Protein AF-Q2CBT7-F1 (afdb_monomer_lite)

InterPro domains:
  IPR008884 Macrocin-O-methyltransferase [PF05711] (448-641)
  IPR008884 Macrocin-O-methyltransferase [PTHR40036] (448-629)
  IPR029063 S-adenosyl-L-methionine-dependent methyltransferase superfamily [G3DSA:3.40.50.150] (246-415)
  IPR029063 S-adenosyl-L-methionine-dependent methyltransferase superfamily [G3DSA:3.40.50.150] (430-642)
  IPR029063 S-adenosyl-L-methionine-dependent methyltransferase superfamily [SSF53335] (35-166)
  IPR029063 S-adenosyl-L-methionine-dependent methyltransferase superfamily [SSF53335] (261-381)
  IPR029063 S-adenosyl-L-methionine-dependent methyltransferase superfamily [SSF53335] (470-623)

Sequence (642 aa):
MTDAPPLRGHTGGSWDRQAHETLYGHNLNTGLGDFIVEQVRPADFMEFGSGLCGLANYVAERLPLAPSYCIEPEIVSDVHPDLALLNVDVLAAPAPRVLDALFDMVLSIEVAEHVPRDRHEALFDFLVSRAGRLIVFSAARPGQGGHGHVSERPELEWRREFTDRGCRFDPALTMRARTMSNPRNINHRRNLQVFHAPERTPELLALERCARPYLQDLLTLVTRAGSGFTGNLFHVDLDGACGGRPDHSLHWKRENLRHLAARADHCLEIGFAAGHSALLCLLANPTLRMTIVDPLQFAHGRACFDYLAAMFPGRLDLVEGYSGDVLPTLPRGQYDLVHLDGGKDKTIESDLNMLRSLVREDHVLCIDDTQNPGLNAVVERWIAEGRLDTAGFEARIAASRQSRWTHCIARYGQAPEPQLDAILSRVGAQYREVDHPSIYTNDGGKPGRARAAYLVQAMHEVEARGLEGAFVEVGVAAGHSSVIAALAASRHFPRDFYLYDTFSGFAGDLPDEVDMHGVSIRDYDLAKYRQTPCTAAAVRARVEAAGQPSERLFLLEGPAEETIPRLVPPKIAVLRLDADLFDPTYAALRHMFDLVEPGGYVIVDDYGHWKGCAEAVDRFFAERGTVFPGEKIDYTCYGWRT

Radius of gyration: 31.34 Å; chains: 1; bounding box: 73×48×104 Å

Organism: Oceanicola granulosus (strain ATCC BAA-861 / DSM 15982 / KCTC 12143 / HTCC2516) (NCBI:txid314256)

Secondary structure (DSSP, 8-state):
---PPPPTTTTSS---HHHHHHHT-S---HHHHHHIIIII--SSEEEES-TTSHHHHHHHTTS-PSSEEEE-TT------TTEEEE---TTTSPPPGGGSS-EEEEEEES-GGGS-GGGHHHHHHHHHHHEEEEEEEE-PPTT---TT------HHHHHHHHHTTTPEE-HHHHHHHHHHS-TT-HHHHHH-EEEEPPP--HHHHHHHHHHHHHHHHHHHHHHHTT---B--SS-SBHHHHTT-SPPGGGHHHHHHHHHHHTT-SEEEEE--TTSHHHHHHHHH-TT-EEEEEE---STTHHHHHHHHHHHSTTSEEEEES-HHHHGGGSPTT-EEEEEE-SSGGGTHHHHHHHHTTTEEEEEEEEE--TTSHHHHHHHHHHHHTTSEE-TT-HHHHHHHTTSSS--EEEEE---HHHHHHHHHHHHHHHTTT-----TTTSTTT-TTHHHHHHHHHHHHHHHHTT---EEEEE--TT-HHHHHHHHH--TTS---EEEEE-SS-S-SS----BBTTS-BGGGS--GGGGSGGGSHHHHHHHHHHTT--GGGEEEEES-HHHHGGG---S-EEEEEE---SHHHHHHHHHHHGGGEEEEEEEEESSTTTBHHHHHHHHHHHHHTT----PEESSSS-EEEE-

Structure (mmCIF, N/CA/C/O backbone):
data_AF-Q2CBT7-F1
#
_entry.id   AF-Q2CBT7-F1
#
loop_
_atom_site.group_PDB
_atom_site.id
_atom_site.type_symbol
_atom_site.label_atom_id
_atom_site.label_alt_id
_atom_site.label_comp_id
_atom_site.label_asym_id
_atom_site.label_entity_id
_atom_site.label_seq_id
_atom_site.pdbx_PDB_ins_code
_atom_site.Cartn_x
_atom_site.Cartn_y
_atom_site.Cartn_z
_atom_site.occupancy
_atom_site.B_iso_or_equiv
_atom_site.auth_seq_id
_atom_site.auth_comp_id
_atom_site.auth_asym_id
_atom_site.auth_atom_id
_atom_site.pdbx_PDB_model_num
ATOM 1 N N . MET A 1 1 ? 41.362 -1.867 -54.581 1.00 41.47 1 MET A N 1
ATOM 2 C CA . MET A 1 1 ? 40.137 -1.549 -53.824 1.00 41.47 1 MET A CA 1
ATOM 3 C C . MET A 1 1 ? 39.294 -2.802 -53.869 1.00 41.47 1 MET A C 1
ATOM 5 O O . MET A 1 1 ? 38.886 -3.195 -54.950 1.00 41.47 1 MET A O 1
ATOM 9 N N . THR A 1 2 ? 39.222 -3.531 -52.763 1.00 45.19 2 THR A N 1
ATOM 10 C CA . THR A 1 2 ? 38.421 -4.753 -52.656 1.00 45.19 2 THR A CA 1
ATOM 11 C C . THR A 1 2 ? 37.000 -4.348 -52.284 1.00 45.19 2 THR A C 1
ATOM 13 O O . THR A 1 2 ? 36.788 -3.886 -51.165 1.00 45.19 2 THR A O 1
ATOM 16 N N . ASP A 1 3 ? 36.060 -4.510 -53.217 1.00 53.22 3 ASP A N 1
ATOM 17 C CA . ASP A 1 3 ? 34.611 -4.381 -53.004 1.00 53.22 3 ASP A CA 1
ATOM 18 C C . ASP A 1 3 ? 34.091 -5.568 -52.174 1.00 53.22 3 ASP A C 1
ATOM 20 O O . ASP A 1 3 ? 33.329 -6.410 -52.649 1.00 53.22 3 ASP A O 1
ATOM 24 N N . ALA A 1 4 ? 34.559 -5.690 -50.932 1.00 59.44 4 ALA A N 1
ATOM 25 C CA . ALA A 1 4 ? 33.905 -6.566 -49.972 1.00 59.44 4 ALA A CA 1
ATOM 26 C C . ALA A 1 4 ? 32.601 -5.881 -49.522 1.00 59.44 4 ALA A C 1
ATOM 28 O O . ALA A 1 4 ? 32.635 -4.683 -49.219 1.00 59.44 4 ALA A O 1
ATOM 29 N N . PRO A 1 5 ? 31.456 -6.589 -49.484 1.00 62.84 5 PRO A N 1
ATOM 30 C CA . PRO A 1 5 ? 30.226 -6.026 -48.939 1.00 62.84 5 PRO A CA 1
ATOM 31 C C . PRO A 1 5 ? 30.464 -5.544 -47.496 1.00 62.84 5 PRO A C 1
ATOM 33 O O . PRO A 1 5 ? 31.258 -6.162 -46.778 1.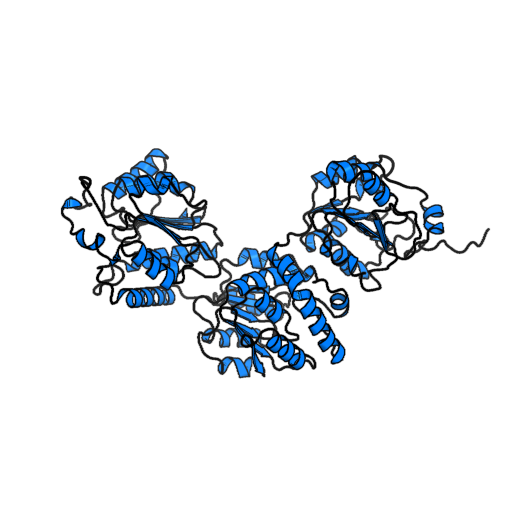00 62.84 5 PRO A O 1
ATOM 36 N N . PRO A 1 6 ? 29.821 -4.443 -47.062 1.00 67.06 6 PRO A N 1
ATOM 37 C CA . PRO A 1 6 ? 29.976 -3.949 -45.700 1.00 67.06 6 PRO A CA 1
ATOM 38 C C . PRO A 1 6 ? 29.593 -5.047 -44.707 1.00 67.06 6 PRO A C 1
ATOM 40 O O . PRO A 1 6 ? 28.587 -5.735 -44.891 1.00 67.06 6 PRO A O 1
ATOM 43 N N . LEU A 1 7 ? 30.415 -5.213 -43.666 1.00 74.62 7 LEU A N 1
ATOM 44 C CA . LEU A 1 7 ? 30.143 -6.171 -42.598 1.00 74.62 7 LEU A CA 1
ATOM 45 C C . LEU A 1 7 ? 28.773 -5.881 -41.986 1.00 74.62 7 LEU A C 1
ATOM 47 O O . LEU A 1 7 ? 28.379 -4.723 -41.804 1.00 74.62 7 LEU A O 1
ATOM 51 N N . ARG A 1 8 ? 28.043 -6.947 -41.669 1.00 74.94 8 ARG A N 1
ATOM 52 C CA . ARG A 1 8 ? 26.722 -6.843 -41.066 1.00 74.94 8 ARG A CA 1
ATOM 53 C C . ARG A 1 8 ? 26.798 -6.064 -39.748 1.00 74.94 8 ARG A C 1
ATOM 55 O O . ARG A 1 8 ? 27.740 -6.240 -38.984 1.00 74.94 8 ARG A O 1
ATOM 62 N N . GLY A 1 9 ? 25.838 -5.168 -39.513 1.00 69.44 9 GLY A N 1
ATOM 63 C CA . GLY A 1 9 ? 25.812 -4.327 -38.313 1.00 69.44 9 GLY A CA 1
ATOM 64 C C . GLY A 1 9 ? 26.663 -3.054 -38.377 1.00 69.44 9 GLY A C 1
ATOM 65 O O . GLY A 1 9 ? 26.542 -2.200 -37.500 1.00 69.44 9 GLY A O 1
ATOM 66 N N . HIS A 1 10 ? 27.459 -2.850 -39.437 1.00 69.31 10 HIS A N 1
ATOM 67 C CA . HIS A 1 10 ? 28.314 -1.662 -39.595 1.00 69.31 10 HIS A CA 1
ATOM 68 C C . HIS A 1 10 ? 27.534 -0.329 -39.571 1.00 69.31 10 HIS A C 1
ATOM 70 O O . HIS A 1 10 ? 28.073 0.703 -39.171 1.00 69.31 10 HIS A O 1
ATOM 76 N N . THR A 1 11 ? 26.260 -0.336 -39.974 1.00 68.00 11 THR A N 1
ATOM 77 C CA . THR A 1 11 ? 25.351 0.827 -39.945 1.00 68.00 11 THR A CA 1
ATOM 78 C C . THR A 1 11 ? 24.260 0.720 -38.869 1.00 68.00 11 THR A C 1
ATOM 80 O O . THR A 1 11 ? 23.286 1.464 -38.929 1.00 68.00 11 THR A O 1
ATOM 83 N N . GLY A 1 12 ? 24.402 -0.205 -37.914 1.00 67.50 12 GLY A N 1
ATOM 84 C CA . GLY A 1 12 ? 23.391 -0.553 -36.906 1.00 67.50 12 GLY A CA 1
ATOM 85 C C . GLY A 1 12 ? 22.651 -1.860 -37.233 1.00 67.50 12 GLY A C 1
ATOM 86 O O . GLY A 1 12 ? 22.712 -2.343 -38.366 1.00 67.50 12 GLY A O 1
ATOM 87 N N . GLY A 1 13 ? 21.966 -2.443 -36.242 1.00 67.31 13 GLY A N 1
ATOM 88 C CA . GLY A 1 13 ? 21.250 -3.729 -36.356 1.00 67.31 13 GLY A CA 1
ATOM 89 C C . GLY A 1 13 ? 22.026 -4.944 -35.819 1.00 67.31 13 GLY A C 1
ATOM 90 O O . GLY A 1 13 ? 23.023 -4.772 -35.125 1.00 67.31 13 GLY A O 1
ATOM 91 N N . SER A 1 14 ? 21.561 -6.166 -36.128 1.00 70.12 14 SER A N 1
ATOM 92 C CA . SER A 1 14 ? 22.137 -7.436 -35.640 1.00 70.12 14 SER A CA 1
ATOM 93 C C . SER A 1 14 ? 23.472 -7.785 -36.295 1.00 70.12 14 SER A C 1
ATOM 95 O O . SER A 1 14 ? 23.719 -7.443 -37.457 1.00 70.12 14 SER A O 1
ATOM 97 N N . TRP A 1 15 ? 24.354 -8.446 -35.543 1.00 75.75 15 TRP A N 1
ATOM 98 C CA . TRP A 1 15 ? 25.696 -8.817 -35.995 1.00 75.75 15 TRP A CA 1
ATOM 99 C C . TRP A 1 15 ? 25.805 -10.334 -36.107 1.00 75.75 15 TRP A C 1
ATOM 101 O O . TRP A 1 15 ? 25.202 -11.066 -35.327 1.00 75.75 15 TRP A O 1
ATOM 111 N N . ASP A 1 16 ? 26.592 -10.804 -37.070 1.00 79.62 16 ASP A N 1
ATOM 112 C CA . ASP A 1 16 ? 26.984 -12.209 -37.147 1.00 79.62 16 ASP A CA 1
ATOM 113 C C . ASP A 1 16 ? 28.389 -12.420 -36.554 1.00 79.62 16 ASP A C 1
ATOM 115 O O . ASP A 1 16 ? 29.119 -11.472 -36.237 1.00 79.62 16 ASP A O 1
ATOM 119 N N . ARG A 1 17 ? 28.786 -13.689 -36.399 1.00 81.50 17 ARG A N 1
ATOM 120 C CA . ARG A 1 17 ? 30.095 -14.056 -35.837 1.00 81.50 17 ARG A CA 1
ATOM 121 C C . ARG A 1 17 ? 31.262 -13.449 -36.621 1.00 81.50 17 ARG A C 1
ATOM 123 O O . ARG A 1 17 ? 32.215 -12.976 -36.008 1.00 81.50 17 ARG A O 1
ATOM 130 N N . GLN A 1 18 ? 31.185 -13.433 -37.953 1.00 82.44 18 GLN A N 1
ATOM 131 C CA . GLN A 1 18 ? 32.253 -12.905 -38.803 1.00 82.44 18 GLN A CA 1
ATOM 132 C C . GLN A 1 18 ? 32.437 -11.401 -38.579 1.00 82.44 18 GLN A C 1
ATOM 134 O O . GLN A 1 18 ? 33.569 -10.934 -38.427 1.00 82.44 18 GLN A O 1
ATOM 139 N N . ALA A 1 19 ? 31.340 -10.644 -38.536 1.00 80.06 19 ALA A N 1
ATOM 140 C CA . ALA A 1 19 ? 31.353 -9.216 -38.259 1.00 80.06 19 ALA A CA 1
ATOM 141 C C . ALA A 1 19 ? 31.918 -8.927 -36.863 1.00 80.06 19 ALA A C 1
ATOM 143 O O . ALA A 1 19 ? 32.807 -8.084 -36.734 1.00 80.06 19 ALA A O 1
ATOM 144 N N . HIS A 1 20 ? 31.483 -9.671 -35.840 1.00 80.44 20 HIS A N 1
ATOM 145 C CA . HIS A 1 20 ? 31.982 -9.508 -34.475 1.00 80.44 20 HIS A CA 1
ATOM 146 C C . HIS A 1 20 ? 33.490 -9.796 -34.373 1.00 80.44 20 HIS A C 1
ATOM 148 O O . HIS A 1 20 ? 34.246 -8.981 -33.843 1.00 80.44 20 HIS A O 1
ATOM 154 N N . GLU A 1 21 ? 33.962 -10.930 -34.898 1.00 82.81 21 GLU A N 1
ATOM 155 C CA . GLU A 1 21 ? 35.387 -11.293 -34.872 1.00 82.81 21 GLU A CA 1
ATOM 156 C C . GLU A 1 21 ? 36.249 -10.287 -35.649 1.00 82.81 21 GLU A C 1
ATOM 158 O O . GLU A 1 21 ? 37.342 -9.942 -35.202 1.00 82.81 21 GLU A O 1
ATOM 163 N N . THR A 1 22 ? 35.746 -9.765 -36.772 1.00 82.25 22 THR A N 1
ATOM 164 C CA . THR A 1 22 ? 36.492 -8.822 -37.619 1.00 82.25 22 THR A CA 1
ATOM 165 C C . THR A 1 22 ? 36.561 -7.417 -37.020 1.00 82.25 22 THR A C 1
ATOM 167 O O . THR A 1 22 ? 37.608 -6.776 -37.085 1.00 82.25 22 THR A O 1
ATOM 170 N N . LEU A 1 23 ? 35.458 -6.917 -36.455 1.00 76.94 23 LEU A N 1
ATOM 171 C CA . LEU A 1 23 ? 35.371 -5.543 -35.951 1.00 76.94 23 LEU A CA 1
ATOM 172 C C . LEU A 1 23 ? 35.837 -5.410 -34.493 1.00 76.94 23 LEU A C 1
ATOM 174 O O . LEU A 1 23 ? 36.383 -4.370 -34.126 1.00 76.94 23 LEU A O 1
ATOM 178 N N . TYR A 1 24 ? 35.634 -6.444 -33.671 1.00 73.62 24 TYR A N 1
ATOM 179 C CA . TYR A 1 24 ? 35.843 -6.386 -32.218 1.00 73.62 24 TYR A CA 1
ATOM 180 C C . TYR A 1 24 ? 36.797 -7.462 -31.689 1.00 73.62 24 TYR A C 1
ATOM 182 O O . TYR A 1 24 ? 37.432 -7.251 -30.655 1.00 73.62 24 TYR A O 1
ATOM 190 N N . GLY A 1 25 ? 36.946 -8.592 -32.387 1.00 72.56 25 GLY A N 1
ATOM 191 C CA . GLY A 1 25 ? 37.788 -9.708 -31.949 1.00 72.56 25 GLY A CA 1
ATOM 192 C C . GLY A 1 25 ? 37.363 -10.296 -30.594 1.00 72.56 25 GLY A C 1
ATOM 193 O O . GLY A 1 25 ? 36.215 -10.169 -30.165 1.00 72.56 25 GLY A O 1
ATOM 194 N N . HIS A 1 26 ? 38.300 -10.941 -29.891 1.00 69.25 26 HIS A N 1
ATOM 195 C CA . HIS A 1 26 ? 38.094 -11.429 -28.521 1.00 69.25 26 HIS A CA 1
ATOM 196 C C . HIS A 1 26 ? 38.354 -10.310 -27.498 1.00 69.25 26 HIS A C 1
ATOM 198 O O . HIS A 1 26 ? 39.426 -10.238 -26.896 1.00 69.25 26 HIS A O 1
ATOM 204 N N . ASN A 1 27 ? 37.381 -9.416 -27.310 1.00 71.88 27 ASN A N 1
ATOM 205 C CA . ASN A 1 27 ? 37.511 -8.247 -26.432 1.00 71.88 27 ASN A CA 1
ATOM 206 C C . ASN A 1 27 ? 36.831 -8.435 -25.060 1.00 71.88 27 ASN A C 1
ATOM 208 O O . ASN A 1 27 ? 35.896 -7.720 -24.704 1.00 71.88 27 ASN A O 1
ATOM 212 N N . LEU A 1 28 ? 37.297 -9.412 -24.273 1.00 86.50 28 LEU A N 1
ATOM 213 C CA . LEU A 1 28 ? 36.769 -9.657 -22.928 1.00 86.50 28 LEU A CA 1
ATOM 214 C C . LEU A 1 28 ? 37.307 -8.636 -21.910 1.00 86.50 28 LEU A C 1
ATOM 216 O O . LEU A 1 28 ? 38.515 -8.521 -21.682 1.00 86.50 28 LEU A O 1
ATOM 220 N N . ASN A 1 29 ? 36.402 -7.946 -21.215 1.00 89.94 29 ASN A N 1
ATOM 221 C CA . ASN A 1 29 ? 36.745 -7.152 -20.037 1.00 89.94 29 ASN A CA 1
ATOM 222 C C . ASN A 1 29 ? 36.745 -8.033 -18.777 1.00 89.94 29 ASN A C 1
ATOM 224 O O . ASN A 1 29 ? 35.759 -8.082 -18.044 1.00 89.94 29 ASN A O 1
ATOM 228 N N . THR A 1 30 ? 37.868 -8.704 -18.518 1.00 94.88 30 THR A N 1
ATOM 229 C CA . THR A 1 30 ? 38.053 -9.569 -17.339 1.00 94.88 30 THR A CA 1
ATOM 230 C C . THR A 1 30 ? 37.777 -8.843 -16.026 1.00 94.88 30 THR A C 1
ATOM 232 O O . THR A 1 30 ? 37.100 -9.397 -15.177 1.00 94.88 30 THR A O 1
ATOM 235 N N . GLY A 1 31 ? 38.180 -7.577 -15.888 1.00 97.31 31 GLY A N 1
ATOM 236 C CA . GLY A 1 31 ? 37.908 -6.795 -14.682 1.00 97.31 31 GLY A CA 1
ATOM 237 C C . GLY A 1 31 ? 36.422 -6.489 -14.436 1.00 97.31 31 GLY A C 1
ATOM 238 O O . GLY A 1 31 ? 36.000 -6.366 -13.288 1.00 97.31 31 GLY A O 1
ATOM 239 N N . LEU A 1 32 ? 35.600 -6.398 -15.492 1.00 97.44 32 LEU A N 1
ATOM 240 C CA . LEU A 1 32 ? 34.137 -6.370 -15.341 1.00 97.44 32 LEU A CA 1
ATOM 241 C C . LEU A 1 32 ? 33.605 -7.746 -14.914 1.00 97.44 32 LEU A C 1
ATOM 243 O O . LEU A 1 32 ? 32.734 -7.817 -14.050 1.00 97.44 32 LEU A O 1
ATOM 247 N N . GLY A 1 33 ? 34.159 -8.826 -15.469 1.00 97.75 33 GLY A N 1
ATOM 248 C CA . GLY A 1 33 ? 33.883 -10.191 -15.019 1.00 97.75 33 GLY A CA 1
ATOM 249 C C . GLY A 1 33 ? 34.199 -10.390 -13.534 1.00 97.75 33 GLY A C 1
ATOM 250 O O . GLY A 1 33 ? 33.348 -10.873 -12.795 1.00 97.75 33 GLY A O 1
ATOM 251 N N . ASP A 1 34 ? 35.365 -9.936 -13.072 1.00 98.31 34 ASP A N 1
ATOM 252 C CA . ASP A 1 34 ? 35.782 -10.005 -11.666 1.00 98.31 34 ASP A CA 1
ATOM 253 C C . ASP A 1 34 ? 34.864 -9.175 -10.768 1.00 98.31 34 ASP A C 1
ATOM 255 O O . ASP A 1 34 ? 34.469 -9.629 -9.700 1.00 98.31 34 ASP A O 1
ATOM 259 N N . PHE A 1 35 ? 34.433 -7.989 -11.211 1.00 98.44 35 PHE A N 1
ATOM 260 C CA . PHE A 1 35 ? 33.413 -7.227 -10.488 1.00 98.44 35 PHE A CA 1
ATOM 261 C C . PHE A 1 35 ? 32.122 -8.038 -10.310 1.00 98.44 35 PHE A C 1
ATOM 263 O O . PHE A 1 35 ? 31.581 -8.095 -9.204 1.00 98.44 35 PHE A O 1
ATOM 270 N N . ILE A 1 36 ? 31.636 -8.690 -11.369 1.00 98.38 36 ILE A N 1
ATOM 271 C CA . ILE A 1 36 ? 30.423 -9.510 -11.292 1.00 98.38 36 ILE A CA 1
ATOM 272 C C . ILE A 1 36 ? 30.644 -10.698 -10.346 1.00 98.38 36 ILE A C 1
ATOM 274 O O . ILE A 1 36 ? 29.838 -10.915 -9.443 1.00 98.38 36 ILE A O 1
ATOM 278 N N . VAL A 1 37 ? 31.749 -11.427 -10.491 1.00 98.12 37 VAL A N 1
ATOM 279 C CA . VAL A 1 37 ? 32.059 -12.620 -9.688 1.00 98.12 37 VAL A CA 1
ATOM 280 C C . VAL A 1 37 ? 32.306 -12.280 -8.218 1.00 98.12 37 VAL A C 1
ATOM 282 O O . VAL A 1 37 ? 31.858 -12.996 -7.329 1.00 98.12 37 VAL A O 1
ATOM 285 N N . GLU A 1 38 ? 32.999 -11.185 -7.924 1.00 97.94 38 GLU A N 1
ATOM 286 C CA . GLU A 1 38 ? 33.438 -10.878 -6.565 1.00 97.94 38 GLU A CA 1
ATOM 287 C C . GLU A 1 38 ? 32.451 -10.002 -5.799 1.00 97.94 38 GLU A C 1
ATOM 289 O O . GLU A 1 38 ? 32.295 -10.204 -4.593 1.00 97.94 38 GLU A O 1
ATOM 294 N N . GLN A 1 39 ? 31.804 -9.048 -6.479 1.00 97.44 39 GLN A N 1
ATOM 295 C CA . GLN A 1 39 ? 30.965 -8.016 -5.858 1.00 97.44 39 GLN A CA 1
ATOM 296 C C . GLN A 1 39 ? 29.470 -8.254 -6.080 1.00 97.44 39 GLN A C 1
ATOM 298 O O . GLN A 1 39 ? 28.681 -7.970 -5.180 1.00 97.44 39 GLN A O 1
ATOM 303 N N . VAL A 1 40 ? 29.069 -8.743 -7.261 1.00 97.44 40 VAL A N 1
ATOM 304 C CA . VAL A 1 40 ? 27.647 -8.962 -7.579 1.00 97.44 40 VAL A CA 1
ATOM 305 C C . VAL A 1 40 ? 27.178 -10.341 -7.132 1.00 97.44 40 VAL A C 1
ATOM 307 O O . VAL A 1 40 ? 26.142 -10.415 -6.471 1.00 97.44 40 VAL A O 1
ATOM 310 N N . ARG A 1 41 ? 27.932 -11.398 -7.465 1.00 97.75 41 ARG A N 1
ATOM 311 C CA . ARG A 1 41 ? 27.648 -12.814 -7.162 1.00 97.75 41 ARG A CA 1
ATOM 312 C C . ARG A 1 41 ? 26.208 -13.214 -7.504 1.00 97.75 41 ARG A C 1
ATOM 314 O O . ARG A 1 41 ? 25.447 -13.526 -6.589 1.00 97.75 41 ARG A O 1
ATOM 321 N N . PRO A 1 42 ? 25.802 -13.125 -8.782 1.00 97.88 42 PRO A N 1
ATOM 322 C CA . PRO A 1 42 ? 24.438 -13.450 -9.163 1.00 97.88 42 PRO A CA 1
ATOM 323 C C . PRO A 1 42 ? 24.118 -14.934 -8.945 1.00 97.88 42 PRO A C 1
ATOM 325 O O . PRO A 1 42 ? 24.971 -15.782 -9.203 1.00 97.88 42 PRO A O 1
ATOM 328 N N . ALA A 1 43 ? 22.898 -15.240 -8.497 1.00 97.62 43 ALA A N 1
ATOM 329 C CA . ALA A 1 43 ? 22.391 -16.618 -8.456 1.00 97.62 43 ALA A CA 1
ATOM 330 C C . ALA A 1 43 ? 22.044 -17.143 -9.863 1.00 97.62 43 ALA A C 1
ATOM 332 O O . ALA A 1 43 ? 22.321 -18.294 -10.188 1.00 97.62 43 ALA A O 1
ATOM 333 N N . ASP A 1 44 ? 21.471 -16.282 -10.700 1.00 98.06 44 ASP A N 1
ATOM 334 C CA . ASP A 1 44 ? 21.260 -16.446 -12.137 1.00 98.06 44 ASP A CA 1
ATOM 335 C C . ASP A 1 44 ? 21.338 -15.076 -12.824 1.00 98.06 44 ASP A C 1
ATOM 337 O O . ASP A 1 44 ? 21.333 -14.019 -12.176 1.00 98.06 44 ASP A O 1
ATOM 341 N N . PHE A 1 45 ? 21.451 -15.070 -14.151 1.00 98.25 45 PHE A N 1
ATOM 342 C CA . PHE A 1 45 ? 21.406 -13.825 -14.900 1.00 98.25 45 PHE A CA 1
ATOM 343 C C . PHE A 1 45 ? 20.799 -13.952 -16.295 1.00 98.25 45 PHE A C 1
ATOM 345 O O . PHE A 1 45 ? 20.764 -15.020 -16.910 1.00 98.25 45 PHE A O 1
ATOM 352 N N . MET A 1 46 ? 20.372 -12.801 -16.809 1.00 97.62 46 MET A N 1
ATOM 353 C CA . MET A 1 46 ? 20.058 -12.595 -18.217 1.00 97.62 46 MET A CA 1
ATOM 354 C C . MET A 1 46 ? 21.006 -11.544 -18.800 1.00 97.62 46 MET A C 1
ATOM 356 O O . MET A 1 46 ? 21.027 -10.410 -18.323 1.00 97.62 46 MET A O 1
ATOM 360 N N . GLU A 1 47 ? 21.763 -11.901 -19.838 1.00 97.75 47 GLU A N 1
ATOM 361 C CA . GLU A 1 47 ? 22.584 -10.966 -20.615 1.00 97.75 47 GLU A CA 1
ATOM 362 C C . GLU A 1 47 ? 21.889 -10.637 -21.941 1.00 97.75 47 GLU A C 1
ATOM 364 O O . GLU A 1 47 ? 21.682 -11.508 -22.784 1.00 97.75 47 GLU A O 1
ATOM 369 N N . PHE A 1 48 ? 21.506 -9.373 -22.112 1.00 96.38 48 PHE A N 1
ATOM 370 C CA . PHE A 1 48 ? 20.919 -8.838 -23.334 1.00 96.38 48 PHE A CA 1
ATOM 371 C C . PHE A 1 48 ? 22.016 -8.259 -24.230 1.00 96.38 48 PHE A C 1
ATOM 373 O O . PHE A 1 48 ? 22.754 -7.383 -23.783 1.00 96.38 48 PHE A O 1
ATOM 380 N N . GLY A 1 49 ? 22.101 -8.732 -25.477 1.00 92.94 49 GLY A N 1
ATOM 381 C CA . GLY A 1 49 ? 23.173 -8.380 -26.411 1.00 92.94 49 GLY A CA 1
ATOM 382 C C . GLY A 1 49 ? 24.508 -8.983 -25.981 1.00 92.94 49 GLY A C 1
ATOM 383 O O . GLY A 1 49 ? 25.483 -8.271 -25.760 1.00 92.94 49 GLY A O 1
ATOM 384 N N . SER A 1 50 ? 24.540 -10.305 -25.798 1.00 92.00 50 SER A N 1
ATOM 385 C CA . SER A 1 50 ? 25.709 -11.010 -25.254 1.00 92.00 50 SER A CA 1
ATOM 386 C C . SER A 1 50 ? 26.897 -11.092 -26.216 1.00 92.00 50 SER A C 1
ATOM 388 O O . SER A 1 50 ? 27.975 -11.552 -25.823 1.00 92.00 50 SER A O 1
ATOM 390 N N . GLY A 1 51 ? 26.712 -10.741 -27.494 1.00 89.50 51 GLY A N 1
ATOM 391 C CA . GLY A 1 51 ? 27.725 -10.972 -28.516 1.00 89.50 51 GLY A CA 1
ATOM 392 C C . GLY A 1 51 ? 28.117 -12.455 -28.558 1.00 89.50 51 GLY A C 1
ATOM 393 O O . GLY A 1 51 ? 27.265 -13.342 -28.498 1.00 89.50 51 GLY A O 1
ATOM 394 N N . LEU A 1 52 ? 29.422 -12.741 -28.570 1.00 89.56 52 LEU A N 1
ATOM 395 C CA . LEU A 1 52 ? 29.963 -14.110 -28.503 1.00 89.56 52 LEU A CA 1
ATOM 396 C C . LEU A 1 52 ? 29.904 -14.755 -27.097 1.00 89.56 52 LEU A C 1
ATOM 398 O O . LEU A 1 52 ? 30.592 -15.747 -26.862 1.00 89.56 52 LEU A O 1
ATOM 402 N N . CYS A 1 53 ? 29.128 -14.211 -26.154 1.00 91.81 53 CYS A N 1
ATOM 403 C CA . CYS A 1 53 ? 28.945 -14.734 -24.789 1.00 91.81 53 CYS A CA 1
ATOM 404 C C . CYS A 1 53 ? 30.228 -14.770 -23.936 1.00 91.81 53 CYS A C 1
ATOM 406 O O . CYS A 1 53 ? 30.316 -15.511 -22.959 1.00 91.81 53 CYS A O 1
ATOM 408 N N . GLY A 1 54 ? 31.245 -13.972 -24.281 1.00 92.69 54 GLY A N 1
ATOM 409 C CA . GLY A 1 54 ? 32.540 -14.004 -23.595 1.00 92.69 54 GLY A CA 1
ATOM 410 C C . GLY A 1 54 ? 32.452 -13.644 -22.108 1.00 92.69 54 GLY A C 1
ATOM 411 O O . GLY A 1 54 ? 33.098 -14.286 -21.280 1.00 92.69 54 GLY A O 1
ATOM 412 N N . LEU A 1 55 ? 31.647 -12.634 -21.761 1.00 94.56 55 LEU A N 1
ATOM 413 C CA . LEU A 1 55 ? 31.442 -12.223 -20.371 1.00 94.56 55 LEU A CA 1
ATOM 414 C C . LEU A 1 55 ? 30.585 -13.242 -19.609 1.00 94.56 55 LEU A C 1
ATOM 416 O O . LEU A 1 55 ? 30.973 -13.643 -18.513 1.00 94.56 55 LEU A O 1
ATOM 420 N N . ALA A 1 56 ? 29.491 -13.721 -20.208 1.00 95.75 56 ALA A N 1
ATOM 421 C CA . ALA A 1 56 ? 28.669 -14.784 -19.636 1.00 95.75 56 ALA A CA 1
ATOM 422 C C . ALA A 1 56 ? 29.474 -16.050 -19.307 1.00 95.75 56 ALA A C 1
ATOM 424 O O . ALA A 1 56 ? 29.411 -16.539 -18.179 1.00 95.75 56 ALA A O 1
ATOM 425 N N . ASN A 1 57 ? 30.278 -16.543 -20.256 1.00 96.31 57 ASN A N 1
ATOM 426 C CA . ASN A 1 57 ? 31.129 -17.717 -20.059 1.00 96.31 57 ASN A CA 1
ATOM 427 C C . ASN A 1 57 ? 32.127 -17.496 -18.911 1.00 96.31 57 ASN A C 1
ATOM 429 O O . ASN A 1 57 ? 32.267 -18.359 -18.047 1.00 96.31 57 ASN A O 1
ATOM 433 N N . TYR A 1 58 ? 32.759 -16.317 -18.841 1.00 96.75 58 TYR A N 1
ATOM 434 C CA . TYR A 1 58 ? 33.692 -15.983 -17.759 1.00 96.75 58 TYR A CA 1
ATOM 435 C C . TYR A 1 58 ? 33.048 -16.090 -16.369 1.00 96.75 58 TYR A C 1
ATOM 437 O O . TYR A 1 58 ? 33.679 -16.586 -15.430 1.00 96.75 58 TYR A O 1
ATOM 445 N N . VAL A 1 59 ? 31.804 -15.619 -16.240 1.00 97.12 59 VAL A N 1
ATOM 446 C CA . VAL A 1 59 ? 31.031 -15.669 -14.992 1.00 97.12 59 VAL A CA 1
ATOM 447 C C . VAL A 1 59 ? 30.614 -17.107 -14.670 1.00 97.12 59 VAL A C 1
ATOM 449 O O . VAL A 1 59 ? 30.820 -17.550 -13.540 1.00 97.12 59 VAL A O 1
ATOM 452 N N . ALA A 1 60 ? 30.090 -17.848 -15.651 1.00 96.69 60 ALA A N 1
ATOM 453 C CA . ALA A 1 60 ? 29.613 -19.222 -15.474 1.00 96.69 60 ALA A CA 1
ATOM 454 C C . ALA A 1 60 ? 30.726 -20.213 -15.094 1.00 96.69 60 ALA A C 1
ATOM 456 O O . ALA A 1 60 ? 30.501 -21.114 -14.297 1.00 96.69 60 ALA A O 1
ATOM 457 N N . GLU A 1 61 ? 31.956 -19.999 -15.566 1.00 96.94 61 GLU A N 1
ATOM 458 C CA . GLU A 1 61 ? 33.124 -20.794 -15.157 1.00 96.94 61 GLU A CA 1
ATOM 459 C C . GLU A 1 61 ? 33.495 -20.636 -13.668 1.00 96.94 61 GLU A C 1
ATOM 461 O O . GLU A 1 61 ? 34.262 -21.438 -13.130 1.00 96.94 61 GLU A O 1
ATOM 466 N N . ARG A 1 62 ? 33.033 -19.565 -13.007 1.00 97.81 62 ARG A N 1
ATOM 467 C CA . ARG A 1 62 ? 33.504 -19.147 -11.672 1.00 97.81 62 ARG A CA 1
ATOM 468 C C . ARG A 1 62 ? 32.420 -19.145 -10.607 1.00 97.81 62 ARG A C 1
ATOM 470 O O . ARG A 1 62 ? 32.752 -19.073 -9.424 1.00 97.81 62 ARG A O 1
ATOM 477 N N . LEU A 1 63 ? 31.152 -19.209 -10.998 1.00 96.56 63 LEU A N 1
ATOM 478 C CA . LEU A 1 63 ? 30.021 -19.201 -10.081 1.00 96.56 63 LEU A CA 1
ATOM 479 C C . LEU A 1 63 ? 29.101 -20.397 -10.336 1.00 96.56 63 LEU A C 1
ATOM 481 O O . LEU A 1 63 ? 28.856 -20.739 -11.488 1.00 96.56 63 LEU A O 1
ATOM 485 N N . PRO A 1 64 ? 28.538 -21.002 -9.277 1.00 94.69 64 PRO A N 1
ATOM 486 C CA . PRO A 1 64 ? 27.447 -21.951 -9.429 1.00 94.69 64 PRO A CA 1
ATOM 487 C C . PRO A 1 64 ? 26.169 -21.182 -9.782 1.00 94.69 64 PRO A C 1
ATOM 489 O O . PRO A 1 64 ? 25.594 -20.513 -8.923 1.00 94.69 64 PRO A O 1
ATOM 492 N N . LEU A 1 65 ? 25.744 -21.261 -11.041 1.00 95.50 65 LEU A N 1
ATOM 493 C CA . LEU A 1 65 ? 24.573 -20.541 -11.537 1.00 95.50 65 LEU A CA 1
ATOM 494 C C . LEU A 1 65 ? 23.353 -21.457 -11.652 1.00 95.50 65 LEU A C 1
ATOM 496 O O . LEU A 1 65 ? 23.453 -22.616 -12.053 1.00 95.50 65 LEU A O 1
ATOM 500 N N . ALA A 1 66 ? 22.182 -20.909 -11.342 1.00 95.00 66 ALA A N 1
ATOM 501 C CA . ALA A 1 66 ? 20.911 -21.431 -11.829 1.00 95.00 66 ALA A CA 1
ATOM 502 C C . ALA A 1 66 ? 20.734 -21.077 -13.330 1.00 95.00 66 ALA A C 1
ATOM 504 O O . ALA A 1 66 ? 21.530 -20.295 -13.868 1.00 95.00 66 ALA A O 1
ATOM 505 N N . PRO A 1 67 ? 19.735 -21.651 -14.040 1.00 94.12 67 PRO A N 1
ATOM 506 C CA . PRO A 1 67 ? 19.578 -21.461 -15.483 1.00 94.12 67 PRO A CA 1
ATOM 507 C C . PRO A 1 67 ? 19.637 -19.989 -15.903 1.00 94.12 67 PRO A C 1
ATOM 509 O O . PRO A 1 67 ? 18.781 -19.191 -15.523 1.00 94.12 67 PRO A O 1
ATOM 512 N N . SER A 1 68 ? 20.655 -19.651 -16.693 1.00 97.25 68 SER A N 1
ATOM 513 C CA . SER A 1 68 ? 20.970 -18.282 -17.105 1.00 97.25 68 SER A CA 1
ATOM 514 C C . SER A 1 68 ? 20.984 -18.170 -18.626 1.00 97.25 68 SER A C 1
ATOM 516 O O . SER A 1 68 ? 21.294 -19.131 -19.337 1.00 97.25 68 SER A O 1
ATOM 518 N N . TYR A 1 69 ? 20.619 -16.997 -19.140 1.00 97.12 69 TYR A N 1
ATOM 519 C CA . TYR A 1 69 ? 20.283 -16.836 -20.554 1.00 97.12 69 TYR A CA 1
ATOM 520 C C . TYR A 1 69 ? 21.046 -15.680 -21.186 1.00 97.12 69 TYR A C 1
ATOM 522 O O . TYR A 1 69 ? 21.105 -14.576 -20.649 1.00 97.12 69 TYR A O 1
ATOM 530 N N . CYS A 1 70 ? 21.595 -15.940 -22.363 1.00 96.81 70 CYS A N 1
ATOM 531 C CA . CYS A 1 70 ? 22.225 -14.956 -23.231 1.00 96.81 70 CYS A CA 1
ATOM 532 C C . CYS A 1 70 ? 21.288 -14.689 -24.409 1.00 96.81 70 CYS A C 1
ATOM 534 O O . CYS A 1 70 ? 20.773 -15.637 -25.001 1.00 96.81 70 CYS A O 1
ATOM 536 N N . ILE A 1 71 ? 21.041 -13.428 -24.747 1.00 94.69 71 ILE A N 1
ATOM 537 C CA . ILE A 1 71 ? 20.133 -13.041 -25.831 1.00 94.69 71 ILE A CA 1
ATOM 538 C C . ILE A 1 71 ? 20.939 -12.339 -26.909 1.00 94.69 71 ILE A C 1
ATOM 540 O O . ILE A 1 71 ? 21.567 -11.313 -26.645 1.00 94.69 71 ILE A O 1
ATOM 544 N N . GLU A 1 72 ? 20.874 -12.875 -28.122 1.00 91.25 72 GLU A N 1
ATOM 545 C CA . GLU A 1 72 ? 21.501 -12.275 -29.293 1.00 91.25 72 GLU A CA 1
ATOM 546 C C . GLU A 1 72 ? 20.831 -12.791 -30.573 1.00 91.25 72 GLU A C 1
ATOM 548 O O . GLU A 1 72 ? 20.872 -13.998 -30.812 1.00 91.25 72 GLU A O 1
ATOM 553 N N . PRO A 1 73 ? 20.238 -11.938 -31.426 1.00 85.62 73 PRO A N 1
ATOM 554 C CA . PRO A 1 73 ? 19.419 -12.366 -32.558 1.00 85.62 73 PRO A CA 1
ATOM 555 C C . PRO A 1 73 ? 20.069 -13.387 -33.499 1.00 85.62 73 PRO A C 1
ATOM 557 O O . PRO A 1 73 ? 19.408 -14.353 -33.870 1.00 85.62 73 PRO A O 1
ATOM 560 N N . GLU A 1 74 ? 21.333 -13.205 -33.901 1.00 78.56 74 GLU A N 1
ATOM 561 C CA . GLU A 1 74 ? 21.905 -13.949 -35.041 1.00 78.56 74 GLU A CA 1
ATOM 562 C C . GLU A 1 74 ? 23.374 -14.380 -34.851 1.00 78.56 74 GLU A C 1
ATOM 564 O O . GLU A 1 74 ? 24.158 -14.420 -35.802 1.00 78.56 74 GLU A O 1
ATOM 569 N N . ILE A 1 75 ? 23.753 -14.753 -33.623 1.00 80.25 75 ILE A N 1
ATOM 570 C CA . ILE A 1 75 ? 25.096 -15.268 -33.304 1.00 80.25 75 ILE A CA 1
ATOM 571 C C . ILE A 1 75 ? 25.102 -16.773 -33.041 1.00 80.25 75 ILE A C 1
ATOM 573 O O . ILE A 1 75 ? 24.249 -17.311 -32.346 1.00 80.25 75 ILE A O 1
ATOM 577 N N . VAL A 1 76 ? 26.150 -17.443 -33.522 1.00 78.19 76 VAL A N 1
ATOM 578 C CA . VAL A 1 76 ? 26.520 -18.796 -33.092 1.00 78.19 76 VAL A CA 1
ATOM 579 C C . VAL A 1 76 ? 27.815 -18.704 -32.293 1.00 78.19 76 VAL A C 1
ATOM 581 O O . VAL A 1 76 ? 28.845 -18.300 -32.838 1.00 78.19 76 VAL A O 1
ATOM 584 N N . SER A 1 77 ? 27.774 -19.083 -31.017 1.00 83.44 77 SER A N 1
ATOM 585 C CA . SER A 1 77 ? 28.939 -19.080 -30.128 1.00 83.44 77 SER A CA 1
ATOM 586 C C . SER A 1 77 ? 29.009 -20.353 -29.289 1.00 83.44 77 SER A C 1
ATOM 588 O O . SER A 1 77 ? 27.988 -20.993 -29.034 1.00 83.44 77 SER A O 1
ATOM 590 N N . ASP A 1 78 ? 30.217 -20.693 -28.846 1.00 86.00 78 ASP A N 1
ATOM 591 C CA . ASP A 1 78 ? 30.426 -21.728 -27.842 1.00 86.00 78 ASP A CA 1
ATOM 592 C C . ASP A 1 78 ? 30.020 -21.161 -26.476 1.00 86.00 78 ASP A C 1
ATOM 594 O O . ASP A 1 78 ? 30.592 -20.176 -25.997 1.00 86.00 78 ASP A O 1
ATOM 598 N N . VAL A 1 79 ? 29.011 -21.768 -25.855 1.00 91.00 79 VAL A N 1
ATOM 599 C CA . VAL A 1 79 ? 28.479 -21.343 -24.556 1.00 91.00 79 VAL A CA 1
ATOM 600 C C . VAL A 1 79 ? 28.727 -22.395 -23.490 1.00 91.00 79 VAL A C 1
ATOM 602 O O . VAL A 1 79 ? 28.707 -23.597 -23.758 1.00 91.00 79 VAL A O 1
ATOM 605 N N . HIS A 1 80 ? 28.980 -21.927 -22.271 1.00 93.69 80 HIS A N 1
ATOM 606 C CA . HIS A 1 80 ? 29.110 -22.786 -21.104 1.00 93.69 80 HIS A CA 1
ATOM 607 C C . HIS A 1 80 ? 27.852 -23.672 -20.943 1.00 93.69 80 HIS A C 1
ATOM 609 O O . HIS A 1 80 ? 26.751 -23.173 -21.173 1.00 93.69 80 HIS A O 1
ATOM 615 N N . PRO A 1 81 ? 27.967 -24.950 -20.523 1.00 90.88 81 PRO A N 1
ATOM 616 C CA . PRO A 1 81 ? 26.825 -25.874 -20.442 1.00 90.88 81 PRO A CA 1
ATOM 617 C C . PRO A 1 81 ? 25.650 -25.409 -19.569 1.00 90.88 81 PRO A C 1
ATOM 619 O O . PRO A 1 81 ? 24.514 -25.805 -19.815 1.00 90.88 81 PRO A O 1
ATOM 622 N N . ASP A 1 82 ? 25.924 -24.570 -18.569 1.00 90.19 82 ASP A N 1
ATOM 623 C CA . ASP A 1 82 ? 24.909 -24.009 -17.662 1.00 90.19 82 ASP A CA 1
ATOM 624 C C . ASP A 1 82 ? 24.216 -22.749 -18.220 1.00 90.19 82 ASP A C 1
ATOM 626 O O . ASP A 1 82 ? 23.352 -22.161 -17.564 1.00 90.19 82 ASP A O 1
ATOM 630 N N . LEU A 1 83 ? 24.592 -22.316 -19.427 1.00 95.19 83 LEU A N 1
ATOM 631 C CA . LEU A 1 83 ? 24.024 -21.165 -20.121 1.00 95.19 83 LEU A CA 1
ATOM 632 C C . LEU A 1 83 ? 23.219 -21.602 -21.345 1.00 95.19 83 LEU A C 1
ATOM 634 O O . LEU A 1 83 ? 23.572 -22.549 -22.047 1.00 95.19 83 LEU A O 1
ATOM 638 N N . ALA A 1 84 ? 22.173 -20.842 -21.659 1.00 95.62 84 ALA A N 1
ATOM 639 C CA . ALA A 1 84 ? 21.437 -20.973 -22.911 1.00 95.62 84 ALA A CA 1
ATOM 640 C C . ALA A 1 84 ? 21.565 -19.698 -23.754 1.00 95.62 84 ALA A C 1
ATOM 642 O O . ALA A 1 84 ? 21.194 -18.611 -23.308 1.00 95.62 84 ALA A O 1
ATOM 643 N N . LEU A 1 85 ? 22.051 -19.836 -24.991 1.00 95.00 85 LEU A N 1
ATOM 644 C CA . LEU A 1 85 ? 22.015 -18.774 -25.997 1.00 95.00 85 LEU A CA 1
ATOM 645 C C . LEU A 1 85 ? 20.674 -18.803 -26.732 1.00 95.00 85 LEU A C 1
ATOM 647 O O . LEU A 1 85 ? 20.302 -19.811 -27.332 1.00 95.00 85 LEU A O 1
ATOM 651 N N . LEU A 1 86 ? 19.948 -17.691 -26.680 1.00 93.88 86 LEU A N 1
ATOM 652 C CA . LEU A 1 86 ? 18.657 -17.506 -27.324 1.00 93.88 86 LEU A CA 1
ATOM 653 C C . LEU A 1 86 ? 18.818 -16.591 -28.537 1.00 93.88 86 LEU A C 1
ATOM 655 O O . LEU A 1 86 ? 19.006 -15.380 -28.402 1.00 93.88 86 LEU A O 1
ATOM 659 N N . ASN A 1 87 ? 18.696 -17.183 -29.725 1.00 91.75 87 ASN A N 1
ATOM 660 C CA . ASN A 1 87 ? 18.750 -16.463 -30.992 1.00 91.75 87 ASN A CA 1
ATOM 661 C C . ASN A 1 87 ? 17.421 -15.799 -31.336 1.00 91.75 87 ASN A C 1
ATOM 663 O O . ASN A 1 87 ? 16.620 -16.328 -32.107 1.00 91.75 87 ASN A O 1
ATOM 667 N N . VAL A 1 88 ? 17.160 -14.660 -30.695 1.00 89.44 88 VAL A N 1
ATOM 668 C CA . VAL A 1 88 ? 15.902 -13.927 -30.829 1.00 89.44 88 VAL A CA 1
ATOM 669 C C . VAL A 1 88 ? 16.123 -12.418 -30.764 1.00 89.44 88 VAL A C 1
ATOM 671 O O . VAL A 1 88 ? 16.876 -11.921 -29.929 1.00 89.44 88 VAL A O 1
ATOM 674 N N . ASP A 1 89 ? 15.418 -11.688 -31.626 1.00 89.19 89 ASP A N 1
ATOM 675 C CA . ASP A 1 89 ? 15.211 -10.250 -31.480 1.00 89.19 89 ASP A CA 1
ATOM 676 C C . ASP A 1 89 ? 13.917 -10.012 -30.689 1.00 89.19 89 ASP A C 1
ATOM 678 O O . ASP A 1 89 ? 12.815 -10.009 -31.241 1.00 89.19 89 ASP A O 1
ATOM 682 N N . VAL A 1 90 ? 14.047 -9.835 -29.373 1.00 86.31 90 VAL A N 1
ATOM 683 C CA . VAL A 1 90 ? 12.899 -9.604 -28.474 1.00 86.31 90 VAL A CA 1
ATOM 684 C C . VAL A 1 90 ? 12.253 -8.223 -28.644 1.00 86.31 90 VAL A C 1
ATOM 686 O O . VAL A 1 90 ? 11.236 -7.953 -28.011 1.00 86.31 90 VAL A O 1
ATOM 689 N N . LEU A 1 91 ? 12.826 -7.335 -29.468 1.00 86.62 91 LEU A N 1
ATOM 690 C CA . LEU A 1 91 ? 12.216 -6.050 -29.829 1.00 86.62 91 LEU A CA 1
ATOM 691 C C . LEU A 1 91 ? 11.397 -6.142 -31.126 1.00 86.62 91 LEU A C 1
ATOM 693 O O . LEU A 1 91 ? 10.617 -5.232 -31.424 1.00 86.62 91 LEU A O 1
ATOM 697 N N . ALA A 1 92 ? 11.565 -7.227 -31.889 1.00 84.31 92 ALA A N 1
ATOM 698 C CA . ALA A 1 92 ? 10.833 -7.509 -33.121 1.00 84.31 92 ALA A CA 1
ATOM 699 C C . ALA A 1 92 ? 9.852 -8.689 -32.997 1.00 84.31 92 ALA A C 1
ATOM 701 O O . ALA A 1 92 ? 8.935 -8.803 -33.810 1.00 84.31 92 ALA A O 1
ATOM 702 N N . ALA A 1 93 ? 10.026 -9.558 -32.001 1.00 79.50 93 ALA A N 1
ATOM 703 C CA . ALA A 1 93 ? 9.178 -10.719 -31.758 1.00 79.50 93 ALA A CA 1
ATOM 704 C C . ALA A 1 93 ? 8.934 -10.936 -30.253 1.00 79.50 93 ALA A C 1
ATOM 706 O O . ALA A 1 93 ? 9.746 -10.508 -29.431 1.00 79.50 93 ALA A O 1
ATOM 707 N N . PRO A 1 94 ? 7.849 -11.639 -29.868 1.00 76.81 94 PRO A N 1
ATOM 708 C CA . PRO A 1 94 ? 7.611 -11.999 -28.476 1.00 76.81 94 PRO A CA 1
ATOM 709 C C . PRO A 1 94 ? 8.794 -12.755 -27.867 1.00 76.81 94 PRO A C 1
ATOM 711 O O . PRO A 1 94 ? 9.372 -13.655 -28.483 1.00 76.81 94 PRO A O 1
ATOM 714 N N . ALA A 1 95 ? 9.129 -12.410 -26.626 1.00 82.31 95 ALA A N 1
ATOM 715 C CA . ALA A 1 95 ? 10.205 -13.064 -25.900 1.00 82.31 95 ALA A CA 1
ATOM 716 C C . ALA A 1 95 ? 9.893 -14.556 -25.652 1.00 82.31 95 ALA A C 1
ATOM 718 O O . ALA A 1 95 ? 8.751 -14.904 -25.336 1.00 82.31 95 ALA A O 1
ATOM 719 N N . PRO A 1 96 ? 10.891 -15.457 -25.736 1.00 86.69 96 PRO A N 1
ATOM 720 C CA . PRO A 1 96 ? 10.725 -16.843 -25.316 1.00 86.69 96 PRO A CA 1
ATOM 721 C C . PRO A 1 96 ? 10.262 -16.941 -23.857 1.00 86.69 96 PRO A C 1
ATOM 723 O O . PRO A 1 96 ? 10.812 -16.265 -22.992 1.00 86.69 96 PRO A O 1
ATOM 726 N N . ARG A 1 97 ? 9.325 -17.854 -23.563 1.00 83.06 97 ARG A N 1
ATOM 727 C CA . ARG A 1 97 ? 8.729 -18.028 -22.217 1.00 83.06 97 ARG A CA 1
ATOM 728 C C . ARG A 1 97 ? 9.741 -18.263 -21.093 1.00 83.06 97 ARG A C 1
ATOM 730 O O . ARG A 1 97 ? 9.467 -17.948 -19.940 1.00 83.06 97 ARG A O 1
ATOM 737 N N . VAL A 1 98 ? 10.912 -18.815 -21.413 1.00 87.75 98 VAL A N 1
ATOM 738 C CA . VAL A 1 98 ? 12.012 -18.990 -20.448 1.00 87.75 98 VAL A CA 1
ATOM 739 C C . VAL A 1 98 ? 12.505 -17.657 -19.866 1.00 87.75 98 VAL A C 1
ATOM 741 O O . VAL A 1 98 ? 13.046 -17.633 -18.768 1.00 87.75 98 VAL A O 1
ATOM 744 N N . LEU A 1 99 ? 12.252 -16.541 -20.558 1.00 89.38 99 LEU A N 1
ATOM 745 C CA . LEU A 1 99 ? 12.571 -15.182 -20.121 1.00 89.38 99 LEU A CA 1
ATOM 746 C C . LEU A 1 99 ? 11.442 -14.518 -19.315 1.00 89.38 99 LEU A C 1
ATOM 748 O O . LEU A 1 99 ? 11.558 -13.346 -18.953 1.00 89.38 99 LEU A O 1
ATOM 752 N N . ASP A 1 100 ? 10.359 -15.231 -18.999 1.00 82.25 100 ASP A N 1
ATOM 753 C CA . ASP A 1 100 ? 9.257 -14.703 -18.180 1.00 82.25 100 ASP A CA 1
ATOM 754 C C . ASP A 1 100 ? 9.524 -14.809 -16.667 1.00 82.25 100 ASP A C 1
ATOM 756 O O . ASP A 1 100 ? 8.606 -14.636 -15.858 1.00 82.25 100 ASP A O 1
ATOM 760 N N . ALA A 1 101 ? 10.773 -15.086 -16.285 1.00 85.38 101 ALA A N 1
ATOM 761 C CA . ALA A 1 101 ? 11.263 -15.148 -14.913 1.00 85.38 101 ALA A CA 1
ATOM 762 C C . ALA A 1 101 ? 11.939 -13.833 -14.484 1.00 85.38 101 ALA A C 1
ATOM 764 O O . ALA A 1 101 ? 12.309 -12.999 -15.312 1.00 85.38 101 ALA A O 1
ATOM 765 N N . LEU A 1 102 ? 12.050 -13.602 -13.176 1.00 91.12 102 LEU A N 1
ATOM 766 C CA . LEU A 1 102 ? 12.994 -12.612 -12.655 1.00 91.12 102 LEU A CA 1
ATOM 767 C C . LEU A 1 102 ? 14.373 -13.264 -12.584 1.00 91.12 102 LEU A C 1
ATOM 769 O O . LEU A 1 102 ? 14.468 -14.404 -12.145 1.00 91.12 102 LEU A O 1
ATOM 773 N N . PHE A 1 103 ? 15.396 -12.516 -12.974 1.00 95.69 103 PHE A N 1
ATOM 774 C CA . PHE A 1 103 ? 16.796 -12.900 -12.854 1.00 95.69 103 PHE A CA 1
ATOM 775 C C . PHE A 1 103 ? 17.448 -12.055 -11.773 1.00 95.69 103 PHE A C 1
ATOM 777 O O . PHE A 1 103 ? 17.227 -10.842 -11.713 1.00 95.69 103 PHE A O 1
ATOM 784 N N . ASP A 1 104 ? 18.266 -12.667 -10.932 1.00 97.81 104 ASP A N 1
ATOM 785 C CA . ASP A 1 104 ? 18.995 -11.988 -9.872 1.00 97.81 104 ASP A CA 1
ATOM 786 C C . ASP A 1 104 ? 19.819 -10.820 -10.442 1.00 97.81 104 ASP A C 1
ATOM 788 O O . ASP A 1 104 ? 19.779 -9.704 -9.917 1.00 97.81 104 ASP A O 1
ATOM 792 N N . MET A 1 105 ? 20.453 -11.014 -11.602 1.00 98.44 105 MET A N 1
ATOM 793 C CA . MET A 1 105 ? 21.085 -9.934 -12.362 1.00 98.44 105 MET A CA 1
ATOM 794 C C . MET A 1 105 ? 20.587 -9.852 -13.810 1.00 98.44 105 MET A C 1
ATOM 796 O O . MET A 1 105 ? 20.522 -10.847 -14.525 1.00 98.44 105 MET A O 1
ATOM 800 N N . VAL A 1 106 ? 20.323 -8.632 -14.281 1.00 98.56 106 VAL A N 1
ATOM 801 C CA . VAL A 1 106 ? 20.178 -8.323 -15.713 1.00 98.56 106 VAL A CA 1
ATOM 802 C C . VAL A 1 106 ? 21.390 -7.524 -16.185 1.00 98.56 106 VAL A C 1
ATOM 804 O O . VAL A 1 106 ? 21.799 -6.556 -15.543 1.00 98.56 106 VAL A O 1
ATOM 807 N N . LEU A 1 107 ? 21.970 -7.931 -17.309 1.00 98.25 107 LEU A N 1
ATOM 808 C CA . LEU A 1 107 ? 23.191 -7.372 -17.880 1.00 98.25 107 LEU A CA 1
ATOM 809 C C . LEU A 1 107 ? 22.924 -6.879 -19.309 1.00 98.25 107 LEU A C 1
ATOM 811 O O . LEU A 1 107 ? 22.287 -7.578 -20.089 1.00 98.25 107 LEU A O 1
ATOM 815 N N . SER A 1 108 ? 23.392 -5.676 -19.648 1.00 97.81 108 SER A N 1
ATOM 816 C CA . SER A 1 108 ? 23.330 -5.119 -21.011 1.00 97.81 108 SER A CA 1
ATOM 817 C C . SER A 1 108 ? 24.475 -4.125 -21.206 1.00 97.81 108 SER A C 1
ATOM 819 O O . SER A 1 108 ? 24.429 -3.019 -20.662 1.00 97.81 108 SER A O 1
ATOM 821 N N . ILE A 1 109 ? 25.511 -4.509 -21.952 1.00 96.38 109 ILE A N 1
ATOM 822 C CA . ILE A 1 109 ? 26.785 -3.777 -22.033 1.00 96.38 109 ILE A CA 1
ATOM 823 C C . ILE A 1 109 ? 27.057 -3.326 -23.469 1.00 96.38 109 ILE A C 1
ATOM 825 O O . ILE A 1 109 ? 27.293 -4.164 -24.327 1.00 96.38 109 ILE A O 1
ATOM 829 N N . GLU A 1 110 ? 27.069 -2.009 -23.704 1.00 93.06 110 GLU A N 1
ATOM 830 C CA . GLU A 1 110 ? 27.307 -1.384 -25.021 1.00 93.06 110 GLU A CA 1
ATOM 831 C C . GLU A 1 110 ? 26.338 -1.914 -26.101 1.00 93.06 110 GLU A C 1
ATOM 833 O O . GLU A 1 110 ? 26.743 -2.316 -27.187 1.00 93.06 110 GLU A O 1
ATOM 838 N N . VAL A 1 111 ? 25.040 -1.962 -25.771 1.00 93.12 111 VAL A N 1
ATOM 839 C CA . VAL A 1 111 ? 23.984 -2.472 -26.670 1.00 93.12 111 VAL A CA 1
ATOM 840 C C . VAL A 1 111 ? 23.002 -1.381 -27.090 1.00 93.12 111 VAL A C 1
ATOM 842 O O . VAL A 1 111 ? 22.623 -1.294 -28.257 1.00 93.12 111 VAL A O 1
ATOM 845 N N . ALA A 1 112 ? 22.555 -0.546 -26.149 1.00 95.12 112 ALA A N 1
ATOM 846 C CA . ALA A 1 112 ? 21.434 0.368 -26.377 1.00 95.12 112 ALA A CA 1
ATOM 847 C C . ALA A 1 112 ? 21.729 1.432 -27.450 1.00 95.12 112 ALA A C 1
ATOM 849 O O . ALA A 1 112 ? 20.817 1.875 -28.135 1.00 95.12 112 ALA A O 1
ATOM 850 N N . GLU A 1 113 ? 22.993 1.804 -27.648 1.00 94.44 113 GLU A N 1
ATOM 851 C CA . GLU A 1 113 ? 23.457 2.707 -28.708 1.00 94.44 113 GLU A CA 1
ATOM 852 C C . GLU A 1 113 ? 23.280 2.159 -30.133 1.00 94.44 113 GLU A C 1
ATOM 854 O O . GLU A 1 113 ? 23.368 2.925 -31.098 1.00 94.44 113 GLU A O 1
ATOM 859 N N . HIS A 1 114 ? 23.040 0.853 -30.271 1.00 91.75 114 HIS A N 1
ATOM 860 C CA . HIS A 1 114 ? 22.764 0.174 -31.537 1.00 91.75 114 HIS A CA 1
ATOM 861 C C . HIS A 1 114 ? 21.262 0.002 -31.799 1.00 91.75 114 HIS A C 1
ATOM 863 O O . HIS A 1 114 ? 20.866 -0.385 -32.901 1.00 91.75 114 HIS A O 1
ATOM 869 N N . VAL A 1 115 ? 20.420 0.291 -30.804 1.00 91.31 115 VAL A N 1
ATOM 870 C CA . VAL A 1 115 ? 18.965 0.151 -30.884 1.00 91.31 115 VAL A CA 1
ATOM 871 C C . VAL A 1 115 ? 18.355 1.490 -31.307 1.00 91.31 115 VAL A C 1
ATOM 873 O O . VAL A 1 115 ? 18.655 2.511 -30.694 1.00 91.31 115 VAL A O 1
ATOM 876 N N . PRO A 1 116 ? 17.491 1.549 -32.334 1.00 91.50 116 PRO A N 1
ATOM 877 C CA . PRO A 1 116 ? 16.814 2.787 -32.715 1.00 91.50 116 PRO A CA 1
ATOM 878 C C . PRO A 1 116 ? 16.083 3.455 -31.538 1.00 91.50 116 PRO A C 1
ATOM 880 O O . PRO A 1 116 ? 15.486 2.788 -30.693 1.00 91.50 116 PRO A O 1
ATOM 883 N N . ARG A 1 117 ? 16.121 4.794 -31.474 1.00 91.38 117 ARG A N 1
ATOM 884 C CA . ARG A 1 117 ? 15.618 5.559 -30.316 1.00 91.38 117 ARG A CA 1
ATOM 885 C C . ARG A 1 117 ? 14.132 5.317 -30.025 1.00 91.38 117 ARG A C 1
ATOM 887 O O . ARG A 1 117 ? 13.733 5.350 -28.866 1.00 91.38 117 ARG A O 1
ATOM 894 N N . ASP A 1 118 ? 13.333 5.068 -31.053 1.00 90.44 118 ASP A N 1
ATOM 895 C CA . ASP A 1 118 ? 11.908 4.727 -30.969 1.00 90.44 118 ASP A CA 1
ATOM 896 C C . ASP A 1 118 ? 11.643 3.352 -30.329 1.00 90.44 118 ASP A C 1
ATOM 898 O O . ASP A 1 118 ? 10.529 3.088 -29.889 1.00 90.44 118 ASP A O 1
ATOM 902 N N . ARG A 1 119 ? 12.662 2.491 -30.213 1.00 90.12 119 ARG A N 1
ATOM 903 C CA . ARG A 1 119 ? 12.585 1.173 -29.558 1.00 90.12 119 ARG A CA 1
ATOM 904 C C . ARG A 1 119 ? 13.114 1.163 -28.123 1.00 90.12 119 ARG A C 1
ATOM 906 O O . ARG A 1 119 ? 13.005 0.144 -27.444 1.00 90.12 119 ARG A O 1
ATOM 913 N N . HIS A 1 120 ? 13.673 2.273 -27.639 1.00 92.50 120 HIS A N 1
ATOM 914 C CA . HIS A 1 120 ? 14.253 2.328 -26.295 1.00 92.50 120 HIS A CA 1
ATOM 915 C C . HIS A 1 120 ? 13.220 2.070 -25.196 1.00 92.50 120 HIS A C 1
ATOM 917 O O . HIS A 1 120 ? 13.548 1.381 -24.238 1.00 92.50 120 HIS A O 1
ATOM 923 N N . GLU A 1 121 ? 11.988 2.576 -25.326 1.00 87.44 121 GLU A N 1
ATOM 924 C CA . GLU A 1 121 ? 10.944 2.356 -24.312 1.00 87.44 121 GLU A CA 1
ATOM 925 C C . GLU A 1 121 ? 10.739 0.851 -24.070 1.00 87.44 121 GLU A C 1
ATOM 927 O O . GLU A 1 121 ? 10.960 0.375 -22.956 1.00 87.44 121 GLU A O 1
ATOM 932 N N . ALA A 1 122 ? 10.504 0.092 -25.147 1.00 85.69 122 ALA A N 1
ATOM 933 C CA . ALA A 1 122 ? 10.370 -1.362 -25.108 1.00 85.69 122 ALA A CA 1
ATOM 934 C C . ALA A 1 122 ? 11.626 -2.070 -24.567 1.00 85.69 122 ALA A C 1
ATOM 936 O O . ALA A 1 122 ? 11.510 -3.018 -23.791 1.00 85.69 122 ALA A O 1
ATOM 937 N N . LEU A 1 123 ? 12.829 -1.606 -24.929 1.00 92.12 123 LEU A N 1
ATOM 938 C CA . LEU A 1 123 ? 14.085 -2.160 -24.415 1.00 92.12 123 LEU A CA 1
ATOM 939 C C . LEU A 1 123 ? 14.196 -2.014 -22.893 1.00 92.12 123 LEU A C 1
ATOM 941 O O . LEU A 1 123 ? 14.457 -2.992 -22.193 1.00 92.12 123 LEU A O 1
ATOM 945 N N . PHE A 1 124 ? 14.014 -0.807 -22.360 1.00 93.50 124 PHE A N 1
ATOM 946 C CA . PHE A 1 124 ? 14.175 -0.582 -20.924 1.00 93.50 124 PHE A CA 1
ATOM 947 C C . PHE A 1 124 ? 13.047 -1.239 -20.122 1.00 93.50 124 PHE A C 1
ATOM 949 O O . PHE A 1 124 ? 13.320 -1.794 -19.057 1.00 93.50 124 PHE A O 1
ATOM 956 N N . ASP A 1 125 ? 11.821 -1.294 -20.651 1.00 87.62 125 ASP A N 1
ATOM 957 C CA . ASP A 1 125 ? 10.740 -2.090 -20.058 1.00 87.62 125 ASP A CA 1
ATOM 958 C C . ASP A 1 125 ? 11.083 -3.586 -20.032 1.00 87.62 125 ASP A C 1
ATOM 960 O O . ASP A 1 125 ? 10.894 -4.263 -19.012 1.00 87.62 125 ASP A O 1
ATOM 964 N N . PHE A 1 126 ? 11.670 -4.107 -21.113 1.00 89.50 126 PHE A N 1
ATOM 965 C CA . PHE A 1 126 ? 12.114 -5.495 -21.198 1.00 89.50 126 PHE A CA 1
ATOM 966 C C . PHE A 1 126 ? 13.183 -5.830 -20.147 1.00 89.50 126 PHE A C 1
ATOM 968 O O . PHE A 1 126 ? 13.059 -6.850 -19.460 1.00 89.50 126 PHE A O 1
ATOM 975 N N . LEU A 1 127 ? 14.197 -4.972 -19.987 1.00 94.62 127 LEU A N 1
ATOM 976 C CA . LEU A 1 127 ? 15.282 -5.165 -19.019 1.00 94.62 127 LEU A CA 1
ATOM 977 C C . LEU A 1 127 ? 14.777 -5.054 -17.573 1.00 94.62 127 LEU A C 1
ATOM 979 O O . LEU A 1 127 ? 15.021 -5.942 -16.755 1.00 94.62 127 LEU A O 1
ATOM 983 N N . VAL A 1 128 ? 14.043 -3.983 -17.253 1.00 93.00 128 VAL A N 1
ATOM 984 C CA . VAL A 1 128 ? 13.592 -3.701 -15.881 1.00 93.00 128 VAL A CA 1
ATOM 985 C C . VAL A 1 128 ? 12.566 -4.721 -15.402 1.00 93.00 128 VAL A C 1
ATOM 987 O O . VAL A 1 128 ? 12.622 -5.153 -14.246 1.00 93.00 128 VAL A O 1
ATOM 990 N N . SER A 1 129 ? 11.652 -5.157 -16.274 1.00 88.12 129 SER A N 1
ATOM 991 C CA . SER A 1 129 ? 10.645 -6.161 -15.913 1.00 88.12 129 SER A CA 1
ATOM 992 C C . SER A 1 129 ? 11.269 -7.492 -15.494 1.00 88.12 129 SER A C 1
ATOM 994 O O . SER A 1 129 ? 10.660 -8.194 -14.692 1.00 88.12 129 SER A O 1
ATOM 996 N N . ARG A 1 130 ? 12.481 -7.816 -15.965 1.00 92.31 130 ARG A N 1
ATOM 997 C CA . ARG A 1 130 ? 13.206 -9.073 -15.707 1.00 92.31 130 ARG A CA 1
ATOM 998 C C . ARG A 1 130 ? 14.246 -8.986 -14.594 1.00 92.31 130 ARG A C 1
ATOM 1000 O O . ARG A 1 130 ? 14.730 -10.021 -14.153 1.00 92.31 130 ARG A O 1
ATOM 1007 N N . ALA A 1 131 ? 14.550 -7.791 -14.102 1.00 94.56 131 ALA A N 1
ATOM 1008 C CA . ALA A 1 131 ? 15.514 -7.599 -13.027 1.00 94.56 131 ALA A CA 1
ATOM 1009 C C . ALA A 1 131 ? 14.905 -7.914 -11.654 1.00 94.56 131 ALA A C 1
ATOM 1011 O O . ALA A 1 131 ? 13.926 -7.284 -11.247 1.00 94.56 131 ALA A O 1
ATOM 1012 N N . GLY A 1 132 ? 15.499 -8.878 -10.951 1.00 93.50 132 GLY A N 1
ATOM 1013 C CA . GLY A 1 132 ? 15.136 -9.317 -9.605 1.00 93.50 132 GLY A CA 1
ATOM 1014 C C . GLY A 1 132 ? 15.925 -8.616 -8.499 1.00 93.50 132 GLY A C 1
ATOM 1015 O O . GLY A 1 132 ? 15.324 -8.230 -7.500 1.00 93.50 132 GLY A O 1
ATOM 1016 N N . ARG A 1 133 ? 17.238 -8.395 -8.678 1.00 96.44 133 ARG A N 1
ATOM 1017 C CA . ARG A 1 133 ? 18.077 -7.704 -7.679 1.00 96.44 133 ARG A CA 1
ATOM 1018 C C . ARG A 1 133 ? 18.905 -6.567 -8.265 1.00 96.44 133 ARG A C 1
ATOM 1020 O O . ARG A 1 133 ? 18.815 -5.448 -7.762 1.00 96.44 133 ARG A O 1
ATOM 1027 N N . LEU A 1 134 ? 19.693 -6.809 -9.312 1.00 98.12 134 LEU A N 1
ATOM 1028 C CA . LEU A 1 134 ? 20.567 -5.787 -9.904 1.00 98.12 134 LEU A CA 1
ATOM 1029 C C . LEU A 1 134 ? 20.440 -5.696 -11.425 1.00 98.12 134 LEU A C 1
ATOM 1031 O O . LEU A 1 134 ? 20.181 -6.681 -12.112 1.00 98.12 134 LEU A O 1
ATOM 1035 N N . ILE A 1 135 ? 20.703 -4.498 -11.944 1.00 98.75 135 ILE A N 1
ATOM 1036 C CA . ILE A 1 135 ? 20.942 -4.243 -13.364 1.00 98.75 135 ILE A CA 1
ATOM 1037 C C . ILE A 1 135 ? 22.350 -3.674 -13.515 1.00 98.75 135 ILE A C 1
ATOM 1039 O O . ILE A 1 135 ? 22.690 -2.676 -12.873 1.00 98.75 135 ILE A O 1
ATOM 1043 N N . VAL A 1 136 ? 23.161 -4.290 -14.372 1.00 98.62 136 VAL A N 1
ATOM 1044 C CA . VAL A 1 136 ? 24.481 -3.788 -14.768 1.00 98.62 136 VAL A CA 1
ATOM 1045 C C . VAL A 1 136 ? 24.397 -3.352 -16.226 1.00 98.62 136 VAL A C 1
ATOM 1047 O O . VAL A 1 136 ? 24.145 -4.162 -17.116 1.00 98.62 136 VAL A O 1
ATOM 1050 N N . PHE A 1 137 ? 24.579 -2.057 -16.466 1.00 98.62 137 PHE A N 1
ATOM 1051 C CA . PHE A 1 137 ? 24.296 -1.441 -17.757 1.00 98.62 137 PHE A CA 1
ATOM 1052 C C . PHE A 1 137 ? 25.454 -0.569 -18.244 1.00 98.62 137 PHE A C 1
ATOM 1054 O O . PHE A 1 137 ? 26.048 0.177 -17.461 1.00 98.62 137 PHE A O 1
ATOM 1061 N N . SER A 1 138 ? 25.728 -0.581 -19.546 1.00 97.56 138 SER A N 1
ATOM 1062 C CA . SER A 1 138 ? 26.470 0.488 -20.219 1.00 97.56 138 SER A CA 1
ATOM 1063 C C . SER A 1 138 ? 25.910 0.758 -21.610 1.00 97.56 138 SER A C 1
ATOM 1065 O O . SER A 1 138 ? 25.369 -0.135 -22.256 1.00 97.56 138 SER A O 1
ATOM 1067 N N . ALA A 1 139 ? 26.071 1.999 -22.062 1.00 96.94 139 ALA A N 1
ATOM 1068 C CA . ALA A 1 139 ? 25.811 2.408 -23.433 1.00 96.94 139 ALA A CA 1
ATOM 1069 C C . ALA A 1 139 ? 26.641 3.645 -23.786 1.00 96.94 139 ALA A C 1
ATOM 1071 O O . ALA A 1 139 ? 27.001 4.439 -22.902 1.00 96.94 139 ALA A O 1
ATOM 1072 N N . ALA A 1 140 ? 26.920 3.818 -25.074 1.00 96.44 140 ALA A N 1
ATOM 1073 C CA . ALA A 1 140 ? 27.734 4.903 -25.591 1.00 96.44 140 ALA A CA 1
ATOM 1074 C C . ALA A 1 140 ? 27.180 6.304 -25.272 1.00 96.44 140 ALA A C 1
ATOM 1076 O O . ALA A 1 140 ? 25.975 6.587 -25.315 1.00 96.44 140 ALA A O 1
ATOM 1077 N N . ARG A 1 141 ? 28.117 7.215 -24.984 1.00 95.44 141 ARG A N 1
ATOM 1078 C CA . ARG A 1 141 ? 27.872 8.661 -24.859 1.00 95.44 141 ARG A CA 1
ATOM 1079 C C . ARG A 1 141 ? 28.007 9.364 -26.213 1.00 95.44 141 ARG A C 1
ATOM 1081 O O . ARG A 1 141 ? 28.743 8.859 -27.056 1.00 95.44 141 ARG A O 1
ATOM 1088 N N . PRO A 1 142 ? 27.441 10.576 -26.378 1.00 95.25 142 PRO A N 1
ATOM 1089 C CA . PRO A 1 142 ? 27.595 11.344 -27.603 1.00 95.25 142 PRO A CA 1
ATOM 1090 C C . PRO A 1 142 ? 29.073 11.609 -27.903 1.00 95.25 142 PRO A C 1
ATOM 1092 O O . PRO A 1 142 ? 29.814 12.084 -27.034 1.00 95.25 142 PRO A O 1
ATOM 1095 N N . GLY A 1 143 ? 29.491 11.299 -29.127 1.00 90.12 143 GLY A N 1
ATOM 1096 C CA . GLY A 1 143 ? 30.862 11.464 -29.599 1.00 90.12 143 GLY A CA 1
ATOM 1097 C C . GLY A 1 143 ? 31.831 10.378 -29.128 1.00 90.12 143 GLY A C 1
ATOM 1098 O O . GLY A 1 143 ? 33.039 10.563 -29.270 1.00 90.12 143 GLY A O 1
ATOM 1099 N N . GLN A 1 144 ? 31.343 9.266 -28.561 1.00 91.31 144 GLN A N 1
ATOM 1100 C CA . GLN A 1 144 ? 32.188 8.113 -28.230 1.00 91.31 144 GLN A CA 1
ATOM 1101 C C . GLN A 1 144 ? 32.778 7.475 -29.494 1.00 91.31 144 GLN A C 1
ATOM 1103 O O . GLN A 1 144 ? 33.940 7.064 -29.473 1.00 91.31 144 GLN A O 1
ATOM 1108 N N . GLY A 1 145 ? 31.997 7.432 -30.581 1.00 82.12 145 GLY A N 1
ATOM 1109 C CA . GLY A 1 145 ? 32.359 6.715 -31.801 1.00 82.12 145 GLY A CA 1
ATOM 1110 C C . GLY A 1 145 ? 32.319 5.195 -31.610 1.00 82.12 145 GLY A C 1
ATOM 1111 O O . GLY A 1 145 ? 32.235 4.697 -30.491 1.00 82.12 145 GLY A O 1
ATOM 1112 N N . GLY A 1 146 ? 32.378 4.449 -32.709 1.00 83.25 146 GLY A N 1
ATOM 1113 C CA . GLY A 1 146 ? 32.193 2.994 -32.729 1.00 83.25 146 GLY A CA 1
ATOM 1114 C C . GLY A 1 146 ? 31.435 2.566 -33.984 1.00 83.25 146 GLY A C 1
ATOM 1115 O O . GLY A 1 146 ? 30.939 3.417 -34.726 1.00 83.25 146 GLY A O 1
ATOM 1116 N N . HIS A 1 147 ? 31.375 1.265 -34.266 1.00 84.12 147 HIS A N 1
ATOM 1117 C CA . HIS A 1 147 ? 30.639 0.761 -35.429 1.00 84.12 147 HIS A CA 1
ATOM 1118 C C . HIS A 1 147 ? 29.158 0.610 -35.086 1.00 84.12 147 HIS A C 1
ATOM 1120 O O . HIS A 1 147 ? 28.821 0.138 -34.008 1.00 84.12 147 HIS A O 1
ATOM 1126 N N . GLY A 1 148 ? 28.268 1.011 -35.993 1.00 83.44 148 GLY A N 1
ATOM 1127 C CA . GLY A 1 148 ? 26.829 0.795 -35.836 1.00 83.44 148 GLY A CA 1
ATOM 1128 C C . GLY A 1 148 ? 26.141 1.578 -34.712 1.00 83.44 148 GLY A C 1
ATOM 1129 O O . GLY A 1 148 ? 25.052 1.183 -34.303 1.00 83.44 148 GLY A O 1
ATOM 1130 N N . HIS A 1 149 ? 26.740 2.654 -34.194 1.00 90.88 149 HIS A N 1
ATOM 1131 C CA . HIS A 1 149 ? 26.067 3.549 -33.246 1.00 90.88 149 HIS A CA 1
ATOM 1132 C C . HIS A 1 149 ? 25.002 4.371 -33.981 1.00 90.88 149 HIS A C 1
ATOM 1134 O O . HIS A 1 149 ? 25.318 5.102 -34.920 1.00 90.88 149 HIS A O 1
ATOM 1140 N N . VAL A 1 150 ? 23.751 4.279 -33.539 1.00 91.12 150 VAL A N 1
ATOM 1141 C CA . VAL A 1 150 ? 22.608 4.994 -34.133 1.00 91.12 150 VAL A CA 1
ATOM 1142 C C . VAL A 1 150 ? 21.891 5.901 -33.130 1.00 91.12 150 VAL A C 1
ATOM 1144 O O . VAL A 1 150 ? 21.091 6.748 -33.528 1.00 91.12 150 VAL A O 1
ATOM 1147 N N . SER A 1 151 ? 22.177 5.753 -31.835 1.00 92.25 151 SER A N 1
ATOM 1148 C CA . SER A 1 151 ? 21.369 6.349 -30.762 1.00 92.25 151 SER A CA 1
ATOM 1149 C C . SER A 1 151 ? 22.173 6.653 -29.487 1.00 92.25 151 SER A C 1
ATOM 1151 O O . SER A 1 151 ? 21.688 6.466 -28.371 1.00 92.25 151 SER A O 1
ATOM 1153 N N . GLU A 1 152 ? 23.397 7.175 -29.632 1.00 95.75 152 GLU A N 1
ATOM 1154 C CA . GLU A 1 152 ? 24.208 7.660 -28.500 1.00 95.75 152 GLU A CA 1
ATOM 1155 C C . GLU A 1 152 ? 23.448 8.709 -27.657 1.00 95.75 152 GLU A C 1
ATOM 1157 O O . GLU A 1 152 ? 22.827 9.628 -28.201 1.00 95.75 152 GLU A O 1
ATOM 1162 N N . ARG A 1 153 ? 23.521 8.622 -26.318 1.00 95.62 153 ARG A N 1
ATOM 1163 C CA . ARG A 1 153 ? 22.861 9.583 -25.407 1.00 95.62 153 ARG A CA 1
ATOM 1164 C C . ARG A 1 153 ? 23.717 9.941 -24.199 1.00 95.62 153 ARG A C 1
ATOM 1166 O O . ARG A 1 153 ? 24.580 9.163 -23.792 1.00 95.62 153 ARG A O 1
ATOM 1173 N N . PRO A 1 154 ? 23.488 11.114 -23.580 1.00 96.38 154 PRO A N 1
ATOM 1174 C CA . PRO A 1 154 ? 24.129 11.472 -22.321 1.00 96.38 154 PRO A CA 1
ATOM 1175 C C . PRO A 1 154 ? 23.904 10.420 -21.223 1.00 96.38 154 PRO A C 1
ATOM 1177 O O . PRO A 1 154 ? 22.819 9.861 -21.094 1.00 96.38 154 PRO A O 1
ATOM 1180 N N . GLU A 1 155 ? 24.901 10.223 -20.355 1.00 94.88 155 GLU A N 1
ATOM 1181 C CA . GLU A 1 155 ? 24.846 9.251 -19.245 1.00 94.88 155 GLU A CA 1
ATOM 1182 C C . GLU A 1 155 ? 23.599 9.413 -18.360 1.00 94.88 155 GLU A C 1
ATOM 1184 O O . GLU A 1 155 ? 22.986 8.428 -17.951 1.00 94.88 155 GLU A O 1
ATOM 1189 N N . LEU A 1 156 ? 23.212 10.661 -18.077 1.00 95.44 156 LEU A N 1
ATOM 1190 C CA . LEU A 1 156 ? 22.042 10.965 -17.253 1.00 95.44 156 LEU A CA 1
ATOM 1191 C C . LEU A 1 156 ? 20.723 10.600 -17.936 1.00 95.44 156 LEU A C 1
ATOM 1193 O O . LEU A 1 156 ? 19.767 10.279 -17.240 1.00 95.44 156 LEU A O 1
ATOM 1197 N N . GLU A 1 157 ? 20.658 10.626 -19.267 1.00 96.25 157 GLU A N 1
ATOM 1198 C CA . GLU A 1 157 ? 19.474 10.144 -19.977 1.00 96.25 157 GLU A CA 1
ATOM 1199 C C . GLU A 1 157 ? 19.348 8.629 -19.865 1.00 96.25 157 GLU A C 1
ATOM 1201 O O . GLU A 1 157 ? 18.262 8.144 -19.572 1.00 96.25 157 GLU A O 1
ATOM 1206 N N . TRP A 1 158 ? 20.450 7.889 -20.018 1.00 96.81 158 TRP A N 1
ATOM 1207 C CA . TRP A 1 158 ? 20.446 6.447 -19.768 1.00 96.81 158 TRP A CA 1
ATOM 1208 C C . TRP A 1 158 ? 20.044 6.115 -18.335 1.00 96.81 158 TRP A C 1
ATOM 1210 O O . TRP A 1 158 ? 19.281 5.185 -18.102 1.00 96.81 158 TRP A O 1
ATOM 1220 N N . ARG A 1 159 ? 20.521 6.906 -17.368 1.00 96.81 159 ARG A N 1
ATOM 1221 C CA . ARG A 1 159 ? 20.143 6.746 -15.963 1.00 96.81 159 ARG A CA 1
ATOM 1222 C C . ARG A 1 159 ? 18.644 6.931 -15.747 1.00 96.81 159 ARG A C 1
ATOM 1224 O O . ARG A 1 159 ? 18.053 6.152 -15.005 1.00 96.81 159 ARG A O 1
ATOM 1231 N N . ARG A 1 160 ? 18.055 7.942 -16.395 1.00 94.31 160 ARG A N 1
ATOM 1232 C CA . ARG A 1 160 ? 16.624 8.251 -16.289 1.00 94.31 160 ARG A CA 1
ATOM 1233 C C . ARG A 1 160 ? 15.744 7.100 -16.750 1.00 94.31 160 ARG A C 1
ATOM 1235 O O . ARG A 1 160 ? 14.786 6.790 -16.064 1.00 94.31 160 ARG A O 1
ATOM 1242 N N . GLU A 1 161 ? 16.128 6.386 -17.807 1.00 94.38 161 GLU A N 1
ATOM 1243 C CA . GLU A 1 161 ? 15.356 5.227 -18.282 1.00 94.38 161 GLU A CA 1
ATOM 1244 C C . GLU A 1 161 ? 15.123 4.167 -17.198 1.00 94.38 161 GLU A C 1
ATOM 1246 O O . GLU A 1 161 ? 14.060 3.552 -17.155 1.00 94.38 161 GLU A O 1
ATOM 1251 N N . PHE A 1 162 ? 16.094 3.973 -16.303 1.00 95.06 162 PHE A N 1
ATOM 1252 C CA . PHE A 1 162 ? 15.965 3.057 -15.173 1.00 95.06 162 PHE A CA 1
ATOM 1253 C C . PHE A 1 162 ? 15.251 3.705 -13.983 1.00 95.06 162 PHE A C 1
ATOM 1255 O O . PHE A 1 162 ? 14.369 3.086 -13.388 1.00 95.06 162 PHE A O 1
ATOM 1262 N N . THR A 1 163 ? 15.604 4.942 -13.616 1.00 92.19 163 THR A N 1
ATOM 1263 C CA . THR A 1 163 ? 15.005 5.596 -12.438 1.00 92.19 163 THR A CA 1
ATOM 1264 C C . THR A 1 163 ? 13.527 5.910 -12.626 1.00 92.19 163 THR A C 1
ATOM 1266 O O . THR A 1 163 ? 12.758 5.750 -11.684 1.00 92.19 163 THR A O 1
ATOM 1269 N N . ASP A 1 164 ? 13.112 6.258 -13.844 1.00 86.81 164 ASP A N 1
ATOM 1270 C CA . ASP A 1 164 ? 11.708 6.505 -14.202 1.00 86.81 164 ASP A CA 1
ATOM 1271 C C . ASP A 1 164 ? 10.884 5.201 -14.213 1.00 86.81 164 ASP A C 1
ATOM 1273 O O . ASP A 1 164 ? 9.663 5.224 -14.305 1.00 86.81 164 ASP A O 1
ATOM 1277 N N . ARG A 1 165 ? 11.550 4.043 -14.095 1.00 87.94 165 ARG A N 1
ATOM 1278 C CA . ARG A 1 165 ? 10.939 2.716 -13.928 1.00 87.94 165 ARG A CA 1
ATOM 1279 C C . ARG A 1 165 ? 11.111 2.173 -12.505 1.00 87.94 165 ARG A C 1
ATOM 1281 O O . ARG A 1 165 ? 10.907 0.985 -12.263 1.00 87.94 165 ARG A O 1
ATOM 1288 N N . GLY A 1 166 ? 11.489 3.025 -11.553 1.00 87.25 166 GLY A N 1
ATOM 1289 C CA . GLY A 1 166 ? 11.622 2.670 -10.138 1.00 87.25 166 GLY A CA 1
ATOM 1290 C C . GLY A 1 166 ? 12.928 1.963 -9.766 1.00 87.25 166 GLY A C 1
ATOM 1291 O O . GLY A 1 166 ? 13.070 1.512 -8.632 1.00 87.25 166 GLY A O 1
ATOM 1292 N N . CYS A 1 167 ? 13.902 1.851 -10.674 1.00 93.06 167 CYS A N 1
ATOM 1293 C CA . CYS A 1 167 ? 15.227 1.356 -10.304 1.00 93.06 167 CYS A CA 1
ATOM 1294 C C . CYS A 1 167 ? 15.993 2.404 -9.489 1.00 93.06 167 CYS A C 1
ATOM 1296 O O . CYS A 1 167 ? 15.975 3.598 -9.796 1.00 93.06 167 CYS A O 1
ATOM 1298 N N . ARG A 1 168 ? 16.778 1.959 -8.505 1.00 95.31 168 ARG A N 1
ATOM 1299 C CA . ARG A 1 168 ? 17.618 2.853 -7.696 1.00 95.31 168 ARG A CA 1
ATOM 1300 C C . ARG A 1 168 ? 19.070 2.793 -8.155 1.00 95.31 168 ARG A C 1
ATOM 1302 O O . ARG A 1 168 ? 19.722 1.761 -8.031 1.00 95.31 168 ARG A O 1
ATOM 1309 N N . PHE A 1 169 ? 19.600 3.910 -8.649 1.00 98.12 169 PHE A N 1
ATOM 1310 C CA . PHE A 1 169 ? 21.013 4.024 -9.024 1.00 98.12 169 PHE A CA 1
ATOM 1311 C C . PHE A 1 169 ? 21.937 3.816 -7.811 1.00 98.12 169 PHE A C 1
ATOM 1313 O O . PHE A 1 169 ? 21.733 4.428 -6.761 1.00 98.12 169 PHE A O 1
ATOM 1320 N N . ASP A 1 170 ? 22.969 2.981 -7.962 1.00 98.38 170 ASP A N 1
ATOM 1321 C CA . ASP A 1 170 ? 23.975 2.728 -6.929 1.00 98.38 170 ASP A CA 1
ATOM 1322 C C . ASP A 1 170 ? 25.320 3.374 -7.307 1.00 98.38 170 ASP A C 1
ATOM 1324 O O . ASP A 1 170 ? 26.085 2.809 -8.102 1.00 98.38 170 ASP A O 1
ATOM 1328 N N . PRO A 1 171 ? 25.659 4.550 -6.745 1.00 97.94 171 PRO A N 1
ATOM 1329 C CA . PRO A 1 171 ? 26.909 5.228 -7.073 1.00 97.94 171 PRO A CA 1
ATOM 1330 C C . PRO A 1 171 ? 28.148 4.451 -6.605 1.00 97.94 171 PRO A C 1
ATOM 1332 O O . PRO A 1 171 ? 29.192 4.519 -7.257 1.00 97.94 171 PRO A O 1
ATOM 1335 N N . ALA A 1 172 ? 28.053 3.695 -5.508 1.00 98.19 172 ALA A N 1
ATOM 1336 C CA . ALA A 1 172 ? 29.187 2.980 -4.934 1.00 98.19 172 ALA A CA 1
ATOM 1337 C C . ALA A 1 172 ? 29.520 1.718 -5.743 1.00 98.19 172 ALA A C 1
ATOM 1339 O O . ALA A 1 172 ? 30.682 1.509 -6.100 1.00 98.19 172 ALA A O 1
ATOM 1340 N N . LEU A 1 173 ? 28.515 0.904 -6.088 1.00 98.06 173 LEU A N 1
ATOM 1341 C CA . LEU A 1 173 ? 28.693 -0.239 -6.988 1.00 98.06 173 LEU A CA 1
ATOM 1342 C C . LEU A 1 173 ? 29.092 0.214 -8.392 1.00 98.06 173 LEU A C 1
ATOM 1344 O O . LEU A 1 173 ? 29.978 -0.394 -8.984 1.00 98.06 173 LEU A O 1
ATOM 1348 N N . THR A 1 174 ? 28.524 1.316 -8.889 1.00 98.62 174 THR A N 1
ATOM 1349 C CA . THR A 1 174 ? 28.930 1.906 -10.173 1.00 98.62 174 THR A CA 1
ATOM 1350 C C . THR A 1 174 ? 30.412 2.279 -10.174 1.00 98.62 174 THR A C 1
ATOM 1352 O O . THR A 1 174 ? 31.145 1.918 -11.096 1.00 98.62 174 THR A O 1
ATOM 1355 N N . MET A 1 175 ? 30.888 2.962 -9.127 1.00 98.19 175 MET A N 1
ATOM 1356 C CA . MET A 1 175 ? 32.303 3.320 -9.004 1.00 98.19 175 MET A CA 1
ATOM 1357 C C . MET A 1 175 ? 33.200 2.079 -8.937 1.00 98.19 175 MET A C 1
ATOM 1359 O O . MET A 1 175 ? 34.255 2.053 -9.574 1.00 98.19 175 MET A O 1
ATOM 1363 N N . ARG A 1 176 ? 32.777 1.031 -8.216 1.00 98.25 176 ARG A N 1
ATOM 1364 C CA . ARG A 1 176 ? 33.498 -0.249 -8.164 1.00 98.25 176 ARG A CA 1
ATOM 1365 C C . ARG A 1 176 ? 33.577 -0.914 -9.539 1.00 98.25 176 ARG A C 1
ATOM 1367 O O . ARG A 1 176 ? 34.684 -1.206 -9.981 1.00 98.25 176 ARG A O 1
ATOM 1374 N N . ALA A 1 177 ? 32.460 -1.049 -10.255 1.00 98.00 177 ALA A N 1
ATOM 1375 C CA . ALA A 1 177 ? 32.420 -1.639 -11.598 1.00 98.00 177 ALA A CA 1
ATOM 1376 C C . ALA A 1 177 ? 33.335 -0.896 -12.588 1.00 98.00 177 ALA A C 1
ATOM 1378 O O . ALA A 1 177 ? 34.104 -1.504 -13.340 1.00 98.00 177 ALA A O 1
ATOM 1379 N N . ARG A 1 178 ? 33.311 0.443 -12.539 1.00 98.06 178 ARG A N 1
ATOM 1380 C CA . ARG A 1 178 ? 34.191 1.306 -13.339 1.00 98.06 178 ARG A CA 1
ATOM 1381 C C . ARG A 1 178 ? 35.660 1.159 -12.954 1.00 98.06 178 ARG A C 1
ATOM 1383 O O . ARG A 1 178 ? 36.522 1.173 -13.823 1.00 98.06 178 ARG A O 1
ATOM 1390 N N . THR A 1 179 ? 35.965 1.032 -11.667 1.00 97.69 179 THR A N 1
ATOM 1391 C CA . THR A 1 179 ? 37.352 0.955 -11.187 1.00 97.69 179 THR A CA 1
ATOM 1392 C C . THR A 1 179 ? 37.982 -0.402 -11.478 1.00 97.69 179 THR A C 1
ATOM 1394 O O . THR A 1 179 ? 39.146 -0.434 -11.879 1.00 97.69 179 THR A O 1
ATOM 1397 N N . MET A 1 180 ? 37.219 -1.487 -11.325 1.00 97.81 180 MET A N 1
ATOM 1398 C CA . MET A 1 180 ? 37.671 -2.857 -11.583 1.00 97.81 180 MET A CA 1
ATOM 1399 C C . MET A 1 180 ? 37.781 -3.168 -13.077 1.00 97.81 180 MET A C 1
ATOM 1401 O O . MET A 1 180 ? 38.657 -3.929 -13.466 1.00 97.81 180 MET A O 1
ATOM 1405 N N . SER A 1 181 ? 36.967 -2.532 -13.929 1.00 97.12 181 SER A N 1
ATOM 1406 C CA . SER A 1 181 ? 37.081 -2.659 -15.388 1.00 97.12 181 SER A CA 1
ATOM 1407 C C . SER A 1 181 ? 38.507 -2.412 -15.888 1.00 97.12 181 SER A C 1
ATOM 1409 O O . SER A 1 181 ? 39.158 -1.441 -15.478 1.00 97.12 181 SER A O 1
ATOM 1411 N N . ASN A 1 182 ? 38.957 -3.246 -16.833 1.00 95.12 182 ASN A N 1
ATOM 1412 C CA . ASN A 1 182 ? 40.320 -3.217 -17.367 1.00 95.12 182 ASN A CA 1
ATOM 1413 C C . ASN A 1 182 ? 40.751 -1.781 -17.738 1.00 95.12 182 ASN A C 1
ATOM 1415 O O . ASN A 1 182 ? 39.997 -1.086 -18.424 1.00 95.12 182 ASN A O 1
ATOM 1419 N N . PRO A 1 183 ? 41.964 -1.321 -17.365 1.00 91.94 183 PRO A N 1
ATOM 1420 C CA . PRO A 1 183 ? 42.400 0.063 -17.594 1.00 91.94 183 PRO A CA 1
ATOM 1421 C C . PRO A 1 183 ? 42.311 0.533 -19.052 1.00 91.94 183 PRO A C 1
ATOM 1423 O O . PRO A 1 183 ? 42.063 1.708 -19.307 1.00 91.94 183 PRO A O 1
ATOM 1426 N N . ARG A 1 184 ? 42.485 -0.390 -20.008 1.00 89.69 184 ARG A N 1
ATOM 1427 C CA . ARG A 1 184 ? 42.393 -0.114 -21.450 1.00 89.69 184 ARG A CA 1
ATOM 1428 C C . ARG A 1 184 ? 40.950 0.060 -21.947 1.00 89.69 184 ARG A C 1
ATOM 1430 O O . ARG A 1 184 ? 40.750 0.696 -22.975 1.00 89.69 184 ARG A O 1
ATOM 1437 N N . ASN A 1 185 ? 39.950 -0.428 -21.209 1.00 89.81 185 ASN A N 1
ATOM 1438 C CA . ASN A 1 185 ? 38.529 -0.300 -21.546 1.00 89.81 185 ASN A CA 1
ATOM 1439 C C . ASN A 1 185 ? 37.950 1.021 -21.021 1.00 89.81 185 ASN A C 1
ATOM 1441 O O . ASN A 1 185 ? 37.105 1.046 -20.125 1.00 89.81 185 ASN A O 1
ATOM 1445 N N . ILE A 1 186 ? 38.410 2.139 -21.593 1.00 91.44 186 ILE A N 1
ATOM 1446 C CA . ILE A 1 186 ? 38.020 3.503 -21.188 1.00 91.44 186 ILE A CA 1
ATOM 1447 C C . ILE A 1 186 ? 36.496 3.685 -21.214 1.00 91.44 186 ILE A C 1
ATOM 1449 O O . ILE A 1 186 ? 35.945 4.329 -20.321 1.00 91.44 186 ILE A O 1
ATOM 1453 N N . ASN A 1 187 ? 35.811 3.089 -22.194 1.00 93.12 187 ASN A N 1
ATOM 1454 C CA . ASN A 1 187 ? 34.358 3.191 -22.320 1.00 93.12 187 ASN A CA 1
ATOM 1455 C C . ASN A 1 187 ? 33.651 2.549 -21.128 1.00 93.12 187 ASN A C 1
ATOM 1457 O O . ASN A 1 187 ? 32.898 3.243 -20.457 1.00 93.12 187 ASN A O 1
ATOM 1461 N N . HIS A 1 188 ? 33.994 1.318 -20.736 1.00 94.44 188 HIS A N 1
ATOM 1462 C CA . HIS A 1 188 ? 33.385 0.669 -19.566 1.00 94.44 188 HIS A CA 1
ATOM 1463 C C . HIS A 1 188 ? 33.671 1.458 -18.278 1.00 94.44 188 HIS A C 1
ATOM 1465 O O . HIS A 1 188 ? 32.765 1.710 -17.484 1.00 94.44 188 HIS A O 1
ATOM 1471 N N . ARG A 1 189 ? 34.905 1.962 -18.108 1.00 95.38 189 ARG A N 1
ATOM 1472 C CA . ARG A 1 189 ? 35.298 2.791 -16.951 1.00 95.38 189 ARG A CA 1
ATOM 1473 C C . ARG A 1 189 ? 34.527 4.109 -16.839 1.00 95.38 189 ARG A C 1
ATOM 1475 O O . ARG A 1 189 ? 34.555 4.735 -15.782 1.00 95.38 189 ARG A O 1
ATOM 1482 N N . ARG A 1 190 ? 33.863 4.555 -17.906 1.00 94.44 190 ARG A N 1
ATOM 1483 C CA . ARG A 1 190 ? 33.086 5.798 -17.911 1.00 94.44 190 ARG A CA 1
ATOM 1484 C C . ARG A 1 190 ? 31.578 5.577 -18.109 1.00 94.44 190 ARG A C 1
ATOM 1486 O O . ARG A 1 190 ? 30.812 6.392 -17.617 1.00 94.44 190 ARG A O 1
ATOM 1493 N N . ASN A 1 191 ? 31.151 4.540 -18.835 1.00 96.75 191 ASN A N 1
ATOM 1494 C CA . ASN A 1 191 ? 29.753 4.277 -19.214 1.00 96.75 191 ASN A CA 1
ATOM 1495 C C . ASN A 1 191 ? 29.004 3.421 -18.197 1.00 96.75 191 ASN A C 1
ATOM 1497 O O . ASN A 1 191 ? 27.796 3.594 -18.066 1.00 96.75 191 ASN A O 1
ATOM 1501 N N . LEU A 1 192 ? 29.690 2.502 -17.501 1.00 98.19 192 LEU A N 1
ATOM 1502 C CA . LEU A 1 192 ? 29.024 1.535 -16.626 1.00 98.19 192 LEU A CA 1
ATOM 1503 C C . LEU A 1 192 ? 28.177 2.235 -15.567 1.00 98.19 192 LEU A C 1
ATOM 1505 O O . LEU A 1 192 ? 28.615 3.217 -14.965 1.00 98.19 192 LEU A O 1
ATOM 1509 N N . GLN A 1 193 ? 26.986 1.711 -15.330 1.00 98.62 193 GLN A N 1
ATOM 1510 C CA . GLN A 1 193 ? 26.058 2.119 -14.289 1.00 98.62 193 GLN A CA 1
ATOM 1511 C C . GLN A 1 193 ? 25.445 0.859 -13.676 1.00 98.62 193 GLN A C 1
ATOM 1513 O O . GLN A 1 193 ? 25.135 -0.099 -14.384 1.00 98.62 193 GLN A O 1
ATOM 1518 N N . VAL A 1 194 ? 25.301 0.854 -12.354 1.00 98.75 194 VAL A N 1
ATOM 1519 C CA . VAL A 1 194 ? 24.694 -0.245 -11.599 1.00 98.75 194 VAL A CA 1
ATOM 1520 C C . VAL A 1 194 ? 23.449 0.275 -10.898 1.00 98.75 194 VAL A C 1
ATOM 1522 O O . VAL A 1 194 ? 23.479 1.338 -10.271 1.00 98.75 194 VAL A O 1
ATOM 1525 N N . PHE A 1 195 ? 22.363 -0.481 -10.999 1.00 98.62 195 PHE A N 1
ATOM 1526 C CA . PHE A 1 195 ? 21.073 -0.152 -10.408 1.00 98.62 195 PHE A CA 1
ATOM 1527 C C . PHE A 1 195 ? 20.560 -1.319 -9.575 1.00 98.62 195 PHE A C 1
ATOM 1529 O O . PHE A 1 195 ? 20.736 -2.476 -9.950 1.00 98.62 195 PHE A O 1
ATOM 1536 N N . HIS A 1 196 ? 19.879 -1.010 -8.477 1.00 97.88 196 HIS A N 1
ATOM 1537 C CA . HIS A 1 196 ? 18.987 -1.956 -7.816 1.00 97.88 196 HIS A CA 1
ATOM 1538 C C . HIS A 1 196 ? 17.689 -2.038 -8.610 1.00 97.88 196 HIS A C 1
ATOM 1540 O O . HIS A 1 196 ? 17.157 -1.008 -9.041 1.00 97.88 196 HIS A O 1
ATOM 1546 N N . ALA A 1 197 ? 17.215 -3.264 -8.817 1.00 94.06 197 ALA A N 1
ATOM 1547 C CA . ALA A 1 197 ? 15.920 -3.539 -9.418 1.00 94.06 197 ALA A CA 1
ATOM 1548 C C . ALA A 1 197 ? 14.797 -2.826 -8.635 1.00 94.06 197 ALA A C 1
ATOM 1550 O O . ALA A 1 197 ? 14.968 -2.546 -7.445 1.00 94.06 197 ALA A O 1
ATOM 1551 N N . PRO A 1 198 ? 13.665 -2.506 -9.283 1.00 89.25 198 PRO A N 1
ATOM 1552 C CA . PRO A 1 198 ? 12.537 -1.902 -8.587 1.00 89.25 198 PRO A CA 1
ATOM 1553 C C . PRO A 1 198 ? 11.980 -2.878 -7.547 1.00 89.25 198 PRO A C 1
ATOM 1555 O O . PRO A 1 198 ? 11.944 -4.093 -7.773 1.00 89.25 198 PRO A O 1
ATOM 1558 N N . GLU A 1 199 ? 11.537 -2.336 -6.415 1.00 84.88 199 GLU A N 1
ATOM 1559 C CA . GLU A 1 199 ? 10.924 -3.126 -5.351 1.00 84.88 199 GLU A CA 1
ATOM 1560 C C . GLU A 1 199 ? 9.623 -3.766 -5.843 1.00 84.88 199 GLU A C 1
ATOM 1562 O O . GLU A 1 199 ? 8.829 -3.141 -6.543 1.00 84.88 199 GLU A O 1
ATOM 1567 N N . ARG A 1 200 ? 9.417 -5.041 -5.502 1.00 85.81 200 ARG A N 1
ATOM 1568 C CA . ARG A 1 200 ? 8.183 -5.780 -5.788 1.00 85.81 200 ARG A CA 1
ATOM 1569 C C . ARG A 1 200 ? 7.833 -6.614 -4.571 1.00 85.81 200 ARG A C 1
ATOM 1571 O O . ARG A 1 200 ? 8.677 -7.365 -4.082 1.00 85.81 200 ARG A O 1
ATOM 1578 N N . THR A 1 201 ? 6.601 -6.492 -4.090 1.00 88.69 201 THR A N 1
ATOM 1579 C CA . THR A 1 201 ? 6.166 -7.257 -2.921 1.00 88.69 201 THR A CA 1
ATOM 1580 C C . THR A 1 201 ? 6.056 -8.748 -3.275 1.00 88.69 201 THR A C 1
ATOM 1582 O O . THR A 1 201 ? 5.602 -9.091 -4.377 1.00 88.69 201 THR A O 1
ATOM 1585 N N . PRO A 1 202 ? 6.464 -9.670 -2.382 1.00 90.50 202 PRO A N 1
ATOM 1586 C CA . PRO A 1 202 ? 6.261 -11.104 -2.586 1.00 90.50 202 PRO A CA 1
ATOM 1587 C C . PRO A 1 202 ? 4.797 -11.458 -2.879 1.00 90.50 202 PRO A C 1
ATOM 1589 O O . PRO A 1 202 ? 4.526 -12.352 -3.685 1.00 90.50 202 PRO A O 1
ATOM 1592 N N . GLU A 1 203 ? 3.862 -10.726 -2.271 1.00 91.25 203 GLU A N 1
ATOM 1593 C CA . GLU A 1 203 ? 2.421 -10.882 -2.445 1.00 91.25 203 GLU A CA 1
ATOM 1594 C C . GLU A 1 203 ? 1.986 -10.548 -3.873 1.00 91.25 203 GLU A C 1
ATOM 1596 O O . GLU A 1 203 ? 1.252 -11.331 -4.480 1.00 91.25 203 GLU A O 1
ATOM 1601 N N . LEU A 1 204 ? 2.449 -9.427 -4.442 1.00 91.56 204 LEU A N 1
ATOM 1602 C CA . LEU A 1 204 ? 2.130 -9.090 -5.828 1.00 91.56 204 LEU A CA 1
ATOM 1603 C C . LEU A 1 204 ? 2.752 -10.092 -6.799 1.00 91.56 204 LEU A C 1
ATOM 1605 O O . LEU A 1 204 ? 2.067 -10.546 -7.710 1.00 91.56 204 LEU A O 1
ATOM 1609 N N . LEU A 1 205 ? 4.006 -10.501 -6.587 1.00 89.50 205 LEU A N 1
ATOM 1610 C CA . LEU A 1 205 ? 4.649 -11.505 -7.441 1.00 89.50 205 LEU A CA 1
ATOM 1611 C C . LEU A 1 205 ? 3.905 -12.848 -7.406 1.00 89.50 205 LEU A C 1
ATOM 1613 O O . LEU A 1 205 ? 3.779 -13.519 -8.432 1.00 89.50 205 LEU A O 1
ATOM 1617 N N . ALA A 1 206 ? 3.420 -13.264 -6.234 1.00 91.75 206 ALA A N 1
ATOM 1618 C CA . ALA A 1 206 ? 2.599 -14.463 -6.098 1.00 91.75 206 ALA A CA 1
ATOM 1619 C C . ALA A 1 206 ? 1.259 -14.323 -6.825 1.00 91.75 206 ALA A C 1
ATOM 1621 O O . ALA A 1 206 ? 0.847 -15.248 -7.530 1.00 91.75 206 ALA A O 1
ATOM 1622 N N . LEU A 1 207 ? 0.619 -13.159 -6.711 1.00 93.88 207 LEU A N 1
ATOM 1623 C CA . LEU A 1 207 ? -0.626 -12.873 -7.405 1.00 93.88 207 LEU A CA 1
ATOM 1624 C C . LEU A 1 207 ? -0.428 -12.871 -8.924 1.00 93.88 207 LEU A C 1
ATOM 1626 O O . LEU A 1 207 ? -1.153 -13.575 -9.617 1.00 93.88 207 LEU A O 1
ATOM 1630 N N . GLU A 1 208 ? 0.570 -12.162 -9.455 1.00 91.06 208 GLU A N 1
ATOM 1631 C CA . GLU A 1 208 ? 0.860 -12.111 -10.896 1.00 91.06 208 GLU A CA 1
ATOM 1632 C C . GLU A 1 208 ? 1.111 -13.513 -11.480 1.00 91.06 208 GLU A C 1
ATOM 1634 O O . GLU A 1 208 ? 0.644 -13.828 -12.578 1.00 91.06 208 GLU A O 1
ATOM 1639 N N . ARG A 1 209 ? 1.777 -14.402 -10.726 1.00 88.88 209 ARG A N 1
ATOM 1640 C CA . ARG A 1 209 ? 1.905 -15.819 -11.107 1.00 88.88 209 ARG A CA 1
ATOM 1641 C C . ARG A 1 209 ? 0.556 -16.536 -11.151 1.00 88.88 209 ARG A C 1
ATOM 1643 O O . ARG A 1 209 ? 0.310 -17.282 -12.095 1.00 88.88 209 ARG A O 1
ATOM 1650 N N . CYS A 1 210 ? -0.303 -16.313 -10.159 1.00 93.00 210 CYS A N 1
ATOM 1651 C CA . CYS A 1 210 ? -1.646 -16.894 -10.098 1.00 93.00 210 CYS A CA 1
ATOM 1652 C C . CYS A 1 210 ? -2.561 -16.370 -11.220 1.00 93.00 210 CYS A C 1
ATOM 1654 O O . CYS A 1 210 ? -3.348 -17.129 -11.778 1.00 93.00 210 CYS A O 1
ATOM 1656 N N . ALA A 1 211 ? -2.423 -15.096 -11.595 1.00 93.25 211 ALA A N 1
ATOM 1657 C CA . ALA A 1 211 ? -3.224 -14.446 -12.629 1.00 93.25 211 ALA A CA 1
ATOM 1658 C C . ALA A 1 211 ? -2.902 -14.943 -14.046 1.00 93.25 211 ALA A C 1
ATOM 1660 O O . ALA A 1 211 ? -3.781 -14.953 -14.903 1.00 93.25 211 ALA A O 1
ATOM 1661 N N . ARG A 1 212 ? -1.664 -15.384 -14.301 1.00 88.75 212 ARG A N 1
ATOM 1662 C CA . ARG A 1 212 ? -1.170 -15.756 -15.637 1.00 88.75 212 ARG A CA 1
ATOM 1663 C C . ARG A 1 212 ? -2.098 -16.677 -16.457 1.00 88.75 212 ARG A C 1
ATOM 1665 O O . ARG A 1 212 ? -2.365 -16.322 -17.604 1.00 88.75 212 ARG A O 1
ATOM 1672 N N . PRO A 1 213 ? -2.592 -17.828 -15.952 1.00 90.94 213 PRO A N 1
ATOM 1673 C CA . PRO A 1 213 ? -3.514 -18.667 -16.724 1.00 90.94 213 PRO A CA 1
ATOM 1674 C C . PRO A 1 213 ? -4.810 -17.933 -17.103 1.00 90.94 213 PRO A C 1
ATOM 1676 O O . PRO A 1 213 ? -5.237 -18.019 -18.249 1.00 90.94 213 PRO A O 1
ATOM 1679 N N . TYR A 1 214 ? -5.378 -17.140 -16.191 1.00 94.25 214 TYR A N 1
ATOM 1680 C CA . TYR A 1 214 ? -6.585 -16.354 -16.463 1.00 94.25 214 TYR A CA 1
ATOM 1681 C C . TYR A 1 214 ? -6.340 -15.277 -17.521 1.00 94.25 214 TYR A C 1
ATOM 1683 O O . TYR A 1 214 ? -7.149 -15.102 -18.426 1.00 94.25 214 TYR A O 1
ATOM 1691 N N . LEU A 1 215 ? -5.203 -14.580 -17.445 1.00 91.12 215 LEU A N 1
ATOM 1692 C CA . LEU A 1 215 ? -4.814 -13.576 -18.437 1.00 91.12 215 LEU A CA 1
ATOM 1693 C C . LEU A 1 215 ? -4.674 -14.191 -19.835 1.00 91.12 215 LEU A C 1
ATOM 1695 O O . LEU A 1 215 ? -5.085 -13.581 -20.817 1.00 91.12 215 LEU A O 1
ATOM 1699 N N . GLN A 1 216 ? -4.157 -15.418 -19.934 1.00 88.31 216 GLN A N 1
ATOM 1700 C CA . GLN A 1 216 ? -4.042 -16.134 -21.206 1.00 88.31 216 GLN A CA 1
ATOM 1701 C C . GLN A 1 216 ? -5.411 -16.497 -21.808 1.00 88.31 216 GLN A C 1
ATOM 1703 O O . GLN A 1 216 ? -5.592 -16.414 -23.030 1.00 88.31 216 GLN A O 1
ATOM 1708 N N . ASP A 1 217 ? -6.370 -16.885 -20.969 1.00 92.62 217 ASP A N 1
ATOM 1709 C CA . ASP A 1 217 ? -7.741 -17.169 -21.396 1.00 92.62 217 ASP A CA 1
ATOM 1710 C C . ASP A 1 217 ? -8.456 -15.884 -21.833 1.00 92.62 217 ASP A C 1
ATOM 1712 O O . ASP A 1 217 ? -9.033 -15.840 -22.923 1.00 92.62 217 ASP A O 1
ATOM 1716 N N . LEU A 1 218 ? -8.342 -14.809 -21.044 1.00 91.62 218 LEU A N 1
ATOM 1717 C CA . LEU A 1 218 ? -8.875 -13.487 -21.388 1.00 91.62 218 LEU A CA 1
ATOM 1718 C C . LEU A 1 218 ? -8.292 -12.979 -22.710 1.00 91.62 218 LEU A C 1
ATOM 1720 O O . LEU A 1 218 ? -9.043 -12.553 -23.586 1.00 91.62 218 LEU A O 1
ATOM 1724 N N . LEU A 1 219 ? -6.975 -13.094 -22.901 1.00 88.56 219 LEU A N 1
ATOM 1725 C CA . LEU A 1 219 ? -6.310 -12.751 -24.157 1.00 88.56 219 LEU A CA 1
ATOM 1726 C C . LEU A 1 219 ? -6.906 -13.536 -25.332 1.00 88.56 219 LEU A C 1
ATOM 1728 O O . LEU A 1 219 ? -7.233 -12.957 -26.364 1.00 88.56 219 LEU A O 1
ATOM 1732 N N . THR A 1 220 ? -7.130 -14.841 -25.161 1.00 89.94 220 THR A N 1
ATOM 1733 C CA . THR A 1 220 ? -7.738 -15.689 -26.198 1.00 89.94 220 THR A CA 1
ATOM 1734 C C . THR A 1 220 ? -9.146 -15.215 -26.572 1.00 89.94 220 THR A C 1
ATOM 1736 O O . THR A 1 220 ? -9.492 -15.186 -27.756 1.00 89.94 220 THR A O 1
ATOM 1739 N N . LEU A 1 221 ? -9.965 -14.837 -25.586 1.00 92.44 221 LEU A N 1
ATOM 1740 C CA . LEU A 1 221 ? -11.317 -14.313 -25.812 1.00 92.44 221 LEU A CA 1
ATOM 1741 C C . LEU A 1 221 ? -11.284 -12.979 -26.563 1.00 92.44 221 LEU A C 1
ATOM 1743 O O . LEU A 1 221 ? -12.007 -12.804 -27.546 1.00 92.44 221 LEU A O 1
ATOM 1747 N N . VAL A 1 222 ? -10.398 -12.077 -26.147 1.00 90.19 222 VAL A N 1
ATOM 1748 C CA . VAL A 1 222 ? -10.197 -10.770 -26.776 1.00 90.19 222 VAL A CA 1
ATOM 1749 C C . VAL A 1 222 ? -9.751 -10.917 -28.233 1.00 90.19 222 VAL A C 1
ATOM 1751 O O . VAL A 1 222 ? -10.361 -10.320 -29.121 1.00 90.19 222 VAL A O 1
ATOM 1754 N N . THR A 1 223 ? -8.739 -11.748 -28.511 1.00 88.56 223 THR A N 1
ATOM 1755 C CA . THR A 1 223 ? -8.239 -11.979 -29.876 1.00 88.56 223 THR A CA 1
ATOM 1756 C C . THR A 1 223 ? -9.318 -12.582 -30.778 1.00 88.56 223 THR A C 1
ATOM 1758 O O . THR A 1 223 ? -9.463 -12.168 -31.928 1.00 88.56 223 THR A O 1
ATOM 1761 N N . ARG A 1 224 ? -10.121 -13.528 -30.269 1.00 90.12 224 ARG A N 1
ATOM 1762 C CA . ARG A 1 224 ? -11.224 -14.144 -31.032 1.00 90.12 224 ARG A CA 1
ATOM 1763 C C . ARG A 1 224 ? -12.323 -13.156 -31.406 1.00 90.12 224 ARG A C 1
ATOM 1765 O O . ARG A 1 224 ? -12.934 -13.320 -32.457 1.00 90.12 224 ARG A O 1
ATOM 1772 N N . ALA A 1 225 ? -12.572 -12.148 -30.574 1.00 89.38 225 ALA A N 1
ATOM 1773 C CA . ALA A 1 225 ? -13.571 -11.122 -30.850 1.00 89.38 225 ALA A CA 1
ATOM 1774 C C . ALA A 1 225 ? -13.144 -10.145 -31.964 1.00 89.38 225 ALA A C 1
ATOM 1776 O O . ALA A 1 225 ? -13.958 -9.333 -32.399 1.00 89.38 225 ALA A O 1
ATOM 1777 N N . GLY A 1 226 ? -11.883 -10.192 -32.422 1.00 80.81 226 GLY A N 1
ATOM 1778 C CA . GLY A 1 226 ? -11.363 -9.305 -33.470 1.00 80.81 226 GLY A CA 1
ATOM 1779 C C . GLY A 1 226 ? -11.319 -7.826 -33.069 1.00 80.81 226 GLY A C 1
ATOM 1780 O O . GLY A 1 226 ? -11.129 -6.957 -33.917 1.00 80.81 226 GLY A O 1
ATOM 1781 N N . SER A 1 227 ? -11.517 -7.524 -31.785 1.00 68.56 227 SER A N 1
ATOM 1782 C CA . SER A 1 227 ? -11.423 -6.177 -31.236 1.00 68.56 227 SER A CA 1
ATOM 1783 C C . SER A 1 227 ? -9.967 -5.820 -30.961 1.00 68.56 227 SER A C 1
ATOM 1785 O O . SER A 1 227 ? -9.234 -6.636 -30.403 1.00 68.56 227 SER A O 1
ATOM 1787 N N . GLY A 1 228 ? -9.573 -4.583 -31.265 1.00 65.00 228 GLY A N 1
ATOM 1788 C CA . GLY A 1 228 ? -8.353 -4.025 -30.691 1.00 65.00 228 GLY A CA 1
ATOM 1789 C C . GLY A 1 228 ? -8.457 -4.035 -29.167 1.00 65.00 228 GLY A C 1
ATOM 1790 O O . GLY A 1 228 ? -9.503 -3.692 -28.614 1.00 65.00 228 GLY A O 1
ATOM 1791 N N . PHE A 1 229 ? -7.390 -4.452 -28.498 1.00 68.06 229 PHE A N 1
ATOM 1792 C CA . PHE A 1 229 ? -7.280 -4.364 -27.051 1.00 68.06 229 PHE A CA 1
ATOM 1793 C C . PHE A 1 229 ? -6.114 -3.457 -26.721 1.00 68.06 229 PHE A C 1
ATOM 1795 O O . PHE A 1 229 ? -4.956 -3.709 -27.047 1.00 68.06 229 PHE A O 1
ATOM 1802 N N . THR A 1 230 ? -6.490 -2.329 -26.145 1.00 63.50 230 THR A N 1
ATOM 1803 C CA . THR A 1 230 ? -5.580 -1.387 -25.530 1.00 63.50 230 THR A CA 1
ATOM 1804 C C . THR A 1 230 ? -5.578 -1.675 -24.051 1.00 63.50 230 THR A C 1
ATOM 1806 O O . THR A 1 230 ? -6.616 -1.971 -23.459 1.00 63.50 230 THR A O 1
ATOM 1809 N N . GLY A 1 231 ? -4.389 -1.599 -23.501 1.00 63.12 231 GLY A N 1
ATOM 1810 C CA . GLY A 1 231 ? -4.031 -2.105 -22.211 1.00 63.12 231 GLY A CA 1
ATOM 1811 C C . GLY A 1 231 ? -4.898 -1.695 -21.047 1.00 63.12 231 GLY A C 1
ATOM 1812 O O . GLY A 1 231 ? -5.459 -0.605 -20.991 1.00 63.12 231 GLY A O 1
ATOM 1813 N N . ASN A 1 232 ? -4.941 -2.613 -20.101 1.00 76.62 232 ASN A N 1
ATOM 1814 C CA . ASN A 1 232 ? -5.598 -2.507 -18.817 1.00 76.62 232 ASN A CA 1
ATOM 1815 C C . ASN A 1 232 ? -4.533 -2.648 -17.722 1.00 76.62 232 ASN A C 1
ATOM 1817 O O . ASN A 1 232 ? -3.352 -2.419 -17.943 1.00 76.62 232 ASN A O 1
ATOM 1821 N N . LEU A 1 233 ? -4.931 -3.067 -16.531 1.00 90.06 233 LEU A N 1
ATOM 1822 C CA . LEU A 1 233 ? -4.065 -3.168 -15.368 1.00 90.06 233 LEU A CA 1
ATOM 1823 C C . LEU A 1 233 ? -2.824 -4.094 -15.495 1.00 90.06 233 LEU A C 1
ATOM 1825 O O . LEU A 1 233 ? -1.859 -3.920 -14.742 1.00 90.06 233 LEU A O 1
ATOM 1829 N N . PHE A 1 234 ? -2.794 -5.064 -16.420 1.00 89.44 234 PHE A N 1
ATOM 1830 C CA . PHE A 1 234 ? -1.635 -5.965 -16.591 1.00 89.44 234 PHE A CA 1
ATOM 1831 C C . PHE A 1 234 ? -0.773 -5.668 -17.813 1.00 89.44 234 PHE A C 1
ATOM 1833 O O . PHE A 1 234 ? 0.443 -5.812 -17.716 1.00 89.44 234 PHE A O 1
ATOM 1840 N N . HIS A 1 235 ? -1.373 -5.257 -18.925 1.00 86.12 235 HIS A N 1
ATOM 1841 C CA . HIS A 1 235 ? -0.682 -5.053 -20.200 1.00 86.12 235 HIS A CA 1
ATOM 1842 C C . HIS A 1 235 ? -1.079 -3.708 -20.790 1.00 86.12 235 HIS A C 1
ATOM 1844 O O . HIS A 1 235 ? -2.213 -3.312 -20.569 1.00 86.12 235 HIS A O 1
ATOM 1850 N N . VAL A 1 236 ? -0.200 -3.032 -21.535 1.00 79.62 236 VAL A N 1
ATOM 1851 C CA . VAL A 1 236 ? -0.456 -1.743 -22.214 1.00 79.62 236 VAL A CA 1
ATOM 1852 C C . VAL A 1 236 ? -1.091 -1.927 -23.600 1.00 79.62 236 VAL A C 1
ATOM 1854 O O . VAL A 1 236 ? -1.813 -1.049 -24.076 1.00 79.62 236 VAL A O 1
ATOM 1857 N N . ASP A 1 237 ? -0.895 -3.079 -24.228 1.00 75.44 237 ASP A N 1
ATOM 1858 C CA . ASP A 1 237 ? -1.520 -3.475 -25.490 1.00 75.44 237 ASP A CA 1
ATOM 1859 C C . ASP A 1 237 ? -1.528 -5.009 -25.641 1.00 75.44 237 ASP A C 1
ATOM 1861 O O . ASP A 1 237 ? -1.097 -5.754 -24.753 1.00 75.44 237 ASP A O 1
ATOM 1865 N N . LEU A 1 238 ? -2.083 -5.492 -26.756 1.00 70.75 238 LEU A N 1
ATOM 1866 C CA . LEU A 1 238 ? -2.135 -6.921 -27.078 1.00 70.75 238 LEU A CA 1
ATOM 1867 C C . LEU A 1 238 ? -0.770 -7.544 -27.371 1.00 70.75 238 LEU A C 1
ATOM 1869 O O . LEU A 1 238 ? -0.587 -8.734 -27.101 1.00 70.75 238 LEU A O 1
ATOM 1873 N N . ASP A 1 239 ? 0.163 -6.779 -27.931 1.00 66.69 239 ASP A N 1
ATOM 1874 C CA . ASP A 1 239 ? 1.474 -7.299 -28.312 1.00 66.69 239 ASP A CA 1
ATOM 1875 C C . ASP A 1 239 ? 2.275 -7.638 -27.046 1.00 66.69 239 ASP A C 1
ATOM 1877 O O . ASP A 1 239 ? 2.830 -8.736 -26.935 1.00 66.69 239 ASP A O 1
ATOM 1881 N N . GLY A 1 240 ? 2.223 -6.762 -26.035 1.00 62.16 240 GLY A N 1
ATOM 1882 C CA . GLY A 1 240 ? 2.772 -7.016 -24.701 1.00 62.16 240 GLY A CA 1
ATOM 1883 C C . GLY A 1 240 ? 2.086 -8.180 -23.978 1.00 62.16 240 GLY A C 1
ATOM 1884 O O . GLY A 1 240 ? 2.750 -8.994 -23.330 1.00 62.16 240 GLY A O 1
ATOM 1885 N N . ALA A 1 241 ? 0.768 -8.337 -24.148 1.00 70.38 241 ALA A N 1
ATOM 1886 C CA . ALA A 1 241 ? 0.010 -9.437 -23.546 1.00 70.38 241 ALA A CA 1
ATOM 1887 C C . ALA A 1 241 ? 0.426 -10.824 -24.073 1.00 70.38 241 ALA A C 1
ATOM 1889 O O . ALA A 1 241 ? 0.420 -11.800 -23.319 1.00 70.38 241 ALA A O 1
ATOM 1890 N N . CYS A 1 242 ? 0.855 -10.926 -25.336 1.00 61.31 242 CYS A N 1
ATOM 1891 C CA . CYS A 1 242 ? 1.302 -12.188 -25.935 1.00 61.31 242 CYS A CA 1
ATOM 1892 C C . CYS A 1 242 ? 2.564 -12.770 -25.266 1.00 61.31 242 CYS A C 1
ATOM 1894 O O . CYS A 1 242 ? 2.784 -13.982 -25.326 1.00 61.31 242 CYS A O 1
ATOM 1896 N N . GLY A 1 243 ? 3.370 -11.937 -24.597 1.00 61.72 243 GLY A N 1
ATOM 1897 C CA . GLY A 1 243 ? 4.519 -12.368 -23.795 1.00 61.72 243 GLY A CA 1
ATOM 1898 C C . GLY A 1 243 ? 4.154 -12.898 -22.404 1.00 61.72 243 GLY A C 1
ATOM 1899 O O . GLY A 1 243 ? 5.027 -13.368 -21.688 1.00 61.72 243 GLY A O 1
ATOM 1900 N N . GLY A 1 244 ? 2.889 -12.814 -21.979 1.00 65.94 244 GLY A N 1
ATOM 1901 C CA . GLY A 1 244 ? 2.394 -13.405 -20.728 1.00 65.94 244 GLY A CA 1
ATOM 1902 C C . GLY A 1 244 ? 2.949 -12.807 -19.426 1.00 65.94 244 GLY A C 1
ATOM 1903 O O . GLY A 1 244 ? 2.594 -13.282 -18.342 1.00 65.94 244 GLY A O 1
ATOM 1904 N N . ARG A 1 245 ? 3.805 -11.779 -19.499 1.00 75.38 245 ARG A N 1
ATOM 1905 C CA . ARG A 1 245 ? 4.344 -11.060 -18.340 1.00 75.38 245 ARG A CA 1
ATOM 1906 C C . ARG A 1 245 ? 3.639 -9.710 -18.171 1.00 75.38 245 ARG A C 1
ATOM 1908 O O . ARG A 1 245 ? 3.485 -9.000 -19.159 1.00 75.38 245 ARG A O 1
ATOM 1915 N N . PRO A 1 246 ? 3.253 -9.329 -16.944 1.00 84.94 246 PRO A N 1
ATOM 1916 C CA . PRO A 1 246 ? 2.681 -8.013 -16.694 1.00 84.94 246 PRO A CA 1
ATOM 1917 C C . PRO A 1 246 ? 3.686 -6.885 -16.962 1.00 84.94 246 PRO A C 1
ATOM 1919 O O . PRO A 1 246 ? 4.848 -6.972 -16.554 1.00 84.94 246 PRO A O 1
ATOM 1922 N N . ASP A 1 247 ? 3.228 -5.799 -17.580 1.00 84.44 247 ASP A N 1
ATOM 1923 C CA . ASP A 1 247 ? 4.066 -4.643 -17.889 1.00 84.44 247 ASP A CA 1
ATOM 1924 C C . ASP A 1 247 ? 4.462 -3.914 -16.613 1.00 84.44 247 ASP A C 1
ATOM 1926 O O . ASP A 1 247 ? 3.626 -3.609 -15.752 1.00 84.44 247 ASP A O 1
ATOM 1930 N N . HIS A 1 248 ? 5.756 -3.629 -16.478 1.00 85.19 248 HIS A N 1
ATOM 1931 C CA . HIS A 1 248 ? 6.302 -3.009 -15.272 1.00 85.19 248 HIS A CA 1
ATOM 1932 C C . HIS A 1 248 ? 5.786 -1.580 -15.067 1.00 85.19 248 HIS A C 1
ATOM 1934 O O . HIS A 1 248 ? 5.587 -1.161 -13.930 1.00 85.19 248 HIS A O 1
ATOM 1940 N N . SER A 1 249 ? 5.460 -0.857 -16.141 1.00 85.12 249 SER A N 1
ATOM 1941 C CA . SER A 1 249 ? 4.864 0.482 -16.055 1.00 85.12 249 SER A CA 1
ATOM 1942 C C . SER A 1 249 ? 3.541 0.503 -15.273 1.00 85.12 249 SER A C 1
ATOM 1944 O O . SER A 1 249 ? 3.138 1.537 -14.755 1.00 85.12 249 SER A O 1
ATOM 1946 N N . LEU A 1 250 ? 2.845 -0.624 -15.153 1.00 89.69 250 LEU A N 1
ATOM 1947 C CA . LEU A 1 250 ? 1.575 -0.733 -14.429 1.00 89.69 250 LEU A CA 1
ATOM 1948 C C . LEU A 1 250 ? 1.743 -1.288 -13.003 1.00 89.69 250 LEU A C 1
ATOM 1950 O O . LEU A 1 250 ? 0.754 -1.475 -12.294 1.00 89.69 250 LEU A O 1
ATOM 1954 N N . HIS A 1 251 ? 2.985 -1.528 -12.563 1.00 90.50 251 HIS A N 1
ATOM 1955 C CA . HIS A 1 251 ? 3.307 -2.134 -11.269 1.00 90.50 251 HIS A CA 1
ATOM 1956 C C . HIS A 1 251 ? 2.606 -1.435 -10.099 1.00 90.50 251 HIS A C 1
ATOM 1958 O O . HIS A 1 251 ? 1.911 -2.091 -9.329 1.00 90.50 251 HIS A O 1
ATOM 1964 N N . TRP A 1 252 ? 2.727 -0.109 -9.990 1.00 90.81 252 TRP A N 1
ATOM 1965 C CA . TRP A 1 252 ? 2.162 0.622 -8.854 1.00 90.81 252 TRP A CA 1
ATOM 1966 C C . TRP A 1 252 ? 0.636 0.639 -8.845 1.00 90.81 252 TRP A C 1
ATOM 1968 O O . TRP A 1 252 ? 0.039 0.546 -7.775 1.00 90.81 252 TRP A O 1
ATOM 1978 N N . LYS A 1 253 ? -0.005 0.671 -10.021 1.00 93.06 253 LYS A N 1
ATOM 1979 C CA . LYS A 1 253 ? -1.462 0.513 -10.118 1.00 93.06 253 LYS A CA 1
ATOM 1980 C C . LYS A 1 253 ? -1.887 -0.857 -9.580 1.00 93.06 253 LYS A C 1
ATOM 1982 O O . LYS A 1 253 ? -2.808 -0.924 -8.767 1.00 93.06 253 LYS A O 1
ATOM 1987 N N . ARG A 1 254 ? -1.174 -1.929 -9.959 1.00 94.81 254 ARG A N 1
ATOM 1988 C CA . ARG A 1 254 ? -1.420 -3.293 -9.456 1.00 94.81 254 ARG A CA 1
ATOM 1989 C C . ARG A 1 254 ? -1.177 -3.421 -7.958 1.00 94.81 254 ARG A C 1
ATOM 1991 O O . ARG A 1 254 ? -2.035 -3.941 -7.253 1.00 94.81 254 ARG A O 1
ATOM 1998 N N . GLU A 1 255 ? -0.036 -2.950 -7.468 1.00 93.94 255 GLU A N 1
ATOM 1999 C CA . GLU A 1 255 ? 0.341 -3.046 -6.054 1.00 93.94 255 GLU A CA 1
ATOM 2000 C C . GLU A 1 255 ? -0.697 -2.359 -5.160 1.00 93.94 255 GLU A C 1
ATOM 2002 O O . GLU A 1 255 ? -1.226 -2.955 -4.218 1.00 93.94 255 GLU A O 1
ATOM 2007 N N . ASN A 1 256 ? -1.055 -1.125 -5.508 1.00 94.56 256 ASN A N 1
ATOM 2008 C CA . ASN A 1 256 ? -2.011 -0.338 -4.750 1.00 94.56 256 ASN A CA 1
ATOM 2009 C C . ASN A 1 256 ? -3.427 -0.926 -4.827 1.00 94.56 256 ASN A C 1
ATOM 2011 O O . ASN A 1 256 ? -4.056 -1.102 -3.784 1.00 94.56 256 ASN A O 1
ATOM 2015 N N . LEU A 1 257 ? -3.928 -1.290 -6.015 1.00 96.19 257 LEU A N 1
ATOM 2016 C CA . LEU A 1 257 ? -5.275 -1.858 -6.132 1.00 96.19 257 LEU A CA 1
ATOM 2017 C C . LEU A 1 257 ? -5.380 -3.222 -5.433 1.00 96.19 257 LEU A C 1
ATOM 2019 O O . LEU A 1 257 ? -6.348 -3.459 -4.714 1.00 96.19 257 LEU A O 1
ATOM 2023 N N . ARG A 1 258 ? -4.354 -4.079 -5.539 1.00 95.62 258 ARG A N 1
ATOM 2024 C CA . ARG A 1 258 ? -4.258 -5.330 -4.767 1.00 95.62 258 ARG A CA 1
ATOM 2025 C C . ARG A 1 258 ? -4.370 -5.051 -3.272 1.00 95.62 258 ARG A C 1
ATOM 2027 O O . ARG A 1 258 ? -5.118 -5.733 -2.576 1.00 95.62 258 ARG A O 1
ATOM 2034 N N . HIS A 1 259 ? -3.626 -4.066 -2.771 1.00 93.12 259 HIS A N 1
ATOM 2035 C CA . HIS A 1 259 ? -3.632 -3.713 -1.355 1.00 93.12 259 HIS A CA 1
ATOM 2036 C C . HIS A 1 259 ? -5.018 -3.261 -0.870 1.00 93.12 259 HIS A C 1
ATOM 2038 O O . HIS A 1 259 ? -5.426 -3.628 0.237 1.00 93.12 259 HIS A O 1
ATOM 2044 N N . LEU A 1 260 ? -5.722 -2.462 -1.677 1.00 94.75 260 LEU A N 1
ATOM 2045 C CA . LEU A 1 260 ? -7.078 -2.001 -1.381 1.00 94.75 260 LEU A CA 1
ATOM 2046 C C . LEU A 1 260 ? -8.081 -3.162 -1.416 1.00 94.75 260 LEU A C 1
ATOM 2048 O O . LEU A 1 260 ? -8.820 -3.358 -0.454 1.00 94.75 260 LEU A O 1
ATOM 2052 N N . ALA A 1 261 ? -8.053 -3.976 -2.473 1.00 96.12 261 ALA A N 1
ATOM 2053 C CA . ALA A 1 261 ? -8.967 -5.101 -2.659 1.00 96.12 261 ALA A CA 1
ATOM 2054 C C . ALA A 1 261 ? -8.807 -6.194 -1.593 1.00 96.12 261 ALA A C 1
ATOM 2056 O O . ALA A 1 261 ? -9.802 -6.758 -1.139 1.00 96.12 261 ALA A O 1
ATOM 2057 N N . ALA A 1 262 ? -7.577 -6.444 -1.128 1.00 94.06 262 ALA A N 1
ATOM 2058 C CA . ALA A 1 262 ? -7.274 -7.400 -0.056 1.00 94.06 262 ALA A CA 1
ATOM 2059 C C . ALA A 1 262 ? -8.017 -7.119 1.266 1.00 94.06 262 ALA A C 1
ATOM 2061 O O . ALA A 1 262 ? -8.037 -7.976 2.144 1.00 94.06 262 ALA A O 1
ATOM 2062 N N . ARG A 1 263 ? -8.594 -5.920 1.424 1.00 89.38 263 ARG A N 1
ATOM 2063 C CA . ARG A 1 263 ? -9.278 -5.455 2.641 1.00 89.38 263 ARG A CA 1
ATOM 2064 C C . ARG A 1 263 ? -10.736 -5.063 2.412 1.00 89.38 263 ARG A C 1
ATOM 2066 O O . ARG A 1 263 ? -11.378 -4.600 3.344 1.00 89.38 263 ARG A O 1
ATOM 2073 N N . ALA A 1 264 ? -11.236 -5.207 1.190 1.00 93.56 264 ALA A N 1
ATOM 2074 C CA . ALA A 1 264 ? -12.602 -4.843 0.845 1.00 93.56 264 ALA A CA 1
ATOM 2075 C C . ALA A 1 264 ? -13.542 -6.052 0.951 1.00 93.56 264 ALA A C 1
ATOM 2077 O O . ALA A 1 264 ? -13.177 -7.169 0.589 1.00 93.56 264 ALA A O 1
ATOM 2078 N N . ASP A 1 265 ? -14.772 -5.822 1.393 1.00 93.81 265 ASP A N 1
ATOM 2079 C CA . ASP A 1 265 ? -15.838 -6.822 1.370 1.00 93.81 265 ASP A CA 1
ATOM 2080 C C . ASP A 1 265 ? -16.625 -6.749 0.059 1.00 93.81 265 ASP A C 1
ATOM 2082 O O . ASP A 1 265 ? -17.007 -7.779 -0.508 1.00 93.81 265 ASP A O 1
ATOM 2086 N N . HIS A 1 266 ? -16.891 -5.527 -0.418 1.00 96.88 266 HIS A N 1
ATOM 2087 C CA . HIS A 1 266 ? -17.720 -5.275 -1.586 1.00 96.88 266 HIS A CA 1
ATOM 2088 C C . HIS A 1 266 ? -17.167 -4.129 -2.440 1.00 96.88 266 HIS A C 1
ATOM 2090 O O . HIS A 1 266 ? -17.297 -2.948 -2.112 1.00 96.88 266 HIS A O 1
ATOM 2096 N N . CYS A 1 267 ? -16.591 -4.498 -3.582 1.00 98.25 267 CYS A N 1
ATOM 2097 C CA . CYS A 1 267 ? -16.062 -3.550 -4.550 1.00 98.25 267 CYS A CA 1
ATOM 2098 C C . CYS A 1 267 ? -17.117 -3.188 -5.604 1.00 98.25 267 CYS A C 1
ATOM 2100 O O . CYS A 1 267 ? -17.779 -4.070 -6.151 1.00 98.25 267 CYS A O 1
ATOM 2102 N N . LEU A 1 268 ? -17.250 -1.902 -5.914 1.00 98.44 268 LEU A N 1
ATOM 2103 C CA . LEU A 1 268 ? -17.931 -1.414 -7.110 1.00 98.44 268 LEU A CA 1
ATOM 2104 C C . LEU A 1 268 ? -16.881 -1.018 -8.146 1.00 98.44 268 LEU A C 1
ATOM 2106 O O . LEU A 1 268 ? -16.091 -0.108 -7.910 1.00 98.44 268 LEU A O 1
ATOM 2110 N N . GLU A 1 269 ? -16.886 -1.666 -9.301 1.00 97.94 269 GLU A N 1
ATOM 2111 C CA . GLU A 1 269 ? -16.029 -1.305 -10.428 1.00 97.94 269 GLU A CA 1
ATOM 2112 C C . GLU A 1 269 ? -16.868 -0.646 -11.520 1.00 97.94 269 GLU A C 1
ATOM 2114 O O . GLU A 1 269 ? -17.888 -1.188 -11.946 1.00 97.94 269 GLU A O 1
ATOM 2119 N N . ILE A 1 270 ? -16.433 0.525 -11.977 1.00 96.06 270 ILE A N 1
ATOM 2120 C CA . ILE A 1 270 ? -17.013 1.218 -13.127 1.00 96.06 270 ILE A CA 1
ATOM 2121 C C . ILE A 1 270 ? -15.996 1.144 -14.255 1.00 96.06 270 ILE A C 1
ATOM 2123 O O . ILE A 1 270 ? -14.915 1.711 -14.120 1.00 96.06 270 ILE A O 1
ATOM 2127 N N . GLY A 1 271 ? -16.358 0.489 -15.359 1.00 92.50 271 GLY A N 1
ATOM 2128 C CA . GLY A 1 271 ? -15.450 0.199 -16.471 1.00 92.50 271 GLY A CA 1
ATOM 2129 C C . GLY A 1 271 ? -14.764 -1.157 -16.311 1.00 92.50 271 GLY A C 1
ATOM 2130 O O . GLY A 1 271 ? -13.726 -1.271 -15.678 1.00 92.50 271 GLY A O 1
ATOM 2131 N N . PHE A 1 272 ? -15.344 -2.188 -16.919 1.00 92.88 272 PHE A N 1
ATOM 2132 C CA . PHE A 1 272 ? -14.859 -3.566 -16.895 1.00 92.88 272 PHE A CA 1
ATOM 2133 C C . PHE A 1 272 ? -13.831 -3.844 -17.990 1.00 92.88 272 PHE A C 1
ATOM 2135 O O . PHE A 1 272 ? -12.855 -4.561 -17.768 1.00 92.88 272 PHE A O 1
ATOM 2142 N N . ALA A 1 273 ? -14.077 -3.327 -19.200 1.00 90.50 273 ALA A N 1
ATOM 2143 C CA . ALA A 1 273 ? -13.341 -3.681 -20.414 1.00 90.50 273 ALA A CA 1
ATOM 2144 C C . ALA A 1 273 ? -13.198 -5.212 -20.603 1.00 90.50 273 ALA A C 1
ATOM 2146 O O . ALA A 1 273 ? -14.139 -5.875 -21.040 1.00 90.50 273 ALA A O 1
ATOM 2147 N N . ALA A 1 274 ? -12.038 -5.778 -20.250 1.00 91.69 274 ALA A N 1
ATOM 2148 C CA . ALA A 1 274 ? -11.744 -7.213 -20.302 1.00 91.69 274 ALA A CA 1
ATOM 2149 C C . ALA A 1 274 ? -11.603 -7.878 -18.914 1.00 91.69 274 ALA A C 1
ATOM 2151 O O . ALA A 1 274 ? -11.155 -9.018 -18.835 1.00 91.69 274 ALA A O 1
ATOM 2152 N N . GLY A 1 275 ? -11.909 -7.177 -17.819 1.00 93.88 275 GLY A N 1
ATOM 2153 C CA . GLY A 1 275 ? -11.976 -7.727 -16.460 1.00 93.88 275 GLY A CA 1
ATOM 2154 C C . GLY A 1 275 ? -10.644 -7.924 -15.740 1.00 93.88 275 GLY A C 1
ATOM 2155 O O . GLY A 1 275 ? -10.542 -8.749 -14.839 1.00 93.88 275 GLY A O 1
ATOM 2156 N N . HIS A 1 276 ? -9.595 -7.205 -16.128 1.00 94.50 276 HIS A N 1
ATOM 2157 C CA . HIS A 1 276 ? -8.265 -7.402 -15.543 1.00 94.50 276 HIS A CA 1
ATOM 2158 C C . HIS A 1 276 ? -8.140 -6.820 -14.131 1.00 94.50 276 HIS A C 1
ATOM 2160 O O . HIS A 1 276 ? -7.539 -7.449 -13.259 1.00 94.50 276 HIS A O 1
ATOM 2166 N N . SER A 1 277 ? -8.749 -5.660 -13.888 1.00 95.75 277 SER A N 1
ATOM 2167 C CA . SER A 1 277 ? -8.857 -5.074 -12.550 1.00 95.75 277 SER A CA 1
ATOM 2168 C C . SER A 1 277 ? -9.745 -5.945 -11.653 1.00 95.75 277 SER A C 1
ATOM 2170 O O . SER A 1 277 ? -9.314 -6.313 -10.558 1.00 95.75 277 SER A O 1
ATOM 2172 N N . ALA A 1 278 ? -10.892 -6.418 -12.161 1.00 97.25 278 ALA A N 1
ATOM 2173 C CA . ALA A 1 278 ? -11.714 -7.434 -11.497 1.00 97.25 278 ALA A CA 1
ATOM 2174 C C . ALA A 1 278 ? -10.918 -8.697 -11.116 1.00 97.25 278 ALA A C 1
ATOM 2176 O O . ALA A 1 278 ? -10.936 -9.119 -9.960 1.00 97.25 278 ALA A O 1
ATOM 2177 N N . LEU A 1 279 ? -10.168 -9.283 -12.059 1.00 97.50 279 LEU A N 1
ATOM 2178 C CA . LEU A 1 279 ? -9.328 -10.460 -11.818 1.00 97.50 279 LEU A CA 1
ATOM 2179 C C . LEU A 1 279 ? -8.307 -10.213 -10.698 1.00 97.50 279 LEU A C 1
ATOM 2181 O O . LEU A 1 279 ? -8.177 -11.051 -9.805 1.00 97.50 279 LEU A O 1
ATOM 2185 N N . LEU A 1 280 ? -7.602 -9.074 -10.719 1.00 97.56 280 LEU A N 1
ATOM 2186 C CA . LEU A 1 280 ? -6.654 -8.711 -9.660 1.00 97.56 280 LEU A CA 1
ATOM 2187 C C . LEU A 1 280 ? -7.350 -8.690 -8.294 1.00 97.56 280 LEU A C 1
ATOM 2189 O O . LEU A 1 280 ? -6.866 -9.315 -7.351 1.00 97.56 280 LEU A O 1
ATOM 2193 N N . CYS A 1 281 ? -8.483 -7.994 -8.196 1.00 98.00 281 CYS A N 1
ATOM 2194 C CA . CYS A 1 281 ? -9.241 -7.847 -6.958 1.00 98.00 281 CYS A CA 1
ATOM 2195 C C . CYS A 1 281 ? -9.728 -9.202 -6.412 1.00 98.00 281 CYS A C 1
ATOM 2197 O O . CYS A 1 281 ? -9.556 -9.498 -5.230 1.00 98.00 281 CYS A O 1
ATOM 2199 N N . LEU A 1 282 ? -10.262 -10.058 -7.286 1.00 98.00 282 LEU A N 1
ATOM 2200 C CA . LEU A 1 282 ? -10.788 -11.389 -6.957 1.00 98.00 282 LEU A CA 1
ATOM 2201 C C . LEU A 1 282 ? -9.718 -12.395 -6.523 1.00 98.00 282 LEU A C 1
ATOM 2203 O O . LEU A 1 282 ? -10.032 -13.335 -5.783 1.00 98.00 282 LEU A O 1
ATOM 2207 N N . LEU A 1 283 ? -8.485 -12.235 -7.011 1.00 97.69 283 LEU A N 1
ATOM 2208 C CA . LEU A 1 283 ? -7.328 -13.028 -6.591 1.00 97.69 283 LEU A CA 1
ATOM 2209 C C . LEU A 1 283 ? -6.689 -12.477 -5.314 1.00 97.69 283 LEU A C 1
ATOM 2211 O O . LEU A 1 283 ? -6.203 -13.254 -4.496 1.00 97.69 283 LEU A O 1
ATOM 2215 N N . ALA A 1 284 ? -6.695 -11.153 -5.131 1.00 97.00 284 ALA A N 1
ATOM 2216 C CA . ALA A 1 284 ? -6.172 -10.503 -3.931 1.00 97.00 284 ALA A CA 1
ATOM 2217 C C . ALA A 1 284 ? -7.007 -10.820 -2.684 1.00 97.00 284 ALA A C 1
ATOM 2219 O O . ALA A 1 284 ? -6.474 -10.798 -1.575 1.00 97.00 284 ALA A O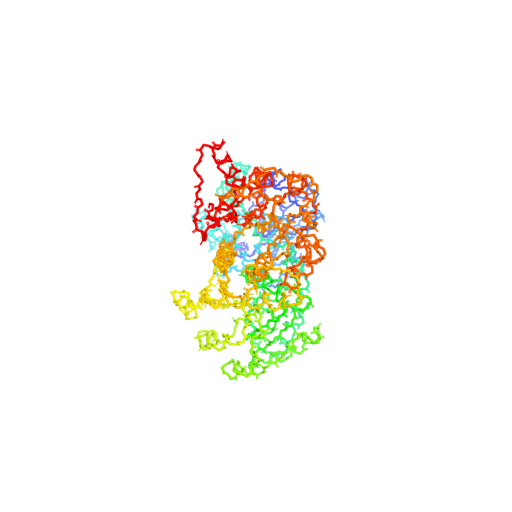 1
ATOM 2220 N N . ASN A 1 285 ? -8.300 -11.106 -2.863 1.00 96.88 285 ASN A N 1
ATOM 2221 C CA . ASN A 1 285 ? -9.223 -11.360 -1.771 1.00 96.88 285 ASN A CA 1
ATOM 2222 C C . ASN A 1 285 ? -10.189 -12.523 -2.093 1.00 96.88 285 ASN A C 1
ATOM 2224 O O . ASN A 1 285 ? -11.050 -12.398 -2.971 1.00 96.88 285 ASN A O 1
ATOM 2228 N N . PRO A 1 286 ? -10.096 -13.660 -1.377 1.00 95.06 286 PRO A N 1
ATOM 2229 C CA . PRO A 1 286 ? -10.917 -14.839 -1.644 1.00 95.06 286 PRO A CA 1
ATOM 2230 C C . PRO A 1 286 ? -12.405 -14.650 -1.298 1.00 95.06 286 PRO A C 1
ATOM 2232 O O . PRO A 1 286 ? -13.240 -15.393 -1.818 1.00 95.06 286 PRO A O 1
ATOM 2235 N N . THR A 1 287 ? -12.761 -13.664 -0.474 1.00 96.25 287 THR A N 1
ATOM 2236 C CA . THR A 1 287 ? -14.145 -13.419 -0.034 1.00 96.25 287 THR A CA 1
ATOM 2237 C C . THR A 1 287 ? -14.782 -12.182 -0.660 1.00 96.25 287 THR A C 1
ATOM 2239 O O . THR A 1 287 ? -15.978 -11.968 -0.465 1.00 96.25 287 THR A O 1
ATOM 2242 N N . LEU A 1 288 ? -14.018 -11.390 -1.419 1.00 97.56 288 LEU A N 1
ATOM 2243 C CA . LEU A 1 288 ? -14.508 -10.175 -2.064 1.00 97.56 288 LEU A CA 1
ATOM 2244 C C . LEU A 1 288 ? -15.679 -10.474 -3.002 1.00 97.56 288 LEU A C 1
ATOM 2246 O O . LEU A 1 288 ? -15.612 -11.385 -3.833 1.00 97.56 288 LEU A O 1
ATOM 2250 N N . ARG A 1 289 ? -16.723 -9.651 -2.898 1.00 98.19 289 ARG A N 1
ATOM 2251 C CA . ARG A 1 289 ? -17.775 -9.540 -3.911 1.00 98.19 289 ARG A CA 1
ATOM 2252 C C . ARG A 1 289 ? -17.555 -8.290 -4.744 1.00 98.19 289 ARG A C 1
ATOM 2254 O O . ARG A 1 289 ? -17.042 -7.290 -4.242 1.00 98.19 289 ARG A O 1
ATOM 2261 N N . MET A 1 290 ? -17.949 -8.339 -6.007 1.00 98.44 290 MET A N 1
ATOM 2262 C CA . MET A 1 290 ? -17.799 -7.233 -6.940 1.00 98.44 290 MET A CA 1
ATOM 2263 C C . MET A 1 290 ? -19.105 -6.967 -7.678 1.00 98.44 290 MET A C 1
ATOM 2265 O O . MET A 1 290 ? -19.669 -7.875 -8.282 1.00 98.44 290 MET A O 1
ATOM 2269 N N . THR A 1 291 ? -19.552 -5.713 -7.668 1.00 98.56 291 THR A N 1
ATOM 2270 C CA . THR A 1 291 ? -20.536 -5.208 -8.629 1.00 98.56 291 THR A CA 1
ATOM 2271 C C . THR A 1 291 ? -19.785 -4.503 -9.750 1.00 98.56 291 THR A C 1
ATOM 2273 O O . THR A 1 291 ? -19.002 -3.592 -9.495 1.00 98.56 291 THR A O 1
ATOM 2276 N N . ILE A 1 292 ? -20.025 -4.915 -10.987 1.00 98.12 292 ILE A N 1
ATOM 2277 C CA . ILE A 1 292 ? -19.429 -4.349 -12.191 1.00 98.12 292 ILE A CA 1
ATOM 2278 C C . ILE A 1 292 ? -20.485 -3.512 -12.910 1.00 98.12 292 ILE A C 1
ATOM 2280 O O . ILE A 1 292 ? -21.561 -4.016 -13.227 1.00 98.12 292 ILE A O 1
ATOM 2284 N N . VAL A 1 293 ? -20.167 -2.256 -13.210 1.00 97.50 293 VAL A N 1
ATOM 2285 C CA . VAL A 1 293 ? -20.977 -1.372 -14.054 1.00 97.50 293 VAL A CA 1
ATOM 2286 C C . VAL A 1 293 ? -20.223 -1.116 -15.349 1.00 97.50 293 VAL A C 1
ATOM 2288 O O . VAL A 1 293 ? -19.184 -0.454 -15.359 1.00 97.50 293 VAL A O 1
ATOM 2291 N N . ASP A 1 294 ? -20.745 -1.646 -16.451 1.00 95.94 294 ASP A N 1
ATOM 2292 C CA . ASP A 1 294 ? -20.154 -1.462 -17.775 1.00 95.94 294 ASP A CA 1
ATOM 2293 C C . ASP A 1 294 ? -21.232 -1.568 -18.869 1.00 95.94 294 ASP A C 1
ATOM 2295 O O . ASP A 1 294 ? -22.084 -2.455 -18.799 1.00 95.94 294 ASP A O 1
ATOM 2299 N N . PRO A 1 295 ? -21.222 -0.704 -19.898 1.00 94.00 295 PRO A N 1
ATOM 2300 C CA . PRO A 1 295 ? -22.159 -0.788 -21.023 1.00 94.00 295 PRO A CA 1
ATOM 2301 C C . PRO A 1 295 ? -21.838 -1.917 -22.022 1.00 94.00 295 PRO A C 1
ATOM 2303 O O . PRO A 1 295 ? -22.514 -2.035 -23.039 1.00 94.00 295 PRO A O 1
ATOM 2306 N N . LEU A 1 296 ? -20.775 -2.691 -21.789 1.00 93.12 296 LEU A N 1
ATOM 2307 C CA . LEU A 1 296 ? -20.240 -3.768 -22.625 1.00 93.12 296 LEU A CA 1
ATOM 2308 C C . LEU A 1 296 ? -20.025 -3.371 -24.089 1.00 93.12 296 LEU A C 1
ATOM 2310 O O . LEU A 1 296 ? -20.261 -4.147 -25.013 1.00 93.12 296 LEU A O 1
ATOM 2314 N N . GLN A 1 297 ? -19.527 -2.153 -24.308 1.00 89.44 297 GLN A N 1
ATOM 2315 C CA . GLN A 1 297 ? -19.288 -1.623 -25.654 1.00 89.44 297 GLN A CA 1
ATOM 2316 C C . GLN A 1 297 ? -18.226 -2.407 -26.436 1.00 89.44 297 GLN A C 1
ATOM 2318 O O . GLN A 1 297 ? -18.261 -2.440 -27.667 1.00 89.44 297 GLN A O 1
ATOM 2323 N N . PHE A 1 298 ? -17.264 -3.021 -25.744 1.00 89.44 298 PHE A N 1
ATOM 2324 C CA . PHE A 1 298 ? -16.265 -3.861 -26.391 1.00 89.44 298 PHE A CA 1
ATOM 2325 C C . PHE A 1 298 ? -16.848 -5.235 -26.719 1.00 89.44 298 PHE A C 1
ATOM 2327 O O . PHE A 1 298 ? -17.401 -5.906 -25.851 1.00 89.44 298 PHE A O 1
ATOM 2334 N N . ALA A 1 299 ? -16.630 -5.706 -27.951 1.00 91.62 299 ALA A N 1
ATOM 2335 C CA . ALA A 1 299 ? -17.149 -6.991 -28.432 1.00 91.62 299 ALA A CA 1
ATOM 2336 C C . ALA A 1 299 ? -16.739 -8.202 -27.566 1.00 91.62 299 ALA A C 1
ATOM 2338 O O . ALA A 1 299 ? -17.436 -9.213 -27.550 1.00 91.62 299 ALA A O 1
ATOM 2339 N N . HIS A 1 300 ? -15.623 -8.104 -26.836 1.00 92.25 300 HIS A N 1
ATOM 2340 C CA . HIS A 1 300 ? -15.146 -9.141 -25.920 1.00 92.25 300 HIS A CA 1
ATOM 2341 C C . HIS A 1 300 ? -15.727 -9.046 -24.498 1.00 92.25 300 HIS A C 1
ATOM 2343 O O . HIS A 1 300 ? -15.626 -10.018 -23.753 1.00 92.25 300 HIS A O 1
ATOM 2349 N N . GLY A 1 301 ? -16.327 -7.916 -24.106 1.00 93.31 301 GLY A N 1
ATOM 2350 C CA . GLY A 1 301 ? -16.672 -7.616 -22.710 1.00 93.31 301 GLY A CA 1
ATOM 2351 C C . GLY A 1 301 ? -17.574 -8.672 -22.070 1.00 93.31 301 GLY A C 1
ATOM 2352 O O . GLY A 1 301 ? -17.238 -9.212 -21.018 1.00 93.31 301 GLY A O 1
ATOM 2353 N N . ARG A 1 302 ? -18.667 -9.050 -22.751 1.00 96.19 302 ARG A N 1
ATOM 2354 C CA . ARG A 1 302 ? -19.587 -10.113 -22.302 1.00 96.19 302 ARG A CA 1
ATOM 2355 C C . ARG A 1 302 ? -18.865 -11.445 -22.089 1.00 96.19 302 ARG A C 1
ATOM 2357 O O . ARG A 1 302 ? -18.991 -12.042 -21.028 1.00 96.19 302 ARG A O 1
ATOM 2364 N N . ALA A 1 303 ? -18.083 -11.888 -23.073 1.00 96.69 303 ALA A N 1
ATOM 2365 C CA . ALA A 1 303 ? -17.390 -13.172 -23.002 1.00 96.69 303 ALA A CA 1
ATOM 2366 C C . ALA A 1 303 ? -16.344 -13.205 -21.872 1.00 96.69 303 ALA A C 1
ATOM 2368 O O . ALA A 1 303 ? -16.234 -14.208 -21.169 1.00 96.69 303 ALA A O 1
ATOM 2369 N N . CYS A 1 304 ? -15.605 -12.109 -21.670 1.00 96.19 304 CYS A N 1
ATOM 2370 C CA . CYS A 1 304 ? -14.658 -11.977 -20.563 1.00 96.19 304 CYS A CA 1
ATOM 2371 C C . CYS A 1 304 ? -15.366 -11.972 -19.200 1.00 96.19 304 CYS A C 1
ATOM 2373 O O . CYS A 1 304 ? -14.890 -12.620 -18.269 1.00 96.19 304 CYS A O 1
ATOM 2375 N N . PHE A 1 305 ? -16.508 -11.285 -19.082 1.00 97.88 305 PHE A N 1
ATOM 2376 C CA . PHE A 1 305 ? -17.306 -11.288 -17.855 1.00 97.88 305 PHE A CA 1
ATOM 2377 C C . PHE A 1 305 ? -17.805 -12.693 -17.523 1.00 97.88 305 PHE A C 1
ATOM 2379 O O . PHE A 1 305 ? -17.569 -13.177 -16.418 1.00 97.88 305 PHE A O 1
ATOM 2386 N N . ASP A 1 306 ? -18.436 -13.369 -18.485 1.00 98.25 306 ASP A N 1
ATOM 2387 C CA . ASP A 1 306 ? -19.002 -14.704 -18.283 1.00 98.25 306 ASP A CA 1
ATOM 2388 C C . ASP A 1 306 ? -17.911 -15.715 -17.887 1.00 98.25 306 ASP A C 1
ATOM 2390 O O . ASP A 1 306 ? -18.127 -16.558 -17.015 1.00 98.25 306 ASP A O 1
ATOM 2394 N N . TYR A 1 307 ? -16.711 -15.593 -18.469 1.00 98.44 307 TYR A N 1
ATOM 2395 C CA . TYR A 1 307 ? -15.542 -16.375 -18.069 1.00 98.44 307 TYR A CA 1
ATOM 2396 C C . TYR A 1 307 ? -15.153 -16.127 -16.604 1.00 98.44 307 TYR A C 1
ATOM 2398 O O . TYR A 1 307 ? -15.056 -17.080 -15.831 1.00 98.44 307 TYR A O 1
ATOM 2406 N N . LEU A 1 308 ? -14.969 -14.868 -16.187 1.00 98.38 308 LEU A N 1
ATOM 2407 C CA . LEU A 1 308 ? -14.594 -14.562 -14.801 1.00 98.38 308 LEU A CA 1
ATOM 2408 C C . LEU A 1 308 ? -15.688 -14.962 -13.804 1.00 98.38 308 LEU A C 1
ATOM 2410 O O . LEU A 1 308 ? -15.373 -15.516 -12.753 1.00 98.38 308 LEU A O 1
ATOM 2414 N N . ALA A 1 309 ? -16.962 -14.755 -14.135 1.00 98.12 309 ALA A N 1
ATOM 2415 C CA . ALA A 1 309 ? -18.086 -15.181 -13.306 1.00 98.12 309 ALA A CA 1
ATOM 2416 C C . ALA A 1 309 ? -18.128 -16.710 -13.130 1.00 98.12 309 ALA A C 1
ATOM 2418 O O . ALA A 1 309 ? -18.427 -17.196 -12.038 1.00 98.12 309 ALA A O 1
ATOM 2419 N N . ALA A 1 310 ? -17.774 -17.475 -14.169 1.00 98.25 310 ALA A N 1
ATOM 2420 C CA . ALA A 1 310 ? -17.653 -18.929 -14.086 1.00 98.25 310 ALA A CA 1
ATOM 2421 C C . ALA A 1 310 ? -16.450 -19.372 -13.235 1.00 98.25 310 ALA A C 1
ATOM 2423 O O . ALA A 1 310 ? -16.562 -20.330 -12.469 1.00 98.25 310 ALA A O 1
ATOM 2424 N N . MET A 1 311 ? -15.316 -18.670 -13.334 1.00 98.06 311 MET A N 1
ATOM 2425 C CA . MET A 1 311 ? -14.121 -18.957 -12.531 1.00 98.06 311 MET A CA 1
ATOM 2426 C C . MET A 1 311 ? -14.271 -18.551 -11.061 1.00 98.06 311 MET A C 1
ATOM 2428 O O . MET A 1 311 ? -13.620 -19.126 -10.188 1.00 98.06 311 MET A O 1
ATOM 2432 N N . PHE A 1 312 ? -15.154 -17.593 -10.774 1.00 97.94 312 PHE A N 1
ATOM 2433 C CA . PHE A 1 312 ? -15.384 -17.048 -9.440 1.00 97.94 312 PHE A CA 1
ATOM 2434 C C . PHE A 1 312 ? -16.885 -16.999 -9.086 1.00 97.94 312 PHE A C 1
ATOM 2436 O O . PHE A 1 312 ? -17.441 -15.910 -8.899 1.00 97.94 312 PHE A O 1
ATOM 2443 N N . PRO A 1 313 ? -17.556 -18.163 -8.958 1.00 97.12 313 PRO A N 1
ATOM 2444 C CA . PRO A 1 313 ? -19.008 -18.231 -8.814 1.00 97.12 313 PRO A CA 1
ATOM 2445 C C . PRO A 1 313 ? -19.539 -17.446 -7.611 1.00 97.12 313 PRO A C 1
ATOM 2447 O O . PRO A 1 313 ? -19.048 -17.592 -6.492 1.00 97.12 313 PRO A O 1
ATOM 2450 N N . GLY A 1 314 ? -20.577 -16.634 -7.837 1.00 96.69 314 GLY A N 1
ATOM 2451 C CA . GLY A 1 314 ? -21.258 -15.863 -6.789 1.00 96.69 314 GLY A CA 1
ATOM 2452 C C . GLY A 1 314 ? -20.465 -14.672 -6.241 1.00 96.69 314 GLY A C 1
ATOM 2453 O O . GLY A 1 314 ? -20.834 -14.133 -5.197 1.00 96.69 314 GLY A O 1
ATOM 2454 N N . ARG A 1 315 ? -19.369 -14.281 -6.909 1.00 97.94 315 ARG A N 1
ATOM 2455 C CA . ARG A 1 315 ? -18.522 -13.150 -6.497 1.00 97.94 315 ARG A CA 1
ATOM 2456 C C . ARG A 1 315 ? -18.555 -11.957 -7.450 1.00 97.94 315 ARG A C 1
ATOM 2458 O O . ARG A 1 315 ? -18.054 -10.909 -7.063 1.00 97.94 315 ARG A O 1
ATOM 2465 N N . LEU A 1 316 ? -19.121 -12.089 -8.651 1.00 97.38 316 LEU A N 1
ATOM 2466 C CA . LEU A 1 316 ? -19.294 -10.977 -9.589 1.00 97.38 316 LEU A CA 1
ATOM 2467 C C . LEU A 1 316 ? -20.757 -10.837 -9.996 1.00 97.38 316 LEU A C 1
ATOM 2469 O O . LEU A 1 316 ? -21.356 -11.801 -10.469 1.00 97.38 316 LEU A O 1
ATOM 2473 N N . ASP A 1 317 ? -21.258 -9.611 -9.919 1.00 97.44 317 ASP A N 1
ATOM 2474 C CA . ASP A 1 317 ? -22.552 -9.203 -10.446 1.00 97.44 317 ASP A CA 1
ATOM 2475 C C . ASP A 1 317 ? -22.332 -8.123 -11.509 1.00 97.44 317 ASP A C 1
ATOM 2477 O O . ASP A 1 317 ? -21.665 -7.124 -11.247 1.00 97.44 317 ASP A O 1
ATOM 2481 N N . LEU A 1 318 ? -22.877 -8.305 -12.715 1.00 97.94 318 LEU A N 1
ATOM 2482 C CA . LEU A 1 318 ? -22.845 -7.280 -13.760 1.00 97.94 318 LEU A CA 1
ATOM 2483 C C . LEU A 1 318 ? -24.158 -6.509 -13.786 1.00 97.94 318 LEU A C 1
ATOM 2485 O O . LEU A 1 318 ? -25.230 -7.101 -13.912 1.00 97.94 318 LEU A O 1
ATOM 2489 N N . VAL A 1 319 ? -24.048 -5.187 -13.795 1.00 97.75 319 VAL A N 1
ATOM 2490 C CA . VAL A 1 319 ? -25.142 -4.272 -14.097 1.00 97.75 319 VAL A CA 1
ATOM 2491 C C . VAL A 1 319 ? -24.803 -3.551 -15.397 1.00 97.75 319 VAL A C 1
ATOM 2493 O O . VAL A 1 319 ? -24.017 -2.605 -15.425 1.00 97.75 319 VAL A O 1
ATOM 2496 N N . GLU A 1 320 ? -25.354 -4.062 -16.498 1.00 97.12 320 GLU A N 1
ATOM 2497 C CA . GLU A 1 320 ? -25.052 -3.570 -17.842 1.00 97.12 320 GLU A CA 1
ATOM 2498 C C . GLU A 1 320 ? -25.687 -2.192 -18.076 1.00 97.12 320 GLU A C 1
ATOM 2500 O O . GLU A 1 320 ? -26.901 -2.025 -17.944 1.00 97.12 320 GLU A O 1
ATOM 2505 N N . GLY A 1 321 ? -24.867 -1.204 -18.433 1.00 95.62 321 GLY A N 1
ATOM 2506 C CA . GLY A 1 321 ? -25.319 0.156 -18.727 1.00 95.62 321 GLY A CA 1
ATOM 2507 C C . GLY A 1 321 ? -24.256 1.221 -18.467 1.00 95.62 321 GLY A C 1
ATOM 2508 O O . GLY A 1 321 ? -23.164 0.939 -17.974 1.00 95.62 321 GLY A O 1
ATOM 2509 N N . TYR A 1 322 ? -24.573 2.469 -18.813 1.00 94.50 322 TYR A N 1
ATOM 2510 C CA . TYR A 1 322 ? -23.712 3.606 -18.486 1.00 94.50 322 TYR A CA 1
ATOM 2511 C C . TYR A 1 322 ? -23.847 3.978 -17.009 1.00 94.50 322 TYR A C 1
ATOM 2513 O O . TYR A 1 322 ? -24.941 3.935 -16.446 1.00 94.50 322 TYR A O 1
ATOM 2521 N N . SER A 1 323 ? -22.746 4.413 -16.394 1.00 94.62 323 SER A N 1
ATOM 2522 C CA . SER A 1 323 ? -22.704 4.809 -14.980 1.00 94.62 323 SER A CA 1
ATOM 2523 C C . SER A 1 323 ? -23.768 5.851 -14.617 1.00 94.62 323 SER A C 1
ATOM 2525 O O . SER A 1 323 ? -24.420 5.719 -13.584 1.00 94.62 323 SER A O 1
ATOM 2527 N N . GLY A 1 324 ? -24.007 6.829 -15.498 1.00 93.12 324 GLY A N 1
ATOM 2528 C CA . GLY A 1 324 ? -25.036 7.863 -15.341 1.00 93.12 324 GLY A CA 1
ATOM 2529 C C . GLY A 1 324 ? -26.448 7.325 -15.097 1.00 93.12 324 GLY A C 1
ATOM 2530 O O . GLY A 1 324 ? -27.195 7.902 -14.308 1.00 93.12 324 GLY A O 1
ATOM 2531 N N . ASP A 1 325 ? -26.793 6.206 -15.733 1.00 94.62 325 ASP A N 1
ATOM 2532 C CA . ASP A 1 325 ? -28.116 5.586 -15.623 1.00 94.62 325 ASP A CA 1
ATOM 2533 C C . ASP A 1 325 ? -28.153 4.527 -14.515 1.00 94.62 325 ASP A C 1
ATOM 2535 O O . ASP A 1 325 ? -29.166 4.356 -13.837 1.00 94.62 325 ASP A O 1
ATOM 2539 N N . VAL A 1 326 ? -27.039 3.817 -14.322 1.00 96.12 326 VAL A N 1
ATOM 2540 C CA . VAL A 1 326 ? -26.958 2.656 -13.432 1.00 96.12 326 VAL A CA 1
ATOM 2541 C C . VAL A 1 326 ? -26.744 3.055 -11.977 1.00 96.12 326 VAL A C 1
ATOM 2543 O O . VAL A 1 326 ? -27.453 2.548 -11.107 1.00 96.12 326 VAL A O 1
ATOM 2546 N N . LEU A 1 327 ? -25.806 3.962 -11.681 1.00 96.56 327 LEU A N 1
ATOM 2547 C CA . LEU A 1 327 ? -25.444 4.302 -10.299 1.00 96.56 327 LEU A CA 1
ATOM 2548 C C . LEU A 1 327 ? -26.644 4.744 -9.441 1.00 96.56 327 LEU A C 1
ATOM 2550 O O . LEU A 1 327 ? -26.742 4.278 -8.306 1.00 96.56 327 LEU A O 1
ATOM 2554 N N . PRO A 1 328 ? -27.607 5.550 -9.938 1.00 96.75 328 PRO A N 1
ATOM 2555 C CA . PRO A 1 328 ? -28.791 5.921 -9.158 1.00 96.75 328 PRO A CA 1
ATOM 2556 C C . PRO A 1 328 ? -29.700 4.747 -8.761 1.00 96.75 328 PRO A C 1
ATOM 2558 O O . PRO A 1 328 ? -30.542 4.905 -7.877 1.00 96.75 328 PRO A O 1
ATOM 2561 N N . THR A 1 329 ? -29.568 3.591 -9.420 1.00 96.44 329 THR A N 1
ATOM 2562 C CA . THR A 1 329 ? -30.395 2.396 -9.176 1.00 96.44 329 THR A CA 1
ATOM 2563 C C . THR A 1 329 ? -29.777 1.426 -8.170 1.00 96.44 329 THR A C 1
ATOM 2565 O O . THR A 1 329 ? -30.469 0.537 -7.672 1.00 96.44 329 THR A O 1
ATOM 2568 N N . LEU A 1 330 ? -28.488 1.594 -7.858 1.00 97.31 330 LEU A N 1
ATOM 2569 C CA . LEU A 1 330 ? -27.761 0.709 -6.956 1.00 97.31 330 LEU A CA 1
ATOM 2570 C C . LEU A 1 330 ? -28.146 0.957 -5.487 1.00 97.31 330 LEU A C 1
ATOM 2572 O O . LEU A 1 330 ? -28.529 2.069 -5.106 1.00 97.31 330 LEU A O 1
ATOM 2576 N N . PRO A 1 331 ? -28.059 -0.073 -4.627 1.00 94.69 331 PRO A N 1
ATOM 2577 C CA . PRO A 1 331 ? -28.371 0.068 -3.212 1.00 94.69 331 PRO A CA 1
ATOM 2578 C C . PRO A 1 331 ? -27.379 1.003 -2.506 1.00 94.69 331 PRO A C 1
ATOM 2580 O O . PRO A 1 331 ? -26.174 1.007 -2.760 1.00 94.69 331 PRO A O 1
ATOM 2583 N N . ARG A 1 332 ? -27.905 1.793 -1.570 1.00 94.06 332 ARG A N 1
ATOM 2584 C CA . ARG A 1 332 ? -27.134 2.778 -0.803 1.00 94.06 332 ARG A CA 1
ATOM 2585 C C . ARG A 1 332 ? -26.248 2.112 0.250 1.00 94.06 332 ARG A C 1
ATOM 2587 O O . ARG A 1 332 ? -26.642 1.105 0.833 1.00 94.06 332 ARG A O 1
ATOM 2594 N N . GLY A 1 333 ? -25.099 2.723 0.544 1.00 91.81 333 GLY A N 1
ATOM 2595 C CA . GLY A 1 333 ? -24.209 2.310 1.637 1.00 91.81 333 GLY A CA 1
ATOM 2596 C C . GLY A 1 333 ? -23.657 0.886 1.524 1.00 91.81 333 GLY A C 1
ATOM 2597 O O . GLY A 1 333 ? -23.401 0.248 2.543 1.00 91.81 333 GLY A O 1
ATOM 2598 N N . GLN A 1 334 ? -23.528 0.347 0.311 1.00 94.31 334 GLN A N 1
ATOM 2599 C CA . GLN A 1 334 ? -23.189 -1.055 0.094 1.00 94.31 334 GLN A CA 1
ATOM 2600 C C . GLN A 1 334 ? -21.682 -1.301 -0.052 1.00 94.31 334 GLN A C 1
ATOM 2602 O O . GLN A 1 334 ? -21.206 -2.344 0.409 1.00 94.31 334 GLN A O 1
ATOM 2607 N N . TYR A 1 335 ? -20.951 -0.359 -0.655 1.00 96.62 335 TYR A N 1
ATOM 2608 C CA . TYR A 1 335 ? -19.586 -0.570 -1.151 1.00 96.62 335 TYR A CA 1
ATOM 2609 C C . TYR A 1 335 ? -18.526 0.069 -0.250 1.00 96.62 335 TYR A C 1
ATOM 2611 O O . TYR A 1 335 ? -18.635 1.242 0.097 1.00 96.62 335 TYR A O 1
ATOM 2619 N N . ASP A 1 336 ? -17.491 -0.679 0.126 1.00 94.19 336 ASP A N 1
ATOM 2620 C CA . ASP A 1 336 ? -16.308 -0.162 0.835 1.00 94.19 336 ASP A CA 1
ATOM 2621 C C . ASP A 1 336 ? -15.118 0.107 -0.089 1.00 94.19 336 ASP A C 1
ATOM 2623 O O . ASP A 1 336 ? -14.217 0.850 0.286 1.00 94.19 336 ASP A O 1
ATOM 2627 N N . LEU A 1 337 ? -15.122 -0.422 -1.310 1.00 97.50 337 LEU A N 1
ATOM 2628 C CA . LEU A 1 337 ? -14.143 -0.072 -2.333 1.00 97.50 337 LEU A CA 1
ATOM 2629 C C . LEU A 1 337 ? -14.859 0.343 -3.613 1.00 97.50 337 LEU A C 1
ATOM 2631 O O . LEU A 1 337 ? -15.787 -0.327 -4.057 1.00 97.50 337 LEU A O 1
ATOM 2635 N N . VAL A 1 338 ? -14.407 1.429 -4.229 1.00 97.88 338 VAL A N 1
ATOM 2636 C CA . VAL A 1 338 ? -14.827 1.814 -5.576 1.00 97.88 338 VAL A CA 1
ATOM 2637 C C . VAL A 1 338 ? -13.600 1.923 -6.466 1.00 97.88 338 VAL A C 1
ATOM 2639 O O . VAL A 1 338 ? -12.679 2.675 -6.154 1.00 97.88 338 VAL A O 1
ATOM 2642 N N . HIS A 1 339 ? -13.596 1.199 -7.581 1.00 97.62 339 HIS A N 1
ATOM 2643 C CA . HIS A 1 339 ? -12.602 1.328 -8.640 1.00 97.62 339 HIS A CA 1
ATOM 2644 C C . HIS A 1 339 ? -13.224 2.045 -9.845 1.00 97.62 339 HIS A C 1
ATOM 2646 O O . HIS A 1 339 ? -14.169 1.549 -10.458 1.00 97.62 339 HIS A O 1
ATOM 2652 N N . LEU A 1 340 ? -12.720 3.237 -10.155 1.00 95.06 340 LEU A N 1
ATOM 2653 C CA . LEU A 1 340 ? -13.204 4.109 -11.226 1.00 95.06 340 LEU A CA 1
ATOM 2654 C C . LEU A 1 340 ? -12.241 4.048 -12.418 1.00 95.06 340 LEU A C 1
ATOM 2656 O O . LEU A 1 340 ? -11.265 4.790 -12.441 1.00 95.06 340 LEU A O 1
ATOM 2660 N N . ASP A 1 341 ? -12.536 3.195 -13.400 1.00 88.62 341 ASP A N 1
ATOM 2661 C CA . ASP A 1 341 ? -11.738 2.985 -14.630 1.00 88.62 341 ASP A CA 1
ATOM 2662 C C . ASP A 1 341 ? -12.535 3.359 -15.913 1.00 88.62 341 ASP A C 1
ATOM 2664 O O . ASP A 1 341 ? -12.036 3.393 -17.038 1.00 88.62 341 ASP A O 1
ATOM 2668 N N . GLY A 1 342 ? -13.823 3.688 -15.758 1.00 78.69 342 GLY A N 1
ATOM 2669 C CA . GLY A 1 342 ? -14.757 4.024 -16.832 1.00 78.69 342 GLY A CA 1
ATOM 2670 C C . GLY A 1 342 ? -14.979 5.527 -17.025 1.00 78.69 342 GLY A C 1
ATOM 2671 O O . GLY A 1 342 ? -14.824 6.324 -16.105 1.00 78.69 342 GLY A O 1
ATOM 2672 N N . GLY A 1 343 ? -15.364 5.925 -18.246 1.00 73.56 343 GLY A N 1
ATOM 2673 C CA . GLY A 1 343 ? -15.895 7.260 -18.581 1.00 73.56 343 GLY A CA 1
ATOM 2674 C C . GLY A 1 343 ? -14.912 8.446 -18.532 1.00 73.56 343 GLY A C 1
ATOM 2675 O O . GLY A 1 343 ? -15.103 9.422 -19.262 1.00 73.56 343 GLY A O 1
ATOM 2676 N N . LYS A 1 344 ? -13.823 8.325 -17.763 1.00 81.31 344 LYS A N 1
ATOM 2677 C CA . LYS A 1 344 ? -12.714 9.280 -17.612 1.00 81.31 344 LYS A CA 1
ATOM 2678 C C . LYS A 1 344 ? -13.209 10.727 -17.458 1.00 81.31 344 LYS A C 1
ATOM 2680 O O . LYS A 1 344 ? -14.117 11.002 -16.680 1.00 81.31 344 LYS A O 1
ATOM 2685 N N . ASP A 1 345 ? -12.641 11.664 -18.211 1.00 79.88 345 ASP A N 1
ATOM 2686 C CA . ASP A 1 345 ? -12.966 13.093 -18.173 1.00 79.88 345 ASP A CA 1
ATOM 2687 C C . ASP A 1 345 ? -14.426 13.429 -18.535 1.00 79.88 345 ASP A C 1
ATOM 2689 O O . ASP A 1 345 ? -14.892 14.522 -18.216 1.00 79.88 345 ASP A O 1
ATOM 2693 N N . LYS A 1 346 ? -15.173 12.508 -19.158 1.00 82.50 346 LYS A N 1
ATOM 2694 C CA . LYS A 1 346 ? -16.559 12.752 -19.591 1.00 82.50 346 LYS A CA 1
ATOM 2695 C C . LYS A 1 346 ? -17.581 12.618 -18.469 1.00 82.50 346 LYS A C 1
ATOM 2697 O O . LYS A 1 346 ? -18.581 13.331 -18.490 1.00 82.50 346 LYS A O 1
ATOM 2702 N N . THR A 1 347 ? -17.369 11.690 -17.537 1.00 89.06 347 THR A N 1
ATOM 2703 C CA . THR A 1 347 ? -18.376 11.333 -16.520 1.00 89.06 347 THR A CA 1
ATOM 2704 C C . THR A 1 347 ? -17.850 11.380 -15.092 1.00 89.06 347 THR A C 1
ATOM 2706 O O . THR A 1 347 ? -18.662 11.340 -14.171 1.00 89.06 347 THR A O 1
ATOM 2709 N N . ILE A 1 348 ? -16.537 11.537 -14.872 1.00 91.94 348 ILE A N 1
ATOM 2710 C CA . ILE A 1 348 ? -15.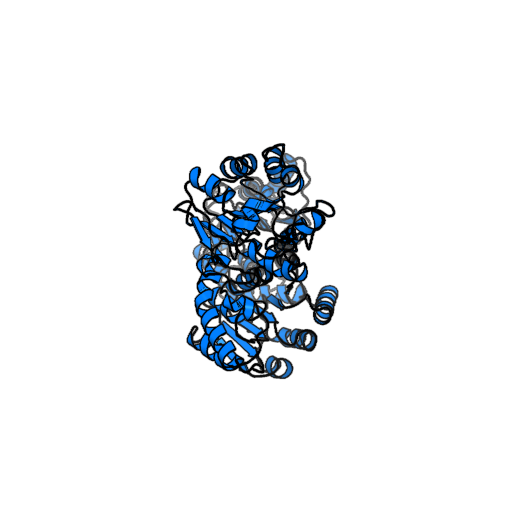945 11.438 -13.529 1.00 91.94 348 ILE A CA 1
ATOM 2711 C C . ILE A 1 348 ? -16.621 12.350 -12.496 1.00 91.94 348 ILE A C 1
ATOM 2713 O O . ILE A 1 348 ? -16.879 11.924 -11.376 1.00 91.94 348 ILE A O 1
ATOM 2717 N N . GLU A 1 349 ? -16.984 13.584 -12.858 1.00 92.88 349 GLU A N 1
ATOM 2718 C CA . GLU A 1 349 ? -17.659 14.497 -11.928 1.00 92.88 349 GLU A CA 1
ATOM 2719 C C . GLU A 1 349 ? -19.075 14.023 -11.563 1.00 92.88 349 GLU A C 1
ATOM 2721 O O . GLU A 1 349 ? -19.459 14.070 -10.391 1.00 92.88 349 GLU A O 1
ATOM 2726 N N . SER A 1 350 ? -19.867 13.554 -12.530 1.00 94.00 350 SER A N 1
ATOM 2727 C CA . SER A 1 350 ? -21.199 13.011 -12.241 1.00 94.00 350 SER A CA 1
ATOM 2728 C C . SER A 1 350 ? -21.110 11.705 -11.454 1.00 94.00 350 SER A C 1
ATOM 2730 O O . SER A 1 350 ? -21.838 11.539 -10.476 1.00 94.00 350 SER A O 1
ATOM 2732 N N . ASP A 1 351 ? -20.175 10.827 -11.821 1.00 95.06 351 ASP A N 1
ATOM 2733 C CA . ASP A 1 351 ? -19.955 9.533 -11.173 1.00 95.06 351 ASP A CA 1
ATOM 2734 C C . ASP A 1 351 ? -19.561 9.731 -9.708 1.00 95.06 351 ASP A C 1
ATOM 2736 O O . ASP A 1 351 ? -20.219 9.200 -8.811 1.00 95.06 351 ASP A O 1
ATOM 2740 N N . LEU A 1 352 ? -18.580 10.603 -9.441 1.00 95.00 352 LEU A N 1
ATOM 2741 C CA . LEU A 1 352 ? -18.168 10.947 -8.082 1.00 95.00 352 LEU A CA 1
ATOM 2742 C C . LEU A 1 352 ? -19.297 11.577 -7.256 1.00 95.00 352 LEU A C 1
ATOM 2744 O O . LEU A 1 352 ? -19.279 11.458 -6.033 1.00 95.00 352 LEU A O 1
ATOM 2748 N N . ASN A 1 353 ? -20.271 12.261 -7.859 1.00 94.25 353 ASN A N 1
ATOM 2749 C CA . ASN A 1 353 ? -21.413 12.787 -7.107 1.00 94.25 353 ASN A CA 1
ATOM 2750 C C . ASN A 1 353 ? -22.420 11.685 -6.750 1.00 94.25 353 ASN A C 1
ATOM 2752 O O . ASN A 1 353 ? -22.886 11.639 -5.611 1.00 94.25 353 ASN A O 1
ATOM 2756 N N . MET A 1 354 ? -22.740 10.790 -7.687 1.00 95.06 354 MET A N 1
ATOM 2757 C CA . MET A 1 354 ? -23.721 9.716 -7.475 1.00 95.06 354 MET A CA 1
ATOM 2758 C C . MET A 1 354 ? -23.219 8.654 -6.485 1.00 95.06 354 MET A C 1
ATOM 2760 O O . MET A 1 354 ? -23.967 8.206 -5.609 1.00 95.06 354 MET A O 1
ATOM 2764 N N . LEU A 1 355 ? -21.929 8.320 -6.569 1.00 95.88 355 LEU A N 1
ATOM 2765 C CA . LEU A 1 355 ? -21.255 7.334 -5.722 1.00 95.88 355 LEU A CA 1
ATOM 2766 C C . LEU A 1 355 ? -21.326 7.651 -4.220 1.00 95.88 355 LEU A C 1
ATOM 2768 O O . LEU A 1 355 ? -21.364 6.723 -3.414 1.00 95.88 355 LEU A O 1
ATOM 2772 N N . ARG A 1 356 ? -21.437 8.930 -3.823 1.00 93.19 356 ARG A N 1
ATOM 2773 C CA . ARG A 1 356 ? -21.527 9.351 -2.406 1.00 93.19 356 ARG A CA 1
ATOM 2774 C C . ARG A 1 356 ? -22.594 8.606 -1.613 1.00 93.19 356 ARG A C 1
ATOM 2776 O O . ARG A 1 356 ? -22.421 8.372 -0.425 1.00 93.19 356 ARG A O 1
ATOM 2783 N N . SER A 1 357 ? -23.712 8.268 -2.253 1.00 92.56 357 SER A N 1
ATOM 2784 C CA . SER A 1 357 ? -24.821 7.579 -1.588 1.00 92.56 357 SER A CA 1
ATOM 2785 C C . SER A 1 357 ? -24.661 6.057 -1.531 1.00 92.56 357 SER A C 1
ATOM 2787 O O . SER A 1 357 ? -25.355 5.404 -0.752 1.00 92.56 357 SER A O 1
ATOM 2789 N N . LEU A 1 358 ? -23.767 5.502 -2.351 1.00 96.38 358 LEU A N 1
ATOM 2790 C CA . LEU A 1 358 ? -23.578 4.066 -2.548 1.00 96.38 358 LEU A CA 1
ATOM 2791 C C . LEU A 1 358 ? -22.476 3.494 -1.657 1.00 96.38 358 LEU A C 1
ATOM 2793 O O . LEU A 1 358 ? -22.474 2.298 -1.375 1.00 96.38 358 LEU A O 1
ATOM 2797 N N . VAL A 1 359 ? -21.552 4.337 -1.205 1.00 94.62 359 VAL A N 1
ATOM 2798 C CA . VAL A 1 359 ? -20.408 3.915 -0.399 1.00 94.62 359 VAL A CA 1
ATOM 2799 C C . VAL A 1 359 ? -20.727 3.840 1.095 1.00 94.62 359 VAL A C 1
ATOM 2801 O O . VAL A 1 359 ? -21.565 4.582 1.609 1.00 94.62 359 VAL A O 1
ATOM 2804 N N . ARG A 1 360 ? -20.058 2.923 1.796 1.00 88.81 360 ARG A N 1
ATOM 2805 C CA . ARG A 1 360 ? -20.051 2.806 3.261 1.00 88.81 360 ARG A CA 1
ATOM 2806 C C . ARG A 1 360 ? -19.304 3.982 3.897 1.00 88.81 360 ARG A C 1
ATOM 2808 O O . ARG A 1 360 ? -18.651 4.761 3.215 1.00 88.81 360 ARG A O 1
ATOM 2815 N N . GLU A 1 361 ? -19.376 4.098 5.217 1.00 77.50 361 GLU A N 1
ATOM 2816 C CA . GLU A 1 361 ? -18.671 5.148 5.964 1.00 77.50 361 GLU A CA 1
ATOM 2817 C C . GLU A 1 361 ? -17.140 5.058 5.789 1.00 77.50 361 GLU A C 1
ATOM 2819 O O . GLU A 1 361 ? -16.527 6.016 5.327 1.00 77.50 361 GLU A O 1
ATOM 2824 N N . ASP A 1 362 ? -16.546 3.881 6.019 1.00 79.88 362 ASP A N 1
ATOM 2825 C CA . ASP A 1 362 ? -15.101 3.606 5.865 1.00 79.88 362 ASP A CA 1
ATOM 2826 C C . ASP A 1 362 ? -14.722 3.146 4.441 1.00 79.88 362 ASP A C 1
ATOM 2828 O O . ASP A 1 362 ? -14.026 2.153 4.234 1.00 79.88 362 ASP A O 1
ATOM 2832 N N . HIS A 1 363 ? -15.264 3.813 3.425 1.00 92.12 363 HIS A N 1
ATOM 2833 C CA . HIS A 1 363 ? -14.984 3.470 2.032 1.00 92.12 363 HIS A CA 1
ATOM 2834 C C . HIS A 1 363 ? -13.629 4.004 1.554 1.00 92.12 363 HIS A C 1
ATOM 2836 O O . HIS A 1 363 ? -13.061 4.930 2.135 1.00 92.12 363 HIS A O 1
ATOM 2842 N N . VAL A 1 364 ? -13.162 3.478 0.422 1.00 94.19 364 VAL A N 1
ATOM 2843 C CA . VAL A 1 364 ? -12.050 4.025 -0.360 1.00 94.19 364 VAL A CA 1
ATOM 2844 C C . VAL A 1 364 ? -12.416 4.084 -1.840 1.00 94.19 364 VAL A C 1
ATOM 2846 O O . VAL A 1 364 ? -13.030 3.174 -2.396 1.00 94.19 364 VAL A O 1
ATOM 2849 N N . LEU A 1 365 ? -12.013 5.171 -2.486 1.00 96.31 365 LEU A N 1
ATOM 2850 C CA . LEU A 1 365 ? -12.097 5.396 -3.921 1.00 96.31 365 LEU A CA 1
ATOM 2851 C C . LEU A 1 365 ? -10.697 5.228 -4.520 1.00 96.31 365 LEU A C 1
ATOM 2853 O O . LEU A 1 365 ? -9.750 5.874 -4.078 1.00 96.31 365 LEU A O 1
ATOM 2857 N N . CYS A 1 366 ? -10.572 4.392 -5.543 1.00 97.06 366 CYS A N 1
ATOM 2858 C CA . CYS A 1 366 ? -9.409 4.309 -6.417 1.00 97.06 366 CYS A CA 1
ATOM 2859 C C . CYS A 1 366 ? -9.819 4.878 -7.780 1.00 97.06 366 CYS A C 1
ATOM 2861 O O . CYS A 1 366 ? -10.546 4.232 -8.535 1.00 97.06 366 CYS A O 1
ATOM 2863 N N . ILE A 1 367 ? -9.417 6.120 -8.043 1.00 96.50 367 ILE A N 1
ATOM 2864 C CA . ILE A 1 367 ? -9.733 6.868 -9.260 1.00 96.50 367 ILE A CA 1
ATOM 2865 C C . ILE A 1 367 ? -8.601 6.661 -10.248 1.00 96.50 367 ILE A C 1
ATOM 2867 O O . ILE A 1 367 ? -7.509 7.206 -10.061 1.00 96.50 367 ILE A O 1
ATOM 2871 N N . ASP A 1 368 ? -8.860 5.861 -11.273 1.00 93.44 368 ASP A N 1
ATOM 2872 C CA . ASP A 1 368 ? -7.833 5.449 -12.205 1.00 93.44 368 ASP A CA 1
ATOM 2873 C C . ASP A 1 368 ? -7.550 6.506 -13.285 1.00 93.44 368 ASP A C 1
ATOM 2875 O O . ASP A 1 368 ? -8.331 7.429 -13.530 1.00 93.44 368 ASP A O 1
ATOM 2879 N N . ASP A 1 369 ? -6.396 6.372 -13.929 1.00 91.62 369 ASP A N 1
ATOM 2880 C CA . ASP A 1 369 ? -5.962 7.169 -15.076 1.00 91.62 369 ASP A CA 1
ATOM 2881 C C . ASP A 1 369 ? -5.832 8.688 -14.839 1.00 91.62 369 ASP A C 1
ATOM 2883 O O . ASP A 1 369 ? -6.095 9.517 -15.720 1.00 91.62 369 ASP A O 1
ATOM 2887 N N . THR A 1 370 ? -5.330 9.078 -13.665 1.00 93.75 370 THR A N 1
ATOM 2888 C CA . THR A 1 370 ? -5.081 10.487 -13.304 1.00 93.75 370 THR A CA 1
ATOM 2889 C C . THR A 1 370 ? -3.939 11.143 -14.078 1.00 93.75 370 THR A C 1
ATOM 2891 O O . THR A 1 370 ? -3.722 12.345 -13.955 1.00 93.75 370 THR A O 1
ATOM 2894 N N . GLN A 1 371 ? -3.247 10.412 -14.953 1.00 91.50 371 GLN A N 1
ATOM 2895 C CA . GLN A 1 371 ? -2.363 11.015 -15.949 1.00 91.50 371 GLN A CA 1
ATOM 2896 C C . GLN A 1 371 ? -3.152 11.782 -17.024 1.00 91.50 371 GLN A C 1
ATOM 2898 O O . GLN A 1 371 ? -2.576 12.600 -17.742 1.00 91.50 371 GLN A O 1
ATOM 2903 N N . ASN A 1 372 ? -4.461 11.525 -17.169 1.00 92.44 372 ASN A N 1
ATOM 2904 C CA . ASN A 1 372 ? -5.324 12.280 -18.071 1.00 92.44 372 ASN A CA 1
ATOM 2905 C C . ASN A 1 372 ? -5.599 13.689 -17.498 1.00 92.44 372 ASN A C 1
ATOM 2907 O O . ASN A 1 372 ? -6.203 13.796 -16.429 1.00 92.44 372 ASN A O 1
ATOM 2911 N N . PRO A 1 373 ? -5.242 14.780 -18.209 1.00 92.62 373 PRO A N 1
ATOM 2912 C CA . PRO A 1 373 ? -5.367 16.137 -17.672 1.00 92.62 373 PRO A CA 1
ATOM 2913 C C . PRO A 1 373 ? -6.797 16.558 -17.310 1.00 92.62 373 PRO A C 1
ATOM 2915 O O . PRO A 1 373 ? -6.985 17.275 -16.329 1.00 92.62 373 PRO A O 1
ATOM 2918 N N . GLY A 1 374 ? -7.798 16.130 -18.087 1.00 92.56 374 GLY A N 1
ATOM 2919 C CA . GLY A 1 374 ? -9.199 16.497 -17.868 1.00 92.56 374 GLY A CA 1
ATOM 2920 C C . GLY A 1 374 ? -9.764 15.850 -16.608 1.00 92.56 374 GLY A C 1
ATOM 2921 O O . GLY A 1 374 ? -10.336 16.536 -15.762 1.00 92.56 374 GLY A O 1
ATOM 2922 N N . LEU A 1 375 ? -9.523 14.546 -16.442 1.00 94.25 375 LEU A N 1
ATOM 2923 C CA . LEU A 1 375 ? -9.887 13.823 -15.224 1.00 94.25 375 LEU A CA 1
ATOM 2924 C C . LEU A 1 375 ? -9.141 14.387 -14.010 1.00 94.25 375 LEU A C 1
ATOM 2926 O O . LEU A 1 375 ? -9.757 14.673 -12.983 1.00 94.25 375 LEU A O 1
ATOM 2930 N N . ASN A 1 376 ? -7.827 14.595 -14.133 1.00 94.69 376 ASN A N 1
ATOM 2931 C CA . ASN A 1 376 ? -7.005 15.049 -13.016 1.00 94.69 376 ASN A CA 1
ATOM 2932 C C . ASN A 1 376 ? -7.406 16.443 -12.524 1.00 94.69 376 ASN A C 1
ATOM 2934 O O . ASN A 1 376 ? -7.414 16.690 -11.324 1.00 94.69 376 ASN A O 1
ATOM 2938 N N . ALA A 1 377 ? -7.803 17.341 -13.432 1.00 95.25 377 ALA A N 1
ATOM 2939 C CA . ALA A 1 377 ? -8.301 18.663 -13.059 1.00 95.25 377 ALA A CA 1
ATOM 2940 C C . ALA A 1 377 ? -9.550 18.589 -12.163 1.00 95.25 377 ALA A C 1
ATOM 2942 O O . ALA A 1 377 ? -9.689 19.392 -11.240 1.00 95.25 377 ALA A O 1
ATOM 2943 N N . VAL A 1 378 ? -10.445 17.620 -12.397 1.00 95.50 378 VAL A N 1
ATOM 2944 C CA . VAL A 1 378 ? -11.618 17.396 -11.536 1.00 95.50 378 VAL A CA 1
ATOM 2945 C C . VAL A 1 378 ? -11.189 16.884 -10.163 1.00 95.50 378 VAL A C 1
ATOM 2947 O O . VAL A 1 378 ? -11.647 17.422 -9.155 1.00 95.50 378 VAL A O 1
ATOM 2950 N N . VAL A 1 379 ? -10.305 15.882 -10.124 1.00 95.44 379 VAL A N 1
ATOM 2951 C CA . VAL A 1 379 ? -9.817 15.265 -8.879 1.00 95.44 379 VAL A CA 1
ATOM 2952 C C . VAL A 1 379 ? -9.094 16.289 -8.004 1.00 95.44 379 VAL A C 1
ATOM 2954 O O . VAL A 1 379 ? -9.476 16.477 -6.852 1.00 95.44 379 VAL A O 1
ATOM 2957 N N . GLU A 1 380 ? -8.121 17.015 -8.556 1.00 96.06 380 GLU A N 1
ATOM 2958 C CA . GLU A 1 380 ? -7.351 18.036 -7.830 1.00 96.06 380 GLU A CA 1
ATOM 2959 C C . GLU A 1 380 ? -8.248 19.177 -7.328 1.00 96.06 380 GLU A C 1
ATOM 2961 O O . GLU A 1 380 ? -8.102 19.635 -6.195 1.00 96.06 380 GLU A O 1
ATOM 2966 N N . ARG A 1 381 ? -9.245 19.598 -8.121 1.00 96.31 381 ARG A N 1
ATOM 2967 C CA . ARG A 1 381 ? -10.247 20.576 -7.669 1.00 96.31 381 ARG A CA 1
ATOM 2968 C C . ARG A 1 381 ? -11.047 20.047 -6.478 1.00 96.31 381 ARG A C 1
ATOM 2970 O O . ARG A 1 381 ? -11.238 20.775 -5.512 1.00 96.31 381 ARG A O 1
ATOM 2977 N N . TRP A 1 382 ? -11.517 18.801 -6.523 1.00 96.00 382 TRP A N 1
ATOM 2978 C CA . TRP A 1 382 ? -12.291 18.222 -5.421 1.00 96.00 382 TRP A CA 1
ATOM 2979 C C . TRP A 1 382 ? -11.452 18.027 -4.155 1.00 96.00 382 TRP A C 1
ATOM 2981 O O . TRP A 1 382 ? -11.984 18.201 -3.060 1.00 96.00 382 TRP A O 1
ATOM 2991 N N . ILE A 1 383 ? -10.164 17.708 -4.287 1.00 94.81 383 ILE A N 1
ATOM 2992 C CA . ILE A 1 383 ? -9.227 17.681 -3.157 1.00 94.81 383 ILE A CA 1
ATOM 2993 C C . ILE A 1 383 ? -9.093 19.090 -2.562 1.00 94.81 383 ILE A C 1
ATOM 2995 O O . ILE A 1 383 ? -9.284 19.274 -1.363 1.00 94.81 383 ILE A O 1
ATOM 2999 N N . ALA A 1 384 ? -8.860 20.109 -3.396 1.00 94.69 384 ALA A N 1
ATOM 3000 C CA . ALA A 1 384 ? -8.737 21.499 -2.947 1.00 94.69 384 ALA A CA 1
ATOM 3001 C C . ALA A 1 384 ? -10.024 22.046 -2.290 1.00 94.69 384 ALA A C 1
ATOM 3003 O O . ALA A 1 384 ? -9.953 22.874 -1.385 1.00 94.69 384 ALA A O 1
ATOM 3004 N N . GLU A 1 385 ? -11.197 21.576 -2.723 1.00 94.19 385 GLU A N 1
ATOM 3005 C CA . GLU A 1 385 ? -12.505 21.899 -2.135 1.00 94.19 385 GLU A CA 1
ATOM 3006 C C . GLU A 1 385 ? -12.818 21.094 -0.855 1.00 94.19 385 GLU A C 1
ATOM 3008 O O . GLU A 1 385 ? -13.885 21.278 -0.271 1.00 94.19 385 GLU A O 1
ATOM 3013 N N . GLY A 1 386 ? -11.943 20.172 -0.429 1.00 90.31 386 GLY A N 1
ATOM 3014 C CA . GLY A 1 386 ? -12.187 19.276 0.709 1.00 90.31 386 GLY A CA 1
ATOM 3015 C C . GLY A 1 386 ? -13.292 18.242 0.456 1.00 90.31 386 GLY A C 1
ATOM 3016 O O . GLY A 1 386 ? -13.853 17.670 1.387 1.00 90.31 386 GLY A O 1
ATOM 3017 N N . ARG A 1 387 ? -13.652 18.010 -0.811 1.00 93.06 387 ARG A N 1
ATOM 3018 C CA . ARG A 1 387 ? -14.677 17.041 -1.234 1.00 93.06 387 ARG A CA 1
ATOM 3019 C C . ARG A 1 387 ? -14.120 15.635 -1.384 1.00 93.06 387 ARG A C 1
ATOM 3021 O O . ARG A 1 387 ? -14.906 14.687 -1.278 1.00 93.06 387 ARG A O 1
ATOM 3028 N N . LEU A 1 388 ? -12.821 15.524 -1.651 1.00 94.31 388 LEU A N 1
ATOM 3029 C CA . LEU A 1 388 ? -12.026 14.304 -1.581 1.00 94.31 388 LEU A CA 1
ATOM 3030 C C . LEU A 1 388 ? -10.914 14.497 -0.553 1.00 94.31 388 LEU A C 1
ATOM 3032 O O . LEU A 1 388 ? -10.324 15.571 -0.482 1.00 94.31 388 LEU A O 1
ATOM 3036 N N . ASP A 1 389 ? -10.631 13.446 0.201 1.00 90.19 389 ASP A N 1
ATOM 3037 C CA . ASP A 1 389 ? -9.565 13.397 1.192 1.00 90.19 389 ASP A CA 1
ATOM 3038 C C . ASP A 1 389 ? -8.575 12.289 0.818 1.00 90.19 389 ASP A C 1
ATOM 3040 O O . ASP A 1 389 ? -8.957 11.125 0.692 1.00 90.19 389 ASP A O 1
ATOM 3044 N N . THR A 1 390 ? -7.314 12.654 0.592 1.00 91.69 390 THR A N 1
ATOM 3045 C CA . THR A 1 390 ? -6.235 11.714 0.247 1.00 91.69 390 THR A CA 1
ATOM 3046 C C . THR A 1 390 ? -5.425 11.270 1.456 1.00 91.69 390 THR A C 1
ATOM 3048 O O . THR A 1 390 ? -4.464 10.516 1.286 1.00 91.69 390 THR A O 1
ATOM 3051 N N . ALA A 1 391 ? -5.787 11.740 2.650 1.00 85.25 391 ALA A N 1
ATOM 3052 C CA . ALA A 1 391 ? -5.009 11.520 3.846 1.00 85.25 391 ALA A CA 1
ATOM 3053 C C . ALA A 1 391 ? -4.838 10.028 4.160 1.00 85.25 391 ALA A C 1
ATOM 3055 O O . ALA A 1 391 ? -5.783 9.237 4.120 1.00 85.25 391 ALA A O 1
ATOM 3056 N N . GLY A 1 392 ? -3.592 9.642 4.427 1.00 82.81 392 GLY A N 1
ATOM 3057 C CA . GLY A 1 392 ? -3.139 8.274 4.653 1.00 82.81 392 GLY A CA 1
ATOM 3058 C C . GLY A 1 392 ? -2.736 7.546 3.369 1.00 82.81 392 GLY A C 1
ATOM 3059 O O . GLY A 1 392 ? -2.049 6.520 3.411 1.00 82.81 392 GLY A O 1
ATOM 3060 N N . PHE A 1 393 ? -3.117 8.050 2.195 1.00 89.81 393 PHE A N 1
ATOM 3061 C CA . PHE A 1 393 ? -2.812 7.416 0.912 1.00 89.81 393 PHE A CA 1
ATOM 3062 C C . PHE A 1 393 ? -1.634 8.065 0.174 1.00 89.81 393 PHE A C 1
ATOM 3064 O O . PHE A 1 393 ? -1.249 7.577 -0.891 1.00 89.81 393 PHE A O 1
ATOM 3071 N N . GLU A 1 394 ? -1.004 9.099 0.736 1.00 88.81 394 GLU A N 1
ATOM 3072 C CA . GLU A 1 394 ? 0.045 9.900 0.093 1.00 88.81 394 GLU A CA 1
ATOM 3073 C C . GLU A 1 394 ? 1.195 9.048 -0.427 1.00 88.81 394 GLU A C 1
ATOM 3075 O O . GLU A 1 394 ? 1.611 9.215 -1.571 1.00 88.81 394 GLU A O 1
ATOM 3080 N N . ALA A 1 395 ? 1.687 8.107 0.383 1.00 85.50 395 ALA A N 1
ATOM 3081 C CA . ALA A 1 395 ? 2.788 7.234 -0.012 1.00 85.50 395 ALA A CA 1
ATOM 3082 C C . ALA A 1 395 ? 2.428 6.387 -1.246 1.00 85.50 395 ALA A C 1
ATOM 3084 O O . ALA A 1 395 ? 3.237 6.248 -2.162 1.00 85.50 395 ALA A O 1
ATOM 3085 N N . ARG A 1 396 ? 1.191 5.876 -1.313 1.00 89.19 396 ARG A N 1
ATOM 3086 C CA . ARG A 1 396 ? 0.697 5.063 -2.438 1.00 89.19 396 ARG A CA 1
ATOM 3087 C C . ARG A 1 396 ? 0.489 5.905 -3.693 1.00 89.19 396 ARG A C 1
ATOM 3089 O O . ARG A 1 396 ? 0.879 5.482 -4.782 1.00 89.19 396 ARG A O 1
ATOM 3096 N N . ILE A 1 397 ? -0.061 7.109 -3.542 1.00 89.69 397 ILE A N 1
ATOM 3097 C CA . ILE A 1 397 ? -0.227 8.072 -4.640 1.00 89.69 397 ILE A CA 1
ATOM 3098 C C . ILE A 1 397 ? 1.145 8.498 -5.178 1.00 89.69 397 ILE A C 1
ATOM 3100 O O . ILE A 1 397 ? 1.371 8.500 -6.388 1.00 89.69 397 ILE A O 1
ATOM 3104 N N . ALA A 1 398 ? 2.090 8.817 -4.292 1.00 88.44 398 ALA A N 1
ATOM 3105 C CA . ALA A 1 398 ? 3.453 9.186 -4.656 1.00 88.44 398 ALA A CA 1
ATOM 3106 C C . ALA A 1 398 ? 4.184 8.041 -5.368 1.00 88.44 398 ALA A C 1
ATOM 3108 O O . ALA A 1 398 ? 4.871 8.290 -6.355 1.00 88.44 398 ALA A O 1
ATOM 3109 N N . ALA A 1 399 ? 4.003 6.796 -4.917 1.00 86.31 399 ALA A N 1
ATOM 3110 C CA . ALA A 1 399 ? 4.545 5.621 -5.590 1.00 86.31 399 ALA A CA 1
ATOM 3111 C C . ALA A 1 399 ? 3.984 5.479 -7.012 1.00 86.31 399 ALA A C 1
ATOM 3113 O O . ALA A 1 399 ? 4.745 5.350 -7.966 1.00 86.31 399 ALA A O 1
ATOM 3114 N N . SER A 1 400 ? 2.667 5.629 -7.183 1.00 86.50 400 SER A N 1
ATOM 3115 C CA . SER A 1 400 ? 2.029 5.612 -8.504 1.00 86.50 400 SER A CA 1
ATOM 3116 C C . SER A 1 400 ? 2.579 6.689 -9.450 1.00 86.50 400 SER A C 1
ATOM 3118 O O . SER A 1 400 ? 2.814 6.400 -10.622 1.00 86.50 400 SER A O 1
ATOM 3120 N N . ARG A 1 401 ? 2.896 7.888 -8.941 1.00 86.94 401 ARG A N 1
ATOM 3121 C CA . ARG A 1 401 ? 3.517 8.990 -9.708 1.00 86.94 401 ARG A CA 1
ATOM 3122 C C . ARG A 1 401 ? 4.959 8.722 -10.163 1.00 86.94 401 ARG A C 1
ATOM 3124 O O . ARG A 1 401 ? 5.494 9.509 -10.937 1.00 86.94 401 ARG A O 1
ATOM 3131 N N . GLN A 1 402 ? 5.587 7.631 -9.718 1.00 81.06 402 GLN A N 1
ATOM 3132 C CA . GLN A 1 402 ? 6.874 7.170 -10.258 1.00 81.06 402 GLN A CA 1
ATOM 3133 C C . GLN A 1 402 ? 6.721 6.461 -11.610 1.00 81.06 402 GLN A C 1
ATOM 3135 O O . GLN A 1 402 ? 7.720 6.070 -12.197 1.00 81.06 402 GLN A O 1
ATOM 3140 N N . SER A 1 403 ? 5.491 6.262 -12.092 1.00 83.50 403 SER A N 1
ATOM 3141 C CA . SER A 1 403 ? 5.198 5.695 -13.404 1.00 83.50 403 SER A CA 1
ATOM 3142 C C . SER A 1 403 ? 4.406 6.674 -14.271 1.00 83.50 403 SER A C 1
ATOM 3144 O O . SER A 1 403 ? 3.764 7.603 -13.786 1.00 83.50 403 SER A O 1
ATOM 3146 N N . ARG A 1 404 ? 4.401 6.411 -15.580 1.00 84.25 404 ARG A N 1
ATOM 3147 C CA . ARG A 1 404 ? 3.518 7.037 -16.573 1.00 84.25 404 ARG A CA 1
ATOM 3148 C C . ARG A 1 404 ? 2.028 6.835 -16.267 1.00 84.25 404 ARG A C 1
ATOM 3150 O O . ARG A 1 404 ? 1.219 7.681 -16.640 1.00 84.25 404 ARG A O 1
ATOM 3157 N N . TRP A 1 405 ? 1.662 5.701 -15.672 1.00 88.88 405 TRP A N 1
ATOM 3158 C CA . TRP A 1 405 ? 0.267 5.335 -15.413 1.00 88.88 405 TRP A CA 1
ATOM 3159 C C . TRP A 1 405 ? -0.066 5.602 -13.951 1.00 88.88 405 TRP A C 1
ATOM 3161 O O . TRP A 1 405 ? 0.437 4.903 -13.066 1.00 88.88 405 TRP A O 1
ATOM 3171 N N . THR A 1 406 ? -0.897 6.613 -13.701 1.00 91.94 406 THR A N 1
ATOM 3172 C CA . THR A 1 406 ? -1.152 7.116 -12.352 1.00 91.94 406 THR A CA 1
ATOM 3173 C C . THR A 1 406 ? -2.608 6.952 -11.938 1.00 91.94 406 THR A C 1
ATOM 3175 O O . THR A 1 406 ? -3.509 6.941 -12.772 1.00 91.94 406 THR A O 1
ATOM 3178 N N . HIS A 1 407 ? -2.844 6.875 -10.632 1.00 95.00 407 HIS A N 1
ATOM 3179 C CA . HIS A 1 407 ? -4.182 6.972 -10.053 1.00 95.00 407 HIS A CA 1
ATOM 3180 C C . HIS A 1 407 ? -4.200 7.885 -8.826 1.00 95.00 407 HIS A C 1
ATOM 3182 O O . HIS A 1 407 ? -3.154 8.286 -8.308 1.00 95.00 407 HIS A O 1
ATOM 3188 N N . CYS A 1 408 ? -5.396 8.215 -8.354 1.00 95.69 408 CYS A N 1
ATOM 3189 C CA . CYS A 1 408 ? -5.611 8.855 -7.063 1.00 95.69 408 CYS A CA 1
ATOM 3190 C C . CYS A 1 408 ? -6.375 7.894 -6.156 1.00 95.69 408 CYS A C 1
ATOM 3192 O O . CYS A 1 408 ? -7.321 7.242 -6.590 1.00 95.69 408 CYS A O 1
ATOM 3194 N N . ILE A 1 409 ? -5.963 7.815 -4.894 1.00 95.88 409 ILE A N 1
ATOM 3195 C CA . ILE A 1 409 ? -6.681 7.067 -3.867 1.00 95.88 409 ILE A CA 1
ATOM 3196 C C . ILE A 1 409 ? -7.197 8.085 -2.861 1.00 95.88 409 ILE A C 1
ATOM 3198 O O . ILE A 1 409 ? -6.427 8.913 -2.377 1.00 95.88 409 ILE A O 1
ATOM 3202 N N . ALA A 1 410 ? -8.491 8.049 -2.580 1.00 94.62 410 ALA A N 1
ATOM 3203 C CA . ALA A 1 410 ? -9.127 9.035 -1.724 1.00 94.62 410 ALA A CA 1
ATOM 3204 C C . ALA A 1 410 ? -10.351 8.463 -1.008 1.00 94.62 410 ALA A C 1
ATOM 3206 O O . ALA A 1 410 ? -10.858 7.394 -1.341 1.00 94.62 410 ALA A O 1
ATOM 3207 N N . ARG A 1 411 ? -10.870 9.229 -0.058 1.00 91.75 411 ARG A N 1
ATOM 3208 C CA . ARG A 1 411 ? -12.218 9.106 0.501 1.00 91.75 411 ARG A CA 1
ATOM 3209 C C . ARG A 1 411 ? -13.031 10.324 0.105 1.00 91.75 411 ARG A C 1
ATOM 3211 O O . ARG A 1 411 ? -12.468 11.347 -0.281 1.00 91.75 411 ARG A O 1
ATOM 3218 N N . TYR A 1 412 ? -14.350 10.273 0.247 1.00 91.88 412 TYR A N 1
ATOM 3219 C CA . TYR A 1 412 ? -15.100 11.523 0.318 1.00 91.88 412 TYR A CA 1
ATOM 3220 C C . TYR A 1 412 ? -14.738 12.269 1.594 1.00 91.88 412 TYR A C 1
ATOM 3222 O O . TYR A 1 412 ? -14.826 11.692 2.677 1.00 91.88 412 TYR A O 1
ATOM 3230 N N . GLY A 1 413 ? -14.406 13.553 1.460 1.00 81.94 413 GLY A N 1
ATOM 3231 C CA . GLY A 1 413 ? -14.187 14.422 2.611 1.00 81.94 413 GLY A CA 1
ATOM 3232 C C . GLY A 1 413 ? -15.420 14.437 3.514 1.00 81.94 413 GLY A C 1
ATOM 3233 O O . GLY A 1 413 ? -16.555 14.541 3.030 1.00 81.94 413 GLY A O 1
ATOM 3234 N N . GLN A 1 414 ? -15.190 14.279 4.815 1.00 66.69 414 GLN A N 1
ATOM 3235 C CA . GLN A 1 414 ? -16.224 14.242 5.846 1.00 66.69 414 GLN A CA 1
ATOM 3236 C C . GLN A 1 414 ? -16.117 15.493 6.718 1.00 66.69 414 GLN A C 1
ATOM 3238 O O . GLN A 1 414 ? -15.020 15.967 7.009 1.00 66.69 414 GLN A O 1
ATOM 3243 N N . ALA A 1 415 ? -17.257 16.021 7.166 1.00 55.97 415 ALA A N 1
ATOM 3244 C CA . ALA A 1 415 ? -17.239 16.927 8.308 1.00 55.97 415 ALA A CA 1
ATOM 3245 C C . ALA A 1 415 ? -16.947 16.100 9.585 1.00 55.97 415 ALA A C 1
ATOM 3247 O O . ALA A 1 415 ? -17.451 14.980 9.684 1.00 55.97 415 ALA A O 1
ATOM 3248 N N . PRO A 1 416 ? -16.188 16.617 10.571 1.00 53.44 416 PRO A N 1
ATOM 3249 C CA . PRO A 1 416 ? -15.827 15.856 11.776 1.00 53.44 416 PRO A CA 1
ATOM 3250 C C . PRO A 1 416 ? -17.018 15.458 12.671 1.00 53.44 416 PRO A C 1
ATOM 3252 O O . PRO A 1 416 ? -17.011 14.397 13.289 1.00 53.44 416 PRO A O 1
ATOM 3255 N N . GLU A 1 417 ? -18.060 16.295 12.754 1.00 53.03 417 GLU A N 1
ATOM 3256 C CA . GLU A 1 417 ? -19.194 16.083 13.673 1.00 53.03 417 GLU A CA 1
ATOM 3257 C C . GLU A 1 417 ? -20.119 14.899 13.308 1.00 53.03 417 GLU A C 1
ATOM 3259 O O . GLU A 1 417 ? -20.447 14.124 14.211 1.00 53.03 417 GLU A O 1
ATOM 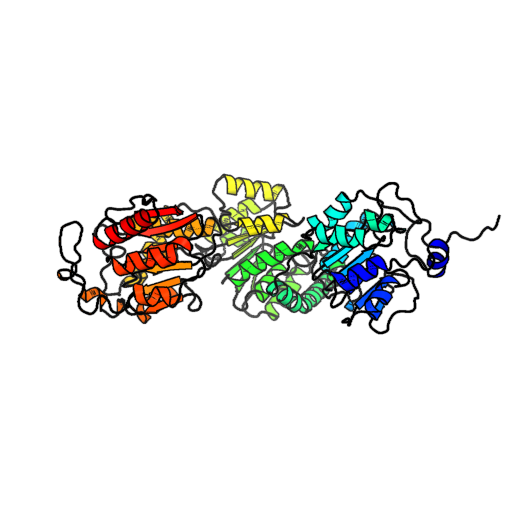3264 N N . PRO A 1 418 ? -20.514 14.684 12.032 1.00 60.47 418 PRO A N 1
ATOM 3265 C CA . PRO A 1 418 ? -21.317 13.526 11.626 1.00 60.47 418 PRO A CA 1
ATOM 3266 C C . PRO A 1 418 ? -20.742 12.156 12.017 1.00 60.47 418 PRO A C 1
ATOM 3268 O O . PRO A 1 418 ? -21.514 11.235 12.282 1.00 60.47 418 PRO A O 1
ATOM 3271 N N . GLN A 1 419 ? -19.412 12.017 12.076 1.00 73.69 419 GLN A N 1
ATOM 3272 C CA . GLN A 1 419 ? -18.747 10.745 12.389 1.00 73.69 419 GLN A CA 1
ATOM 3273 C C . GLN A 1 419 ? -18.796 10.411 13.884 1.00 73.69 419 GLN A C 1
ATOM 3275 O O . GLN A 1 419 ? -19.096 9.278 14.261 1.00 73.69 419 GLN A O 1
ATOM 3280 N N . LEU A 1 420 ? -18.560 11.393 14.762 1.00 83.94 420 LEU A N 1
ATOM 3281 C CA . LEU A 1 420 ? -18.579 11.156 16.209 1.00 83.94 420 LEU A CA 1
ATOM 3282 C C . LEU A 1 420 ? -19.958 10.686 16.688 1.00 83.94 420 LEU A C 1
ATOM 3284 O O . LEU A 1 420 ? -20.051 9.769 17.504 1.00 83.94 420 LEU A O 1
ATOM 3288 N N . ASP A 1 421 ? -21.035 11.293 16.186 1.00 85.12 421 ASP A N 1
ATOM 3289 C CA . ASP A 1 421 ? -22.396 10.902 16.563 1.00 85.12 421 ASP A CA 1
ATOM 3290 C C . ASP A 1 421 ? -22.758 9.502 16.060 1.00 85.12 421 ASP A C 1
ATOM 3292 O O . ASP A 1 421 ? -23.404 8.743 16.789 1.00 85.12 421 ASP A O 1
ATOM 3296 N N . ALA A 1 422 ? -22.297 9.123 14.864 1.00 84.38 422 ALA A N 1
ATOM 3297 C CA . ALA A 1 422 ? -22.457 7.770 14.340 1.00 84.38 422 ALA A CA 1
ATOM 3298 C C . ALA A 1 422 ? -21.714 6.741 15.209 1.00 84.38 422 ALA A C 1
ATOM 3300 O O . ALA A 1 422 ? -22.311 5.745 15.632 1.00 84.38 422 ALA A O 1
ATOM 3301 N N . ILE A 1 423 ? -20.453 7.016 15.559 1.00 88.88 423 ILE A N 1
ATOM 3302 C CA . ILE A 1 423 ? -19.644 6.169 16.448 1.00 88.88 423 ILE A CA 1
ATOM 3303 C C . ILE A 1 423 ? -20.318 6.033 17.816 1.00 88.88 423 ILE A C 1
ATOM 3305 O O . ILE A 1 423 ? -20.584 4.917 18.261 1.00 88.88 423 ILE A O 1
ATOM 3309 N N . LEU A 1 424 ? -20.675 7.141 18.471 1.00 90.06 424 LEU A N 1
ATOM 3310 C CA . LEU A 1 424 ? -21.308 7.106 19.794 1.00 90.06 424 LEU A CA 1
ATOM 3311 C C . LEU A 1 424 ? -22.693 6.444 19.770 1.00 90.06 424 LEU A C 1
ATOM 3313 O O . LEU A 1 424 ? -23.084 5.817 20.756 1.00 90.06 424 LEU A O 1
ATOM 3317 N N . SER A 1 425 ? -23.432 6.539 18.661 1.00 89.31 425 SER A N 1
ATOM 3318 C CA . SER A 1 425 ? -24.684 5.800 18.473 1.00 89.31 425 SER A CA 1
ATOM 3319 C C . SER A 1 425 ? -24.445 4.287 18.422 1.00 89.31 425 SER A C 1
ATOM 3321 O O . SER A 1 425 ? -25.143 3.531 19.103 1.00 89.31 425 SER A O 1
ATOM 3323 N N . ARG A 1 426 ? -23.412 3.837 17.693 1.00 91.00 426 ARG A N 1
ATOM 3324 C CA . ARG A 1 426 ? -23.004 2.421 17.636 1.00 91.00 426 ARG A CA 1
ATOM 3325 C C . ARG A 1 426 ? -22.524 1.912 18.995 1.00 91.00 426 ARG A C 1
ATOM 3327 O O . ARG A 1 426 ? -22.957 0.839 19.408 1.00 91.00 426 ARG A O 1
ATOM 3334 N N . VAL A 1 427 ? -21.731 2.702 19.725 1.00 92.69 427 VAL A N 1
ATOM 3335 C CA . VAL A 1 427 ? -21.344 2.399 21.116 1.00 92.69 427 VAL A CA 1
ATOM 3336 C C . VAL A 1 427 ? -22.594 2.248 21.986 1.00 92.69 427 VAL A C 1
ATOM 3338 O O . VAL A 1 427 ? -22.769 1.229 22.648 1.00 92.69 427 VAL A O 1
ATOM 3341 N N . GLY A 1 428 ? -23.520 3.210 21.943 1.00 91.06 428 GLY A N 1
ATOM 3342 C CA . GLY A 1 428 ? -24.771 3.138 22.702 1.00 91.06 428 GLY A CA 1
ATOM 3343 C C . GLY A 1 428 ? -25.619 1.907 22.362 1.00 91.06 428 GLY A C 1
ATOM 3344 O O . GLY A 1 428 ? -26.202 1.293 23.252 1.00 91.06 428 GLY A O 1
ATOM 3345 N N . ALA A 1 429 ? -25.667 1.501 21.090 1.00 91.25 429 ALA A N 1
ATOM 3346 C CA . ALA A 1 429 ? -26.357 0.285 20.669 1.00 91.25 429 ALA A CA 1
ATOM 3347 C C . ALA A 1 429 ? -25.682 -0.985 21.212 1.00 91.25 429 ALA A C 1
ATOM 3349 O O . ALA A 1 429 ? -26.370 -1.870 21.715 1.00 91.25 429 ALA A O 1
ATOM 3350 N N . GLN A 1 430 ? -24.352 -1.051 21.151 1.00 92.31 430 GLN A N 1
ATOM 3351 C CA . GLN A 1 430 ? -23.563 -2.202 21.586 1.00 92.31 430 GLN A CA 1
ATOM 3352 C C . GLN A 1 430 ? -23.581 -2.412 23.108 1.00 92.31 430 GLN A C 1
ATOM 3354 O O . GLN A 1 430 ? -23.473 -3.543 23.576 1.00 92.31 430 GLN A O 1
ATOM 3359 N N . TYR A 1 431 ? -23.750 -1.337 23.879 1.00 92.81 431 TYR A N 1
ATOM 3360 C CA . TYR A 1 431 ? -23.763 -1.372 25.344 1.00 92.81 431 TYR A CA 1
ATOM 3361 C C . TYR A 1 431 ? -25.167 -1.275 25.958 1.00 92.81 431 TYR A C 1
ATOM 3363 O O . TYR A 1 431 ? -25.292 -1.257 27.177 1.00 92.81 431 TYR A O 1
ATOM 3371 N N . ARG A 1 432 ? -26.235 -1.258 25.147 1.00 89.00 432 ARG A N 1
ATOM 3372 C CA . ARG A 1 432 ? -27.624 -1.076 25.615 1.00 89.00 432 ARG A CA 1
ATOM 3373 C C . ARG A 1 432 ? -28.066 -2.090 26.676 1.00 89.00 432 ARG A C 1
ATOM 3375 O O . ARG A 1 432 ? -28.831 -1.740 27.565 1.00 89.00 432 ARG A O 1
ATOM 3382 N N . GLU A 1 433 ? -27.615 -3.335 26.554 1.00 87.69 433 GLU A N 1
ATOM 3383 C CA . GLU A 1 433 ? -27.950 -4.439 27.470 1.00 87.69 433 GLU A CA 1
ATOM 3384 C C . GLU A 1 433 ? -26.787 -4.792 28.411 1.00 87.69 433 GLU A C 1
ATOM 3386 O O . GLU A 1 433 ? -26.835 -5.789 29.130 1.00 87.69 433 GLU A O 1
ATOM 3391 N N . VAL A 1 434 ? -25.723 -3.986 28.404 1.00 88.06 434 VAL A N 1
ATOM 3392 C CA . VAL A 1 434 ? -24.565 -4.177 29.274 1.00 88.06 434 VAL A CA 1
ATOM 3393 C C . VAL A 1 434 ? -24.794 -3.383 30.553 1.00 88.06 434 VAL A C 1
ATOM 3395 O O . VAL A 1 434 ? -24.793 -2.155 30.537 1.00 88.06 434 VAL A O 1
ATOM 3398 N N . ASP A 1 435 ? -24.943 -4.090 31.670 1.00 86.38 435 ASP A N 1
ATOM 3399 C CA . ASP A 1 435 ? -25.066 -3.487 32.999 1.00 86.38 435 ASP A CA 1
ATOM 3400 C C . ASP A 1 435 ? -23.701 -2.974 33.493 1.00 86.38 435 ASP A C 1
ATOM 3402 O O . ASP A 1 435 ? -23.029 -3.595 34.311 1.00 86.38 435 ASP A O 1
ATOM 3406 N N . HIS A 1 436 ? -23.222 -1.876 32.902 1.00 84.94 436 HIS A N 1
ATOM 3407 C CA . HIS A 1 436 ? -22.007 -1.188 33.331 1.00 84.94 436 HIS A CA 1
ATOM 3408 C C . HIS A 1 436 ? -22.138 0.326 33.106 1.00 84.94 436 HIS A C 1
ATOM 3410 O O . HIS A 1 436 ? -22.280 0.762 31.959 1.00 84.94 436 HIS A O 1
ATOM 3416 N N . PRO A 1 437 ? -22.056 1.155 34.163 1.00 82.25 437 PRO A N 1
ATOM 3417 C CA . PRO A 1 437 ? -22.202 2.596 34.024 1.00 82.25 437 PRO A CA 1
ATOM 3418 C C . PRO A 1 437 ? -20.979 3.197 33.327 1.00 82.25 437 PRO A C 1
ATOM 3420 O O . PRO A 1 437 ? -19.842 2.941 33.715 1.00 82.25 437 PRO A O 1
ATOM 3423 N N . SER A 1 438 ? -21.214 4.044 32.326 1.00 84.38 438 SER A N 1
ATOM 3424 C CA . SER A 1 438 ? -20.147 4.678 31.555 1.00 84.38 438 SER A CA 1
ATOM 3425 C C . SER A 1 438 ? -20.493 6.108 31.167 1.00 84.38 438 SER A C 1
ATOM 3427 O O . SER A 1 438 ? -21.640 6.454 30.876 1.00 84.38 438 SER A O 1
ATOM 3429 N N . ILE A 1 439 ? -19.461 6.947 31.132 1.00 85.44 439 ILE A N 1
ATOM 3430 C CA . ILE A 1 439 ? -19.533 8.356 30.728 1.00 85.44 439 ILE A CA 1
ATOM 3431 C C . ILE A 1 439 ? -19.922 8.549 29.254 1.00 85.44 439 ILE A C 1
ATOM 3433 O O . ILE A 1 439 ? -20.293 9.658 28.862 1.00 85.44 439 ILE A O 1
ATOM 3437 N N . TYR A 1 440 ? -19.814 7.489 28.444 1.00 87.38 440 TYR A N 1
ATOM 3438 C CA . TYR A 1 440 ? -20.109 7.500 27.011 1.00 87.38 440 TYR A CA 1
ATOM 3439 C C . TYR A 1 440 ? -21.566 7.114 26.705 1.00 87.38 440 TYR A C 1
ATOM 3441 O O . TYR A 1 440 ? -22.105 7.526 25.676 1.00 87.38 440 TYR A O 1
ATOM 3449 N N . THR A 1 441 ? -22.214 6.346 27.590 1.00 81.19 441 THR A N 1
ATOM 3450 C CA . THR A 1 441 ? -23.513 5.698 27.326 1.00 81.19 441 THR A CA 1
ATOM 3451 C C . THR A 1 441 ? -24.636 6.095 28.289 1.00 81.19 441 THR A C 1
ATOM 3453 O O . THR A 1 441 ? -25.796 5.937 27.921 1.00 81.19 441 THR A O 1
ATOM 3456 N N . ASN A 1 442 ? -24.342 6.671 29.462 1.00 74.31 442 ASN A N 1
ATOM 3457 C CA . ASN A 1 442 ? -25.375 7.111 30.410 1.00 74.31 442 ASN A CA 1
ATOM 3458 C C . ASN A 1 442 ? -25.964 8.495 30.039 1.00 74.31 442 ASN A C 1
ATOM 3460 O O . ASN A 1 442 ? -25.226 9.458 29.801 1.00 74.31 442 ASN A O 1
ATOM 3464 N N . ASP A 1 443 ? -27.299 8.611 30.006 1.00 49.91 443 ASP A N 1
ATOM 3465 C CA . ASP A 1 443 ? -28.021 9.823 29.586 1.00 49.91 443 ASP A CA 1
ATOM 3466 C C . ASP A 1 443 ? -28.132 10.893 30.689 1.00 49.91 443 ASP A C 1
ATOM 3468 O O . ASP A 1 443 ? -28.381 10.601 31.857 1.00 49.91 443 ASP A O 1
ATOM 3472 N N . GLY A 1 444 ? -27.978 12.161 30.283 1.00 51.19 444 GLY A N 1
ATOM 3473 C CA . GLY A 1 444 ? -28.169 13.353 31.125 1.00 51.19 444 GLY A CA 1
ATOM 3474 C C . GLY A 1 444 ? -27.128 14.463 30.923 1.00 51.19 444 GLY A C 1
ATOM 3475 O O . GLY A 1 444 ? -27.387 15.610 31.276 1.00 51.19 444 GLY A O 1
ATOM 3476 N N . GLY A 1 445 ? -25.978 14.149 30.311 1.00 54.12 445 GLY A N 1
ATOM 3477 C CA . GLY A 1 445 ? -24.928 15.140 30.020 1.00 54.12 445 GLY A CA 1
ATOM 3478 C C . GLY A 1 445 ? -23.644 14.630 29.346 1.00 54.12 445 GLY A C 1
ATOM 3479 O O . GLY A 1 445 ? -22.771 15.448 29.084 1.00 54.12 445 GLY A O 1
ATOM 3480 N N . LYS A 1 446 ? -23.516 13.314 29.075 1.00 63.00 446 LYS A N 1
ATOM 3481 C CA . LYS A 1 446 ? -22.374 12.629 28.416 1.00 63.00 446 LYS A CA 1
ATOM 3482 C C . LYS A 1 446 ? -21.011 13.325 28.616 1.00 63.00 446 LYS A C 1
ATOM 3484 O O . LYS A 1 446 ? -20.416 13.781 27.636 1.00 63.00 446 LYS A O 1
ATOM 3489 N N . PRO A 1 447 ? -20.488 13.398 29.856 1.00 66.19 447 PRO A N 1
ATOM 3490 C CA . PRO A 1 447 ? -19.212 14.061 30.139 1.00 66.19 447 PRO A CA 1
ATOM 3491 C C . PRO A 1 447 ? -18.042 13.473 29.331 1.00 66.19 447 PRO A C 1
ATOM 3493 O O . PRO A 1 447 ? -17.092 14.186 29.035 1.00 66.19 447 PRO A O 1
ATOM 3496 N N . GLY A 1 448 ? -18.137 12.214 28.885 1.00 85.25 448 GLY A N 1
ATOM 3497 C CA . GLY A 1 448 ? -17.131 11.578 28.032 1.00 85.25 448 GLY A CA 1
ATOM 3498 C C . GLY A 1 448 ? -17.134 12.016 26.565 1.00 85.25 448 GLY A C 1
ATOM 3499 O O . GLY A 1 448 ? -16.283 11.563 25.806 1.00 85.25 448 GLY A O 1
ATOM 3500 N N . ARG A 1 449 ? -18.058 12.880 26.112 1.00 89.94 449 ARG A N 1
ATOM 3501 C CA . ARG A 1 449 ? -18.133 13.268 24.689 1.00 89.94 449 ARG A CA 1
ATOM 3502 C C . ARG A 1 449 ? -16.853 13.950 24.201 1.00 89.94 449 ARG A C 1
ATOM 3504 O O . ARG A 1 449 ? -16.413 13.645 23.099 1.00 89.94 449 ARG A O 1
ATOM 3511 N N . ALA A 1 450 ? -16.261 14.839 25.000 1.00 91.75 450 ALA A N 1
ATOM 3512 C CA . ALA A 1 450 ? -15.025 15.534 24.630 1.00 91.75 450 ALA A CA 1
ATOM 3513 C C . ALA A 1 450 ? -13.841 14.558 24.508 1.00 91.75 450 ALA A C 1
ATOM 3515 O O . ALA A 1 450 ? -13.104 14.607 23.527 1.00 91.75 450 ALA A O 1
ATOM 3516 N N . ARG A 1 451 ? -13.727 13.606 25.443 1.00 94.06 451 ARG A N 1
ATOM 3517 C CA . ARG A 1 451 ? -12.742 12.515 25.389 1.00 94.06 451 ARG A CA 1
ATOM 3518 C C . ARG A 1 451 ? -12.919 11.627 24.161 1.00 94.06 451 ARG A C 1
ATOM 3520 O O . ARG A 1 451 ? -11.950 11.361 23.458 1.00 94.06 451 ARG A O 1
ATOM 3527 N N . ALA A 1 452 ? -14.154 11.224 23.857 1.00 93.50 452 ALA A N 1
ATOM 3528 C CA . ALA A 1 452 ? -14.453 10.454 22.652 1.00 93.50 452 ALA A CA 1
ATOM 3529 C C . ALA A 1 452 ? -14.100 11.235 21.379 1.00 93.50 452 ALA A C 1
ATOM 3531 O O . ALA A 1 452 ? -13.482 10.675 20.481 1.00 93.50 452 ALA A O 1
ATOM 3532 N N . ALA A 1 453 ? -14.446 12.526 21.314 1.00 92.38 453 ALA A N 1
ATOM 3533 C CA . ALA A 1 453 ? -14.108 13.388 20.184 1.00 92.38 453 ALA A CA 1
ATOM 3534 C C . ALA A 1 453 ? -12.592 13.453 19.958 1.00 92.38 453 ALA A C 1
ATOM 3536 O O . ALA A 1 453 ? -12.135 13.273 18.833 1.00 92.38 453 ALA A O 1
ATOM 3537 N N . TYR A 1 454 ? -11.822 13.646 21.032 1.00 94.94 454 TYR A N 1
ATOM 3538 C CA . TYR A 1 454 ? -10.366 13.704 20.960 1.00 94.94 454 TYR A CA 1
ATOM 3539 C C . TYR A 1 454 ? -9.752 12.363 20.541 1.00 94.94 454 TYR A C 1
ATOM 3541 O O . TYR A 1 454 ? -8.864 12.335 19.696 1.00 94.94 454 TYR A O 1
ATOM 3549 N N . LEU A 1 455 ? -10.250 11.242 21.075 1.00 96.56 455 LEU A N 1
ATOM 3550 C CA . LEU A 1 455 ? -9.788 9.908 20.686 1.00 96.56 455 LEU A CA 1
ATOM 3551 C C . LEU A 1 455 ? -10.086 9.608 19.209 1.00 96.56 455 LEU A C 1
ATOM 3553 O O . LEU A 1 455 ? -9.204 9.142 18.495 1.00 96.56 455 LEU A O 1
ATOM 3557 N N . VAL A 1 456 ? -11.299 9.908 18.735 1.00 93.25 456 VAL A N 1
ATOM 3558 C CA . VAL A 1 456 ? -11.671 9.750 17.318 1.00 93.25 456 VAL A CA 1
ATOM 3559 C C . VAL A 1 456 ? -10.778 10.620 16.431 1.00 93.25 456 VAL A C 1
ATOM 3561 O O . VAL A 1 456 ? -10.251 10.136 15.433 1.00 93.25 456 VAL A O 1
ATOM 3564 N N . GLN A 1 457 ? -10.544 11.878 16.819 1.00 91.25 457 GLN A N 1
ATOM 3565 C CA . GLN A 1 457 ? -9.625 12.765 16.108 1.00 91.25 457 GLN A CA 1
ATOM 3566 C C . GLN A 1 457 ? -8.206 12.189 16.065 1.00 91.25 457 GLN A C 1
ATOM 3568 O O . GLN A 1 457 ? -7.608 12.158 14.994 1.00 91.25 457 GLN A O 1
ATOM 3573 N N . ALA A 1 458 ? -7.675 11.713 17.194 1.00 94.88 458 ALA A N 1
ATOM 3574 C CA . ALA A 1 458 ? -6.347 11.114 17.260 1.00 94.88 458 ALA A CA 1
ATOM 3575 C C . ALA A 1 458 ? -6.233 9.914 16.311 1.00 94.88 458 ALA A C 1
ATOM 3577 O O . ALA A 1 458 ? -5.300 9.864 15.514 1.00 94.88 458 ALA A O 1
ATOM 3578 N N . MET A 1 459 ? -7.209 8.997 16.334 1.00 93.75 459 MET A N 1
ATOM 3579 C CA . MET A 1 459 ? -7.250 7.836 15.437 1.00 93.75 459 MET A CA 1
ATOM 3580 C C . MET A 1 459 ? -7.264 8.253 13.961 1.00 93.75 459 MET A C 1
ATOM 3582 O O . MET A 1 459 ? -6.440 7.776 13.181 1.00 93.75 459 MET A O 1
ATOM 3586 N N . HIS A 1 460 ? -8.124 9.198 13.580 1.00 88.06 460 HIS A N 1
ATOM 3587 C CA . HIS A 1 460 ? -8.175 9.687 12.202 1.00 88.06 460 HIS A CA 1
ATOM 3588 C C . HIS A 1 460 ? -6.898 10.432 11.792 1.00 88.06 460 HIS A C 1
ATOM 3590 O O . HIS A 1 460 ? -6.424 10.247 10.677 1.00 88.06 460 HIS A O 1
ATOM 3596 N N . GLU A 1 461 ? -6.300 11.250 12.664 1.00 89.38 461 GLU A N 1
ATOM 3597 C CA . GLU A 1 461 ? -5.081 12.000 12.336 1.00 89.38 461 GLU A CA 1
ATOM 3598 C C . GLU A 1 461 ? -3.861 11.090 12.162 1.00 89.38 461 GLU A C 1
ATOM 3600 O O . GLU A 1 461 ? -3.051 11.322 11.259 1.00 89.38 461 GLU A O 1
ATOM 3605 N N . VAL A 1 462 ? -3.718 10.038 12.977 1.00 91.94 462 VAL A N 1
ATOM 3606 C CA . VAL A 1 462 ? -2.611 9.087 12.794 1.00 91.94 462 VAL A CA 1
ATOM 3607 C C . VAL A 1 462 ? -2.768 8.286 11.501 1.00 91.94 462 VAL A C 1
ATOM 3609 O O . VAL A 1 462 ? -1.775 7.986 10.839 1.00 91.94 462 VAL A O 1
ATOM 3612 N N . GLU A 1 463 ? -3.999 7.964 11.100 1.00 88.25 463 GLU A N 1
ATOM 3613 C CA . GLU A 1 463 ? -4.294 7.346 9.801 1.00 88.25 463 GLU A CA 1
ATOM 3614 C C . GLU A 1 463 ? -4.033 8.290 8.635 1.00 88.25 463 GLU A C 1
ATOM 3616 O O . GLU A 1 463 ? -3.327 7.917 7.703 1.00 88.25 463 GLU A O 1
ATOM 3621 N N . ALA A 1 464 ? -4.529 9.523 8.728 1.00 83.19 464 ALA A N 1
ATOM 3622 C CA . ALA A 1 464 ? -4.340 10.595 7.757 1.00 83.19 464 ALA A CA 1
ATOM 3623 C C . ALA A 1 464 ? -2.858 10.877 7.459 1.00 83.19 464 ALA A C 1
ATOM 3625 O O . ALA A 1 464 ? -2.497 11.344 6.385 1.00 83.19 464 ALA A O 1
ATOM 3626 N N . ARG A 1 465 ? -1.978 10.592 8.416 1.00 84.56 465 ARG A N 1
ATOM 3627 C CA . ARG A 1 465 ? -0.526 10.764 8.278 1.00 84.56 465 ARG A CA 1
ATOM 3628 C C . ARG A 1 465 ? 0.197 9.494 7.855 1.00 84.56 465 ARG A C 1
ATOM 3630 O O . ARG A 1 465 ? 1.416 9.515 7.710 1.00 84.56 465 ARG A O 1
ATOM 3637 N N . GLY A 1 466 ? -0.527 8.386 7.716 1.00 84.38 466 GLY A N 1
ATOM 3638 C CA . GLY A 1 466 ? 0.050 7.070 7.481 1.00 84.38 466 GLY A CA 1
ATOM 3639 C C . GLY A 1 466 ? 1.022 6.645 8.584 1.00 84.38 466 GLY A C 1
ATOM 3640 O O . GLY A 1 466 ? 1.939 5.878 8.299 1.00 84.38 466 GLY A O 1
ATOM 3641 N N . LEU A 1 467 ? 0.864 7.154 9.816 1.00 91.06 467 LEU A N 1
ATOM 3642 C CA . LEU A 1 467 ? 1.741 6.779 10.925 1.00 91.06 467 LEU A CA 1
ATOM 3643 C C . LEU A 1 467 ? 1.590 5.290 11.189 1.00 91.06 467 LEU A C 1
ATOM 3645 O O . LEU A 1 467 ? 0.475 4.777 11.235 1.00 91.06 467 LEU A O 1
ATOM 3649 N N . GLU A 1 468 ? 2.695 4.587 11.378 1.00 88.56 468 GLU A N 1
ATOM 3650 C CA . GLU A 1 468 ? 2.671 3.196 11.819 1.00 88.56 468 GLU A CA 1
ATOM 3651 C C . GLU A 1 468 ? 2.455 3.126 13.339 1.00 88.56 468 GLU A C 1
ATOM 3653 O O . GLU A 1 468 ? 2.482 4.138 14.031 1.00 88.56 468 GLU A O 1
ATOM 3658 N N . GLY A 1 469 ? 2.223 1.928 13.872 1.00 95.38 469 GLY A N 1
ATOM 3659 C CA . GLY A 1 469 ? 2.141 1.706 15.317 1.00 95.38 469 GLY A CA 1
ATOM 3660 C C . GLY A 1 469 ? 0.739 1.408 15.845 1.00 95.38 469 GLY A C 1
ATOM 3661 O O . GLY A 1 469 ? -0.281 1.648 15.190 1.00 95.38 469 GLY A O 1
ATOM 3662 N N . ALA A 1 470 ? 0.733 0.826 17.042 1.00 98.12 470 ALA A N 1
ATOM 3663 C CA . ALA A 1 470 ? -0.438 0.303 17.728 1.00 98.12 470 ALA A CA 1
ATOM 3664 C C . ALA A 1 470 ? -1.311 1.396 18.365 1.00 98.12 470 ALA A C 1
ATOM 3666 O O . ALA A 1 470 ? -0.832 2.487 18.686 1.00 98.12 470 ALA A O 1
ATOM 3667 N N . PHE A 1 471 ? -2.580 1.061 18.599 1.00 98.69 471 PHE A N 1
ATOM 3668 C CA . PHE A 1 471 ? -3.387 1.697 19.636 1.00 98.69 471 PHE A CA 1
ATOM 3669 C C . PHE A 1 471 ? -3.123 0.967 20.957 1.00 98.69 471 PHE A C 1
ATOM 3671 O O . PHE A 1 471 ? -3.216 -0.262 21.026 1.00 98.69 471 PHE A O 1
ATOM 3678 N N . VAL A 1 472 ? -2.772 1.719 21.995 1.00 98.75 472 VAL A N 1
ATOM 3679 C CA . VAL A 1 472 ? -2.507 1.189 23.331 1.00 98.75 472 VAL A CA 1
ATOM 3680 C C . VAL A 1 472 ? -3.448 1.835 24.325 1.00 98.75 472 VAL A C 1
ATOM 3682 O O . VAL A 1 472 ? -3.563 3.058 24.361 1.00 98.75 472 VAL A O 1
ATOM 3685 N N . GLU A 1 473 ? -4.064 1.013 25.164 1.00 98.75 473 GLU A N 1
ATOM 3686 C CA . GLU A 1 473 ? -4.867 1.464 26.293 1.00 98.75 473 GLU A CA 1
ATOM 3687 C C . GLU A 1 473 ? -4.415 0.755 27.569 1.00 98.75 473 GLU A C 1
ATOM 3689 O O . GLU A 1 473 ? -4.323 -0.475 27.607 1.00 98.75 473 GLU A O 1
ATOM 3694 N N . VAL A 1 474 ? -4.119 1.541 28.604 1.00 98.25 474 VAL A N 1
ATOM 3695 C CA . VAL A 1 474 ? -3.771 1.055 29.943 1.00 98.25 474 VAL A CA 1
ATOM 3696 C C . VAL A 1 474 ? -4.880 1.469 30.896 1.00 98.25 474 VAL A C 1
ATOM 3698 O O . VAL A 1 474 ? -5.033 2.658 31.157 1.00 98.25 474 VAL A O 1
ATOM 3701 N N . GLY A 1 475 ? -5.634 0.487 31.388 1.00 96.38 475 GLY A N 1
ATOM 3702 C CA . GLY A 1 475 ? -6.925 0.695 32.039 1.00 96.38 475 GLY A CA 1
ATOM 3703 C C . GLY A 1 475 ? -8.056 0.758 31.009 1.00 96.38 475 GLY A C 1
ATOM 3704 O O . GLY A 1 475 ? -8.228 1.721 30.270 1.00 96.38 475 GLY A O 1
ATOM 3705 N N . VAL A 1 476 ? -8.798 -0.341 30.906 1.00 96.25 476 VAL A N 1
ATOM 3706 C CA . VAL A 1 476 ? -9.753 -0.639 29.829 1.00 96.25 476 VAL A CA 1
ATOM 3707 C C . VAL A 1 476 ? -11.172 -0.758 30.384 1.00 96.25 476 VAL A C 1
ATOM 3709 O O . VAL A 1 476 ? -12.142 -0.385 29.716 1.00 96.25 476 VAL A O 1
ATOM 3712 N N . ALA A 1 477 ? -11.325 -1.293 31.600 1.00 94.44 477 ALA A N 1
ATOM 3713 C CA . ALA A 1 477 ? -12.608 -1.574 32.240 1.00 94.44 477 ALA A CA 1
ATOM 3714 C C . ALA A 1 477 ? -13.561 -2.358 31.309 1.00 94.44 477 ALA A C 1
ATOM 3716 O O . ALA A 1 477 ? -13.252 -3.452 30.840 1.00 94.44 477 ALA A O 1
ATOM 3717 N N . ALA A 1 478 ? -14.739 -1.804 31.009 1.00 94.94 478 ALA A N 1
ATOM 3718 C CA . ALA A 1 478 ? -15.697 -2.395 30.079 1.00 94.94 478 ALA A CA 1
ATOM 3719 C C . ALA A 1 478 ? -15.377 -2.117 28.591 1.00 94.94 478 ALA A C 1
ATOM 3721 O O . ALA A 1 478 ? -16.211 -2.390 27.729 1.00 94.94 478 ALA A O 1
ATOM 3722 N N . GLY A 1 479 ? -14.216 -1.554 28.256 1.00 96.31 479 GLY A N 1
ATOM 3723 C CA . GLY A 1 479 ? -13.708 -1.416 26.886 1.00 96.31 479 GLY A CA 1
ATOM 3724 C C . GLY A 1 479 ? -14.381 -0.350 26.019 1.00 96.31 479 GLY A C 1
ATOM 3725 O O . GLY A 1 479 ? -14.295 -0.438 24.800 1.00 96.31 479 GLY A O 1
ATOM 3726 N N . HIS A 1 480 ? -15.077 0.635 26.596 1.00 95.88 480 HIS A N 1
ATOM 3727 C CA . HIS A 1 480 ? -15.824 1.632 25.811 1.00 95.88 480 HIS A CA 1
ATOM 3728 C C . HIS A 1 480 ? -14.925 2.462 24.885 1.00 95.88 480 HIS A C 1
ATOM 3730 O O . HIS A 1 480 ? -15.250 2.640 23.715 1.00 95.88 480 HIS A O 1
ATOM 3736 N N . SER A 1 481 ? -13.803 2.964 25.396 1.00 96.62 481 SER A N 1
ATOM 3737 C CA . SER A 1 481 ? -12.795 3.728 24.652 1.00 96.62 481 SER A CA 1
ATOM 3738 C C . SER A 1 481 ? -12.086 2.864 23.610 1.00 96.62 481 SER A C 1
ATOM 3740 O O . SER A 1 481 ? -11.981 3.285 22.463 1.00 96.62 481 SER A O 1
ATOM 3742 N N . SER A 1 482 ? -11.719 1.625 23.950 1.00 98.25 482 SER A N 1
ATOM 3743 C CA . SER A 1 482 ? -11.265 0.623 22.974 1.00 98.25 482 SER A CA 1
ATOM 3744 C C . SER A 1 482 ? -12.272 0.390 21.839 1.00 98.25 482 SER A C 1
ATOM 3746 O O . SER A 1 482 ? -11.889 0.341 20.674 1.00 98.25 482 SER A O 1
ATOM 3748 N N . VAL A 1 483 ? -13.571 0.283 22.142 1.00 97.56 483 VAL A N 1
ATOM 3749 C CA . VAL A 1 483 ? -14.622 0.167 21.117 1.00 97.56 483 VAL A CA 1
ATOM 3750 C C . VAL A 1 483 ? -14.717 1.448 20.287 1.00 97.56 483 VAL A C 1
ATOM 3752 O O . VAL A 1 483 ? -14.798 1.359 19.069 1.00 97.56 483 VAL A O 1
ATOM 3755 N N . ILE A 1 484 ? -14.653 2.636 20.899 1.00 96.25 484 ILE A N 1
ATOM 3756 C CA . ILE A 1 484 ? -14.621 3.917 20.169 1.00 96.25 484 ILE A CA 1
ATOM 3757 C C . ILE A 1 484 ? -13.428 3.965 19.206 1.00 96.25 484 ILE A C 1
ATOM 3759 O O . ILE A 1 484 ? -13.615 4.297 18.038 1.00 96.25 484 ILE A O 1
ATOM 3763 N N . ALA A 1 485 ? -12.229 3.596 19.665 1.00 96.75 485 ALA A N 1
ATOM 3764 C CA . ALA A 1 485 ? -11.030 3.554 18.834 1.00 96.75 485 ALA A CA 1
ATOM 3765 C C . ALA A 1 485 ? -11.170 2.549 17.683 1.00 96.75 485 ALA A C 1
ATOM 3767 O O . ALA A 1 485 ? -10.830 2.878 16.552 1.00 96.75 485 ALA A O 1
ATOM 3768 N N . ALA A 1 486 ? -11.719 1.357 17.938 1.00 95.31 486 ALA A N 1
ATOM 3769 C CA . ALA A 1 486 ? -11.955 0.349 16.903 1.00 95.31 486 ALA A CA 1
ATOM 3770 C C . ALA A 1 486 ? -12.995 0.803 15.864 1.00 95.31 486 ALA A C 1
ATOM 3772 O O . ALA A 1 486 ? -12.845 0.521 14.682 1.00 95.31 486 ALA A O 1
ATOM 3773 N N . LEU A 1 487 ? -14.031 1.535 16.287 1.00 91.69 487 LEU A N 1
ATOM 3774 C CA . LEU A 1 487 ? -15.046 2.101 15.392 1.00 91.69 487 LEU A CA 1
ATOM 3775 C C . LEU A 1 487 ? -14.527 3.281 14.560 1.00 91.69 487 LEU A C 1
ATOM 3777 O O . LEU A 1 487 ? -15.042 3.506 13.468 1.00 91.69 487 LEU A O 1
ATOM 3781 N N . ALA A 1 488 ? -13.555 4.030 15.087 1.00 90.06 488 ALA A N 1
ATOM 3782 C CA . ALA A 1 488 ? -12.861 5.104 14.377 1.00 90.06 488 ALA A CA 1
ATOM 3783 C C . ALA A 1 488 ? -11.750 4.581 13.454 1.00 90.06 488 ALA A C 1
ATOM 3785 O O . ALA A 1 488 ? -11.295 5.305 12.574 1.00 90.06 488 ALA A O 1
ATOM 3786 N N . ALA A 1 489 ? -11.291 3.346 13.667 1.00 88.69 489 ALA A N 1
ATOM 3787 C CA . ALA A 1 489 ? -10.206 2.766 12.900 1.00 88.69 489 ALA A CA 1
ATOM 3788 C C . ALA A 1 489 ? -10.657 2.356 11.493 1.00 88.69 489 ALA A C 1
ATOM 3790 O O . ALA A 1 489 ? -11.675 1.691 11.293 1.00 88.69 489 ALA A O 1
ATOM 3791 N N . SER A 1 490 ? -9.830 2.696 10.517 1.00 83.38 490 SER A N 1
ATOM 3792 C CA . SER A 1 490 ? -9.956 2.286 9.129 1.00 83.38 490 SER A CA 1
ATOM 3793 C C . SER A 1 490 ? -9.461 0.863 8.904 1.00 83.38 490 SER A C 1
ATOM 3795 O O . SER A 1 490 ? -8.320 0.516 9.230 1.00 83.38 490 SER A O 1
ATOM 3797 N N . ARG A 1 491 ? -10.233 0.068 8.157 1.00 81.06 491 ARG A N 1
ATOM 3798 C CA . ARG A 1 491 ? -9.772 -1.245 7.668 1.00 81.06 491 ARG A CA 1
ATOM 3799 C C . ARG A 1 491 ? -8.554 -1.149 6.747 1.00 81.06 491 ARG A C 1
ATOM 3801 O O . ARG A 1 491 ? -7.776 -2.097 6.646 1.00 81.06 491 ARG A O 1
ATOM 3808 N N . HIS A 1 492 ? -8.371 -0.012 6.072 1.00 79.69 492 HIS A N 1
ATOM 3809 C CA . HIS A 1 492 ? -7.257 0.237 5.153 1.00 79.69 492 HIS A CA 1
ATOM 3810 C C . HIS A 1 492 ? -5.965 0.665 5.859 1.00 79.69 492 HIS A C 1
ATOM 3812 O O . HIS A 1 492 ? -4.890 0.529 5.266 1.00 79.69 492 HIS A O 1
ATOM 3818 N N . PHE A 1 493 ? -6.061 1.087 7.123 1.00 83.25 493 PHE A N 1
ATOM 3819 C CA . PHE A 1 493 ? -4.938 1.427 7.997 1.00 83.25 493 PHE A CA 1
ATOM 3820 C C . PHE A 1 493 ? -4.991 0.575 9.271 1.00 83.25 493 PHE A C 1
ATOM 3822 O O . PHE A 1 493 ? -5.155 1.111 10.364 1.00 83.25 493 PHE A O 1
ATOM 3829 N N . PRO A 1 494 ? -4.877 -0.763 9.149 1.00 86.38 494 PRO A N 1
ATOM 3830 C CA . PRO A 1 494 ? -5.053 -1.648 10.288 1.00 86.38 494 PRO A CA 1
ATOM 3831 C C . PRO A 1 494 ? -3.980 -1.381 11.342 1.00 86.38 494 PRO A C 1
ATOM 3833 O O . PRO A 1 494 ? -2.795 -1.257 11.020 1.00 86.38 494 PRO A O 1
ATOM 3836 N N . ARG A 1 495 ? -4.397 -1.355 12.605 1.00 92.62 495 ARG A N 1
ATOM 3837 C CA . ARG A 1 495 ? -3.510 -1.204 13.759 1.00 92.62 495 ARG A CA 1
ATOM 3838 C C . ARG A 1 495 ? -3.737 -2.335 14.735 1.00 92.62 495 ARG A C 1
ATOM 3840 O O . ARG A 1 495 ? -4.850 -2.840 14.869 1.00 92.62 495 ARG A O 1
ATOM 3847 N N . ASP A 1 496 ? -2.672 -2.705 15.423 1.00 97.56 496 ASP A N 1
ATOM 3848 C CA . ASP A 1 496 ? -2.765 -3.645 16.526 1.00 97.56 496 ASP A CA 1
ATOM 3849 C C . ASP A 1 496 ? -3.269 -2.911 17.770 1.00 97.56 496 ASP A C 1
ATOM 3851 O O . ASP A 1 496 ? -2.919 -1.752 18.002 1.00 97.56 496 ASP A O 1
ATOM 3855 N N . PHE A 1 497 ? -4.120 -3.578 18.542 1.00 98.56 497 PHE A N 1
ATOM 3856 C CA . PHE A 1 497 ? -4.687 -3.072 19.787 1.00 98.56 497 PHE A CA 1
ATOM 3857 C C . PHE A 1 497 ? -4.037 -3.825 20.940 1.00 98.56 497 PHE A C 1
ATOM 3859 O O . PHE A 1 497 ? -4.182 -5.045 21.033 1.00 98.56 497 PHE A O 1
ATOM 3866 N N . TYR A 1 498 ? -3.335 -3.100 21.808 1.00 98.69 498 TYR A N 1
ATOM 3867 C CA . TYR A 1 498 ? -2.756 -3.639 23.036 1.00 98.69 498 TYR A CA 1
ATOM 3868 C C . TYR A 1 498 ? -3.496 -3.052 24.231 1.00 98.69 498 TYR A C 1
ATOM 3870 O O . TYR A 1 498 ? -3.390 -1.861 24.520 1.00 98.69 498 TYR A O 1
ATOM 3878 N N . LEU A 1 499 ? -4.273 -3.901 24.894 1.00 98.62 499 LEU A N 1
ATOM 3879 C CA . LEU A 1 499 ? -5.181 -3.528 25.968 1.00 98.62 499 LEU A CA 1
ATOM 3880 C C . LEU A 1 499 ? -4.669 -4.136 27.277 1.00 98.62 499 LEU A C 1
ATOM 3882 O O . LEU A 1 499 ? -4.719 -5.357 27.454 1.00 98.62 499 LEU A O 1
ATOM 3886 N N . TYR A 1 500 ? -4.157 -3.293 28.170 1.00 98.31 500 TYR A N 1
ATOM 3887 C CA . TYR A 1 500 ? -3.601 -3.695 29.462 1.00 98.31 500 TYR A CA 1
ATOM 3888 C C . TYR A 1 500 ? -4.618 -3.406 30.557 1.00 98.31 500 TYR A C 1
ATOM 3890 O O . TYR A 1 500 ? -4.963 -2.250 30.800 1.00 98.31 500 TYR A O 1
ATOM 3898 N N . ASP A 1 501 ? -5.094 -4.452 31.224 1.00 97.00 501 ASP A N 1
ATOM 3899 C CA . ASP A 1 501 ? -6.012 -4.322 32.350 1.00 97.00 501 ASP A CA 1
ATOM 3900 C C . ASP A 1 501 ? -5.919 -5.560 33.243 1.00 97.00 501 ASP A C 1
ATOM 3902 O O . ASP A 1 501 ? -5.625 -6.671 32.808 1.00 97.00 501 ASP A O 1
ATOM 3906 N N . THR A 1 502 ? -6.253 -5.393 34.511 1.00 94.88 502 THR A N 1
ATOM 3907 C CA . THR A 1 502 ? -6.525 -6.507 35.419 1.00 94.88 502 THR A CA 1
ATOM 3908 C C . THR A 1 502 ? -7.647 -7.436 34.926 1.00 94.88 502 THR A C 1
ATOM 3910 O O . THR A 1 502 ? -7.687 -8.593 35.337 1.00 94.88 502 THR A O 1
ATOM 3913 N N . PHE A 1 503 ? -8.598 -6.926 34.127 1.00 95.00 503 PHE A N 1
ATOM 3914 C CA . PHE A 1 503 ? -9.867 -7.548 33.703 1.00 95.00 503 PHE A CA 1
ATOM 3915 C C . PHE A 1 503 ? -10.683 -8.198 34.835 1.00 95.00 503 PHE A C 1
ATOM 3917 O O . PHE A 1 503 ? -11.573 -9.026 34.622 1.00 95.00 503 PHE A O 1
ATOM 3924 N N . SER A 1 504 ? -10.367 -7.804 36.061 1.00 89.44 504 SER A N 1
ATOM 3925 C CA . SER A 1 504 ? -10.931 -8.287 37.317 1.00 89.44 504 SER A CA 1
ATOM 3926 C C . SER A 1 504 ? -11.202 -7.126 38.278 1.00 89.44 504 SER A C 1
ATOM 3928 O O . SER A 1 504 ? -11.678 -7.351 39.392 1.00 89.44 504 SER A O 1
ATOM 3930 N N . GLY A 1 505 ? -10.955 -5.890 37.826 1.00 83.56 505 GLY A N 1
ATOM 3931 C CA . GLY A 1 505 ? -11.009 -4.668 38.609 1.00 83.56 505 GLY A CA 1
ATOM 3932 C C . GLY A 1 505 ? -9.868 -4.580 39.618 1.00 83.56 505 GLY A C 1
ATOM 3933 O O . GLY A 1 505 ? -8.950 -5.395 39.659 1.00 83.56 505 GLY A O 1
ATOM 3934 N N . PHE A 1 506 ? -9.960 -3.595 40.502 1.00 77.62 506 PHE A N 1
ATOM 3935 C CA . PHE A 1 506 ? -9.008 -3.461 41.595 1.00 77.62 506 PHE A CA 1
ATOM 3936 C C . PHE A 1 506 ? -9.141 -4.647 42.561 1.00 77.62 506 PHE A C 1
ATOM 3938 O O . PHE A 1 506 ? -10.208 -4.845 43.151 1.00 77.62 506 PHE A O 1
ATOM 3945 N N . ALA A 1 507 ? -8.086 -5.439 42.741 1.00 65.69 507 ALA A N 1
ATOM 3946 C CA . ALA A 1 507 ? -8.017 -6.535 43.709 1.00 65.69 507 ALA A CA 1
ATOM 3947 C C . ALA A 1 507 ? -6.953 -6.244 44.783 1.00 65.69 507 ALA A C 1
ATOM 3949 O O . ALA A 1 507 ? -5.993 -5.527 44.526 1.00 65.69 507 ALA A O 1
ATOM 3950 N N . GLY A 1 508 ? -7.111 -6.821 45.978 1.00 67.81 508 GLY A N 1
ATOM 3951 C CA . GLY A 1 508 ? -6.126 -6.700 47.062 1.00 67.81 508 GLY A CA 1
ATOM 3952 C C . GLY A 1 508 ? -6.185 -5.387 47.855 1.00 67.81 508 GLY A C 1
ATOM 3953 O O . GLY A 1 508 ? -7.211 -4.704 47.876 1.00 67.81 508 GLY A O 1
ATOM 3954 N N . ASP A 1 509 ? -5.081 -5.079 48.542 1.00 75.00 509 ASP A N 1
ATOM 3955 C CA . ASP A 1 509 ? -4.896 -3.845 49.309 1.00 75.00 509 ASP A CA 1
ATOM 3956 C C . ASP A 1 509 ? -4.621 -2.680 48.349 1.00 75.00 509 ASP A C 1
ATOM 3958 O O . ASP A 1 509 ? -3.495 -2.471 47.903 1.00 75.00 509 ASP A O 1
ATOM 3962 N N . LEU A 1 510 ? -5.669 -1.920 48.027 1.00 83.06 510 LEU A N 1
ATOM 3963 C CA . LEU A 1 510 ? -5.568 -0.681 47.252 1.00 83.06 510 LEU A CA 1
ATOM 3964 C C . LEU A 1 510 ? -4.576 0.298 47.894 1.00 83.06 510 LEU A C 1
ATOM 3966 O O . LEU A 1 510 ? -4.556 0.388 49.129 1.00 83.06 510 LEU A O 1
ATOM 3970 N N . PRO A 1 511 ? -3.820 1.084 47.111 1.00 86.25 511 PRO A N 1
ATOM 3971 C CA . PRO A 1 511 ? -2.968 2.127 47.663 1.00 86.25 511 PRO A CA 1
ATOM 3972 C C . PRO A 1 511 ? -3.805 3.196 48.380 1.00 86.25 511 PRO A C 1
ATOM 3974 O O . PRO A 1 511 ? -5.013 3.325 48.168 1.00 86.25 511 PRO A O 1
ATOM 3977 N N . ASP A 1 512 ? -3.164 3.957 49.266 1.00 88.69 512 ASP A N 1
ATOM 3978 C CA . ASP A 1 512 ? -3.797 5.090 49.954 1.00 88.69 512 ASP A CA 1
ATOM 3979 C C . ASP A 1 512 ? -3.726 6.357 49.085 1.00 88.69 512 ASP A C 1
ATOM 3981 O O . ASP A 1 512 ? -3.177 7.385 49.477 1.00 88.69 512 ASP A O 1
ATOM 3985 N N . GLU A 1 513 ? -4.217 6.243 47.850 1.00 93.00 513 GLU A N 1
ATOM 3986 C CA . GLU A 1 513 ? -4.276 7.337 46.884 1.00 93.00 513 GLU A CA 1
ATOM 3987 C C . GLU A 1 513 ? -5.630 8.045 46.946 1.00 93.00 513 GLU A C 1
ATOM 3989 O O . GLU A 1 513 ? -6.671 7.432 47.200 1.00 93.00 513 GLU A O 1
ATOM 3994 N N . VAL A 1 514 ? -5.603 9.359 46.718 1.00 95.38 514 VAL A N 1
ATOM 3995 C CA . VAL A 1 514 ? -6.781 10.225 46.800 1.00 95.38 514 VAL A CA 1
ATOM 3996 C C . VAL A 1 514 ? -6.979 11.019 45.515 1.00 95.38 514 VAL A C 1
ATOM 3998 O O . VAL A 1 514 ? -6.020 11.363 44.816 1.00 95.38 514 VAL A O 1
ATOM 4001 N N . ASP A 1 515 ? -8.225 11.374 45.241 1.00 94.75 515 ASP A N 1
ATOM 4002 C CA . ASP A 1 515 ? -8.567 12.299 44.167 1.00 94.75 515 ASP A CA 1
ATOM 4003 C C . ASP A 1 515 ? -8.168 13.757 44.506 1.00 94.75 515 ASP A C 1
ATOM 4005 O O . ASP A 1 515 ? -7.688 14.089 45.603 1.00 94.75 515 ASP A O 1
ATOM 4009 N N . MET A 1 516 ? -8.380 14.673 43.561 1.00 92.94 516 MET A N 1
ATOM 4010 C CA . MET A 1 516 ? -8.121 16.109 43.734 1.00 92.94 516 MET A CA 1
ATOM 4011 C C . MET A 1 516 ? -8.992 16.767 44.821 1.00 92.94 516 MET A C 1
ATOM 4013 O O . MET A 1 516 ? -8.658 17.856 45.294 1.00 92.94 516 MET A O 1
ATOM 4017 N N . HIS A 1 517 ? -10.068 16.112 45.262 1.00 94.12 517 HIS A N 1
ATOM 4018 C CA . HIS A 1 517 ? -10.931 16.543 46.365 1.00 94.12 517 HIS A CA 1
ATOM 4019 C C . HIS A 1 517 ? -10.544 15.920 47.719 1.00 94.12 517 HIS A C 1
ATOM 4021 O O . HIS A 1 517 ? -11.072 16.336 48.750 1.00 94.12 517 HIS A O 1
ATOM 4027 N N . GLY A 1 518 ? -9.579 14.996 47.740 1.00 94.56 518 GLY A N 1
ATOM 4028 C CA . GLY A 1 518 ? -9.093 14.320 48.940 1.00 94.56 518 GLY A CA 1
ATOM 4029 C C . GLY A 1 518 ? -9.877 13.065 49.335 1.00 94.56 518 GLY A C 1
ATOM 4030 O O . GLY A 1 518 ? -9.715 12.615 50.466 1.00 94.56 518 GLY A O 1
ATOM 4031 N N . VAL A 1 519 ? -10.706 12.506 48.450 1.00 94.88 519 VAL A N 1
ATOM 4032 C CA . VAL A 1 519 ? -11.424 11.241 48.685 1.00 94.88 519 VAL A CA 1
ATOM 4033 C C . VAL A 1 519 ? -10.521 10.067 48.310 1.00 94.88 519 VAL A C 1
ATOM 4035 O O . VAL A 1 519 ? -9.933 10.072 47.230 1.00 94.88 519 VAL A O 1
ATOM 4038 N N . SER A 1 520 ? -10.397 9.067 49.189 1.00 93.62 520 SER A N 1
ATOM 4039 C CA . SER A 1 520 ? -9.576 7.877 48.932 1.00 93.62 520 SER A CA 1
ATOM 4040 C C . SER A 1 520 ? -10.221 6.973 47.889 1.00 93.62 520 SER A C 1
ATOM 4042 O O . SER A 1 520 ? -11.432 6.763 47.926 1.00 93.62 520 SER A O 1
ATOM 4044 N N . ILE A 1 521 ? -9.419 6.344 47.020 1.00 91.00 521 ILE A N 1
ATOM 4045 C CA . ILE A 1 521 ? -9.912 5.312 46.089 1.00 91.00 521 ILE A CA 1
ATOM 4046 C C . ILE A 1 521 ? -10.625 4.160 46.811 1.00 91.00 521 ILE A C 1
ATOM 4048 O O . ILE A 1 521 ? -11.549 3.554 46.273 1.00 91.00 521 ILE A O 1
ATOM 4052 N N . ARG A 1 522 ? -10.252 3.898 48.068 1.00 90.31 522 ARG A N 1
ATOM 4053 C CA . ARG A 1 522 ? -10.875 2.876 48.919 1.00 90.31 522 ARG A CA 1
ATOM 4054 C C . ARG A 1 522 ? -12.330 3.192 49.280 1.00 90.31 522 ARG A C 1
ATOM 4056 O O . ARG A 1 522 ? -13.061 2.273 49.643 1.00 90.31 522 ARG A O 1
ATOM 4063 N N . ASP A 1 523 ? -12.740 4.454 49.162 1.00 90.50 523 ASP A N 1
ATOM 4064 C CA . ASP A 1 523 ? -14.095 4.922 49.469 1.00 90.50 523 ASP A CA 1
ATOM 4065 C C . ASP A 1 523 ? -15.021 4.930 48.234 1.00 90.50 523 ASP A C 1
ATOM 4067 O O . ASP A 1 523 ? -16.226 5.157 48.365 1.00 90.50 523 ASP A O 1
ATOM 4071 N N . TYR A 1 524 ? -14.490 4.671 47.031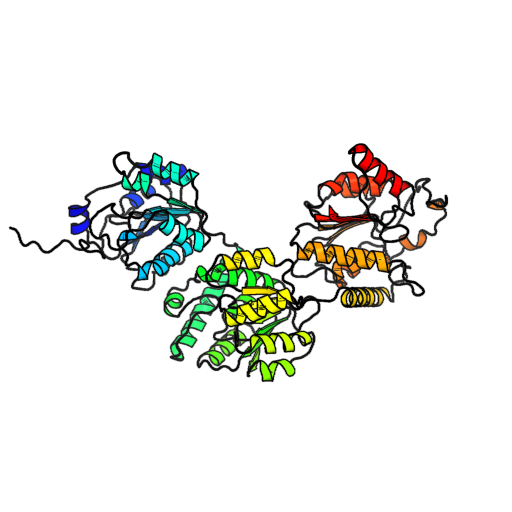 1.00 88.25 524 TYR A N 1
ATOM 4072 C CA . TYR A 1 524 ? -15.270 4.597 45.792 1.00 88.25 524 TYR A CA 1
ATOM 4073 C C . TYR A 1 524 ? -15.988 3.244 45.635 1.00 88.25 524 TYR A C 1
ATOM 4075 O O . TYR A 1 524 ? -15.507 2.196 46.070 1.00 88.25 524 TYR A O 1
ATOM 4083 N N . ASP A 1 525 ? -17.132 3.234 44.937 1.00 86.00 525 ASP A N 1
ATOM 4084 C CA . ASP A 1 525 ? -17.777 1.982 44.520 1.00 86.00 525 ASP A CA 1
ATOM 4085 C C . ASP A 1 525 ? -17.032 1.357 43.331 1.00 86.00 525 ASP A C 1
ATOM 4087 O O . ASP A 1 525 ? -17.271 1.666 42.157 1.00 86.00 525 ASP A O 1
ATOM 4091 N N . LEU A 1 526 ? -16.115 0.450 43.661 1.00 87.31 526 LEU A N 1
ATOM 4092 C CA . LEU A 1 526 ? -15.312 -0.296 42.697 1.00 87.31 526 LEU A CA 1
ATOM 4093 C C . LEU A 1 526 ? -15.950 -1.632 42.292 1.00 87.31 526 LEU A C 1
ATOM 4095 O O . LEU A 1 526 ? -15.400 -2.341 41.445 1.00 87.31 526 LEU A O 1
ATOM 4099 N N . ALA A 1 527 ? -17.106 -2.002 42.862 1.00 85.19 527 ALA A N 1
ATOM 4100 C CA . ALA A 1 527 ? -17.728 -3.300 42.602 1.00 85.19 527 ALA A CA 1
ATOM 4101 C C . ALA A 1 527 ? -18.086 -3.470 41.120 1.00 85.19 527 ALA A C 1
ATOM 4103 O O . ALA A 1 527 ? -17.936 -4.565 40.578 1.00 85.19 527 ALA A O 1
ATOM 4104 N N . LYS A 1 528 ? -18.464 -2.375 40.445 1.00 84.31 528 LYS A N 1
ATOM 4105 C CA . LYS A 1 528 ? -18.763 -2.331 39.004 1.00 84.31 528 LYS A CA 1
ATOM 4106 C C . LYS A 1 528 ? -17.614 -2.799 38.100 1.00 84.31 528 LYS A C 1
ATOM 4108 O O . LYS A 1 528 ? -17.875 -3.277 37.000 1.00 84.31 528 LYS A O 1
ATOM 4113 N N . TYR A 1 529 ? -16.359 -2.699 38.550 1.00 85.44 529 TYR A N 1
ATOM 4114 C CA . TYR A 1 529 ? -15.185 -3.122 37.775 1.00 85.44 529 TYR A CA 1
ATOM 4115 C C . TYR A 1 529 ? -14.862 -4.613 37.928 1.00 85.44 529 TYR A C 1
ATOM 4117 O O . TYR A 1 529 ? -14.097 -5.152 37.139 1.00 85.44 529 TYR A O 1
ATOM 4125 N N . ARG A 1 530 ? -15.471 -5.295 38.907 1.00 84.25 530 ARG A N 1
ATOM 4126 C CA . ARG A 1 530 ? -15.293 -6.740 39.146 1.00 84.25 530 ARG A CA 1
ATOM 4127 C C . ARG A 1 530 ? -16.386 -7.594 38.497 1.00 84.25 530 ARG A C 1
ATOM 4129 O O . ARG A 1 530 ? -16.469 -8.798 38.731 1.00 84.25 530 ARG A O 1
ATOM 4136 N N . GLN A 1 531 ? -17.280 -6.965 37.741 1.00 84.25 531 GLN A N 1
ATOM 4137 C CA . GLN A 1 531 ? -18.426 -7.624 37.128 1.00 84.25 531 GLN A CA 1
ATOM 4138 C C . GLN A 1 531 ? -18.059 -8.253 35.780 1.00 84.25 531 GLN A C 1
ATOM 4140 O O . GLN A 1 531 ? -17.073 -7.886 35.140 1.00 84.25 531 GLN A O 1
ATOM 4145 N N . THR A 1 532 ? -18.905 -9.172 35.306 1.00 88.69 532 THR A N 1
ATOM 4146 C CA . THR A 1 532 ? -18.755 -9.854 34.010 1.00 88.69 532 THR A CA 1
ATOM 4147 C C . THR A 1 532 ? -18.451 -8.911 32.831 1.00 88.69 532 THR A C 1
ATOM 4149 O O . THR A 1 532 ? -17.601 -9.279 32.012 1.00 88.69 532 THR A O 1
ATOM 4152 N N . PRO A 1 533 ? -19.039 -7.695 32.737 1.00 90.69 533 PRO A N 1
ATOM 4153 C CA . PRO A 1 533 ? -18.713 -6.741 31.680 1.00 90.69 533 PRO A CA 1
ATOM 4154 C C . PRO A 1 533 ? -17.264 -6.252 31.638 1.00 90.69 533 PRO A C 1
ATOM 4156 O O . PRO A 1 533 ? -16.907 -5.637 30.647 1.00 90.69 533 PRO A O 1
ATOM 4159 N N . CYS A 1 534 ? -16.433 -6.472 32.654 1.00 93.31 534 CYS A N 1
ATOM 4160 C CA . CYS A 1 534 ? -15.022 -6.057 32.651 1.00 93.31 534 CYS A CA 1
ATOM 4161 C C . CYS A 1 534 ? -14.049 -7.221 32.413 1.00 93.31 534 CYS A C 1
ATOM 4163 O O . CYS A 1 534 ? -12.843 -7.017 32.410 1.00 93.31 534 CYS A O 1
ATOM 4165 N N . THR A 1 535 ? -14.550 -8.439 32.184 1.00 96.00 535 THR A N 1
ATOM 4166 C CA . THR A 1 535 ? -13.698 -9.603 31.889 1.00 96.00 535 THR A CA 1
ATOM 4167 C C . THR A 1 535 ? -13.029 -9.481 30.518 1.00 96.00 535 THR A C 1
ATOM 4169 O O . THR A 1 535 ? -13.621 -8.948 29.573 1.00 96.00 535 THR A O 1
ATOM 4172 N N . ALA A 1 536 ? -11.833 -10.062 30.365 1.00 96.94 536 ALA A N 1
ATOM 4173 C CA . ALA A 1 536 ? -11.083 -10.039 29.108 1.00 96.94 536 ALA A CA 1
ATOM 4174 C C . ALA A 1 536 ? -11.902 -10.627 27.947 1.00 96.94 536 ALA A C 1
ATOM 4176 O O . ALA A 1 536 ? -11.917 -10.084 26.845 1.00 96.94 536 ALA A O 1
ATOM 4177 N N . ALA A 1 537 ? -12.661 -11.696 28.204 1.00 96.94 537 ALA A N 1
ATOM 4178 C CA . ALA A 1 537 ? -13.545 -12.305 27.213 1.00 96.94 537 ALA A CA 1
ATOM 4179 C C . ALA A 1 537 ? -14.677 -11.360 26.765 1.00 96.94 537 ALA A C 1
ATOM 4181 O O . ALA A 1 537 ? -14.947 -11.252 25.568 1.00 96.94 537 ALA A O 1
ATOM 4182 N N . ALA A 1 538 ? -15.318 -10.644 27.697 1.00 96.62 538 ALA A N 1
ATOM 4183 C CA . ALA A 1 538 ? -16.392 -9.701 27.375 1.00 96.62 538 ALA A CA 1
ATOM 4184 C C . ALA A 1 538 ? -15.874 -8.450 26.646 1.00 96.62 538 ALA A C 1
ATOM 4186 O O . ALA A 1 538 ? -16.531 -7.931 25.741 1.00 96.62 538 ALA A O 1
ATOM 4187 N N . VAL A 1 539 ? -14.694 -7.946 27.023 1.00 97.69 539 VAL A N 1
ATOM 4188 C CA . VAL A 1 539 ? -14.022 -6.849 26.310 1.00 97.69 539 VAL A CA 1
ATOM 4189 C C . VAL A 1 539 ? -13.633 -7.289 24.902 1.00 97.69 539 VAL A C 1
ATOM 4191 O O . VAL A 1 539 ? -14.028 -6.621 23.949 1.00 97.69 539 VAL A O 1
ATOM 4194 N N . ARG A 1 540 ? -12.970 -8.443 24.752 1.00 98.19 540 ARG A N 1
ATOM 4195 C CA . ARG A 1 540 ? -12.601 -9.008 23.446 1.00 98.19 540 ARG A CA 1
ATOM 4196 C C . ARG A 1 540 ? -13.800 -9.095 22.508 1.00 98.19 540 ARG A C 1
ATOM 4198 O O . ARG A 1 540 ? -13.751 -8.527 21.424 1.00 98.19 540 ARG A O 1
ATOM 4205 N N . ALA A 1 541 ? -14.891 -9.720 22.952 1.00 97.44 541 ALA A N 1
ATOM 4206 C CA . ALA A 1 541 ? -16.089 -9.889 22.130 1.00 97.44 541 ALA A CA 1
ATOM 4207 C C . ALA A 1 541 ? -16.665 -8.549 21.638 1.00 97.44 541 ALA A C 1
ATOM 4209 O O . ALA A 1 541 ? -17.162 -8.459 20.518 1.00 97.44 541 ALA A O 1
ATOM 4210 N N . ARG A 1 542 ? -16.585 -7.489 22.453 1.00 97.12 542 ARG A N 1
ATOM 4211 C CA . ARG A 1 542 ? -17.061 -6.157 22.062 1.00 97.12 542 ARG A CA 1
ATOM 4212 C C . ARG A 1 542 ? -16.107 -5.451 21.099 1.00 97.12 542 ARG A C 1
ATOM 4214 O O . ARG A 1 542 ? -16.571 -4.868 20.124 1.00 97.12 542 ARG A O 1
ATOM 4221 N N . VAL A 1 543 ? -14.802 -5.511 21.332 1.00 97.38 543 VAL A N 1
ATOM 4222 C CA . VAL A 1 543 ? -13.821 -4.886 20.429 1.00 97.38 543 VAL A CA 1
ATOM 4223 C C . VAL A 1 543 ? -13.811 -5.594 19.064 1.00 97.38 543 VAL A C 1
ATOM 4225 O O . VAL A 1 543 ? -13.795 -4.934 18.028 1.00 97.38 543 VAL A O 1
ATOM 4228 N N . GLU A 1 544 ? -13.964 -6.921 19.038 1.00 96.31 544 GLU A N 1
ATOM 4229 C CA . GLU A 1 544 ? -14.142 -7.695 17.799 1.00 96.31 544 GLU A CA 1
ATOM 4230 C C . GLU A 1 544 ? -15.461 -7.346 17.088 1.00 96.31 544 GLU A C 1
ATOM 4232 O O . GLU A 1 544 ? -15.472 -7.120 15.879 1.00 96.31 544 GLU A O 1
ATOM 4237 N N . ALA A 1 545 ? -16.572 -7.202 17.825 1.00 94.38 545 ALA A N 1
ATOM 4238 C CA . ALA A 1 545 ? -17.853 -6.767 17.254 1.00 94.38 545 ALA A CA 1
ATOM 4239 C C . ALA A 1 545 ? -17.814 -5.337 16.674 1.00 94.38 545 ALA A C 1
ATOM 4241 O O . ALA A 1 545 ? -18.628 -5.000 15.811 1.00 94.38 545 ALA A O 1
ATOM 4242 N N . ALA A 1 546 ? -16.870 -4.505 17.121 1.00 92.44 546 ALA A N 1
ATOM 4243 C CA . ALA A 1 546 ? -16.626 -3.178 16.563 1.00 92.44 546 ALA A CA 1
ATOM 4244 C C . ALA A 1 546 ? -15.851 -3.213 15.231 1.00 92.44 546 ALA A C 1
ATOM 4246 O O . ALA A 1 546 ? -15.864 -2.218 14.508 1.00 92.44 546 ALA A O 1
ATOM 4247 N N . GLY A 1 547 ? -15.250 -4.356 14.876 1.00 89.12 547 GLY A N 1
ATOM 4248 C CA . GLY A 1 547 ? -14.532 -4.576 13.619 1.00 89.12 547 GLY A CA 1
ATOM 4249 C C . GLY A 1 547 ? -13.042 -4.886 13.775 1.00 89.12 547 GLY A C 1
ATOM 4250 O O . GLY A 1 547 ? -12.385 -5.128 12.764 1.00 89.12 547 GLY A O 1
ATOM 4251 N N . GLN A 1 548 ? -12.500 -4.905 14.999 1.00 94.12 548 GLN A N 1
ATOM 4252 C CA . GLN A 1 548 ? -11.083 -5.197 15.216 1.00 94.12 548 GLN A CA 1
ATOM 4253 C C . GLN A 1 548 ? -10.791 -6.696 15.004 1.00 94.12 548 GLN A C 1
ATOM 4255 O O . GLN A 1 548 ? -11.403 -7.531 15.675 1.00 94.12 548 GLN A O 1
ATOM 4260 N N . PRO A 1 549 ? -9.842 -7.071 14.127 1.00 91.75 549 PRO A N 1
ATOM 4261 C CA . PRO A 1 549 ? -9.495 -8.473 13.906 1.00 91.75 549 PRO A CA 1
ATOM 4262 C C . PRO A 1 549 ? -8.871 -9.125 15.146 1.00 91.75 549 PRO A C 1
ATOM 4264 O O . PRO A 1 549 ? -8.038 -8.522 15.828 1.00 91.75 549 PRO A O 1
ATOM 4267 N N . SER A 1 550 ? -9.236 -10.382 15.416 1.00 94.38 550 SER A N 1
ATOM 4268 C CA . SER A 1 550 ? -8.808 -11.111 16.620 1.00 94.38 550 SER A CA 1
ATOM 4269 C C . SER A 1 550 ? -7.285 -11.281 16.692 1.00 94.38 550 SER A C 1
ATOM 4271 O O . SER A 1 550 ? -6.685 -11.150 17.759 1.00 94.38 550 SER A O 1
ATOM 4273 N N . GLU A 1 551 ? -6.642 -11.495 15.541 1.00 94.75 551 GLU A N 1
ATOM 4274 C CA . GLU A 1 551 ? -5.192 -11.633 15.386 1.00 94.75 551 GLU A CA 1
ATOM 4275 C C . GLU A 1 551 ? -4.412 -10.327 15.608 1.00 94.75 551 GLU A C 1
ATOM 4277 O O . GLU A 1 551 ? -3.191 -10.360 15.745 1.00 94.75 551 GLU A O 1
ATOM 4282 N N . ARG A 1 552 ? -5.115 -9.189 15.668 1.00 95.62 552 ARG A N 1
ATOM 4283 C CA . ARG A 1 552 ? -4.571 -7.852 15.951 1.00 95.62 552 ARG A CA 1
ATOM 4284 C C . ARG A 1 552 ? -5.032 -7.309 17.303 1.00 95.62 552 ARG A C 1
ATOM 4286 O O . ARG A 1 552 ? -4.915 -6.110 17.553 1.00 95.62 552 ARG A O 1
ATOM 4293 N N . LEU A 1 553 ? -5.607 -8.156 18.157 1.00 98.06 553 LEU A N 1
ATOM 4294 C CA . LEU A 1 553 ? -6.180 -7.764 19.440 1.00 98.06 553 LEU A CA 1
ATOM 4295 C C . LEU A 1 553 ? -5.517 -8.528 20.595 1.00 98.06 553 LEU A C 1
ATOM 4297 O O . LEU A 1 553 ? -5.836 -9.689 20.887 1.00 98.06 553 LEU A O 1
ATOM 4301 N N . PHE A 1 554 ? -4.620 -7.832 21.287 1.00 98.25 554 PHE A N 1
ATOM 4302 C CA . PHE A 1 554 ? -3.825 -8.335 22.399 1.00 98.25 554 PHE A CA 1
ATOM 4303 C C . PHE A 1 554 ? -4.390 -7.790 23.714 1.00 98.25 554 PHE A C 1
ATOM 4305 O O . PHE A 1 554 ? -4.304 -6.597 23.984 1.00 98.25 554 PHE A O 1
ATOM 4312 N N . LEU A 1 555 ? -4.979 -8.665 24.533 1.00 98.38 555 LEU A N 1
ATOM 4313 C CA . LEU A 1 555 ? -5.429 -8.332 25.888 1.00 98.38 555 LEU A CA 1
ATOM 4314 C C . LEU A 1 555 ? -4.430 -8.926 26.876 1.00 98.38 555 LEU A C 1
ATOM 4316 O O . LEU A 1 555 ? -4.166 -10.130 26.825 1.00 98.38 555 LEU A O 1
ATOM 4320 N N . LEU A 1 556 ? -3.881 -8.094 27.755 1.00 97.56 556 LEU A N 1
ATOM 4321 C CA . LEU A 1 556 ? -2.896 -8.496 28.748 1.00 97.56 556 LEU A CA 1
ATOM 4322 C C . LEU A 1 556 ? -3.515 -8.401 30.134 1.00 97.56 556 LEU A C 1
ATOM 4324 O O . LEU A 1 556 ? -3.717 -7.306 30.649 1.00 97.56 556 LEU A O 1
ATOM 4328 N N . GLU A 1 557 ? -3.823 -9.566 30.703 1.00 96.25 557 GLU A N 1
ATOM 4329 C CA . GLU A 1 557 ? -4.496 -9.681 31.993 1.00 96.25 557 GLU A CA 1
ATOM 4330 C C . GLU A 1 557 ? -3.508 -9.598 33.159 1.00 96.25 557 GLU A C 1
ATOM 4332 O O . GLU A 1 557 ? -2.598 -10.424 33.286 1.00 96.25 557 GLU A O 1
ATOM 4337 N N . GLY A 1 558 ? -3.701 -8.591 34.010 1.00 94.62 558 GLY A N 1
ATOM 4338 C CA . GLY A 1 558 ? -2.947 -8.377 35.243 1.00 94.62 558 GLY A CA 1
ATOM 4339 C C . GLY A 1 558 ? -2.625 -6.901 35.498 1.00 94.62 558 GLY A C 1
ATOM 4340 O O . GLY A 1 558 ? -2.992 -6.042 34.696 1.00 94.62 558 GLY A O 1
ATOM 4341 N N . PRO A 1 559 ? -1.929 -6.587 36.606 1.00 94.06 559 PRO A N 1
ATOM 4342 C CA . PRO A 1 559 ? -1.454 -5.232 36.878 1.00 94.06 559 PRO A CA 1
ATOM 4343 C C . PRO A 1 559 ? -0.585 -4.706 35.727 1.00 94.06 559 PRO A C 1
ATOM 4345 O O . PRO A 1 559 ? 0.228 -5.447 35.156 1.00 94.06 559 PRO A O 1
ATOM 4348 N N . ALA A 1 560 ? -0.764 -3.441 35.347 1.00 94.50 560 ALA A N 1
ATOM 4349 C CA . ALA A 1 560 ? -0.117 -2.872 34.164 1.00 94.50 560 ALA A CA 1
ATOM 4350 C C . ALA A 1 560 ? 1.412 -2.845 34.318 1.00 94.50 560 ALA A C 1
ATOM 4352 O O . ALA A 1 560 ? 2.145 -3.246 33.420 1.00 94.50 560 ALA A O 1
ATOM 4353 N N . GLU A 1 561 ? 1.898 -2.471 35.495 1.00 94.75 561 GLU A N 1
ATOM 4354 C CA . GLU A 1 561 ? 3.307 -2.451 35.876 1.00 94.75 561 GLU A CA 1
ATOM 4355 C C . GLU A 1 561 ? 3.988 -3.826 35.789 1.00 94.75 561 GLU A C 1
ATOM 4357 O O . GLU A 1 561 ? 5.197 -3.910 35.566 1.00 94.75 561 GLU A O 1
ATOM 4362 N N . GLU A 1 562 ? 3.221 -4.916 35.885 1.00 95.50 562 GLU A N 1
ATOM 4363 C CA . GLU A 1 562 ? 3.729 -6.275 35.706 1.00 95.50 562 GLU A CA 1
ATOM 4364 C C . GLU A 1 562 ? 3.614 -6.787 34.270 1.00 95.50 562 GLU A C 1
ATOM 4366 O O . GLU A 1 562 ? 4.446 -7.588 33.831 1.00 95.50 562 GLU A O 1
ATOM 4371 N N . THR A 1 563 ? 2.554 -6.400 33.561 1.00 96.94 563 THR A N 1
ATOM 4372 C CA . THR A 1 563 ? 2.210 -6.932 32.236 1.00 96.94 563 THR A CA 1
ATOM 4373 C C . THR A 1 563 ? 2.883 -6.163 31.107 1.00 96.94 563 THR A C 1
ATOM 4375 O O . THR A 1 563 ? 3.346 -6.791 30.153 1.00 96.94 563 THR A O 1
ATOM 4378 N N . ILE A 1 564 ? 3.027 -4.842 31.236 1.00 97.06 564 ILE A N 1
ATOM 4379 C CA . ILE A 1 564 ? 3.701 -3.979 30.260 1.00 97.06 564 ILE A CA 1
ATOM 4380 C C . ILE A 1 564 ? 5.117 -4.488 29.950 1.00 97.06 564 ILE A C 1
ATOM 4382 O O . ILE A 1 564 ? 5.394 -4.734 28.778 1.00 97.06 564 ILE A O 1
ATOM 4386 N N . PRO A 1 565 ? 5.999 -4.780 30.930 1.00 95.31 565 PRO A N 1
ATOM 4387 C CA . PRO A 1 565 ? 7.342 -5.281 30.627 1.00 95.31 565 PRO A CA 1
ATOM 4388 C C . PRO A 1 565 ? 7.378 -6.638 29.904 1.00 95.31 565 PRO A C 1
ATOM 4390 O O . PRO A 1 565 ? 8.410 -6.990 29.332 1.00 95.31 565 PRO A O 1
ATOM 4393 N N . ARG A 1 566 ? 6.293 -7.427 29.943 1.00 95.12 566 ARG A N 1
ATOM 4394 C CA . ARG A 1 566 ? 6.238 -8.774 29.340 1.00 95.12 566 ARG A CA 1
ATOM 4395 C C . ARG A 1 566 ? 5.981 -8.726 27.840 1.00 95.12 566 ARG A C 1
ATOM 4397 O O . ARG A 1 566 ? 6.466 -9.590 27.114 1.00 95.12 566 ARG A O 1
ATOM 4404 N N . LEU A 1 567 ? 5.203 -7.751 27.386 1.00 95.56 567 LEU A N 1
ATOM 4405 C CA . LEU A 1 567 ? 4.873 -7.569 25.981 1.00 95.56 567 LEU A CA 1
ATOM 4406 C C . LEU A 1 567 ? 4.577 -6.092 25.750 1.00 95.56 567 LEU A C 1
ATOM 4408 O O . LEU A 1 567 ? 3.562 -5.586 26.216 1.00 95.56 567 LEU A O 1
ATOM 4412 N N . VAL A 1 568 ? 5.459 -5.431 25.006 1.00 95.25 568 VAL A N 1
ATOM 4413 C CA . VAL A 1 568 ? 5.325 -4.033 24.589 1.00 95.25 568 VAL A CA 1
ATOM 4414 C C . VAL A 1 568 ? 5.194 -4.011 23.063 1.00 95.25 568 VAL A C 1
ATOM 4416 O O . VAL A 1 568 ? 5.930 -4.748 22.396 1.00 95.25 568 VAL A O 1
ATOM 4419 N N . PRO A 1 569 ? 4.286 -3.211 22.478 1.00 96.12 569 PRO A N 1
ATOM 4420 C CA . PRO A 1 569 ? 4.261 -3.016 21.032 1.00 96.12 569 PRO A CA 1
ATOM 4421 C C . PRO A 1 569 ? 5.580 -2.400 20.533 1.00 96.12 569 PRO A C 1
ATOM 4423 O O . PRO A 1 569 ? 6.182 -1.592 21.235 1.00 96.12 569 PRO A O 1
ATOM 4426 N N . PRO A 1 570 ? 6.032 -2.722 19.307 1.00 95.38 570 PRO A N 1
ATOM 4427 C CA . PRO A 1 570 ? 7.284 -2.183 18.770 1.00 95.38 570 PRO A CA 1
ATOM 4428 C C . PRO A 1 570 ? 7.212 -0.678 18.464 1.00 95.38 570 PRO A C 1
ATOM 4430 O O . PRO A 1 570 ? 8.234 -0.000 18.497 1.00 95.38 570 PRO A O 1
ATOM 4433 N N . LYS A 1 571 ? 6.013 -0.180 18.144 1.00 96.88 571 LYS A N 1
ATOM 4434 C CA . LYS A 1 571 ? 5.690 1.216 17.830 1.00 96.88 571 LYS A CA 1
ATOM 4435 C C . LYS A 1 571 ? 4.267 1.518 18.284 1.00 96.88 571 LYS A C 1
ATOM 4437 O O . LYS A 1 571 ? 3.397 0.649 18.177 1.00 96.88 571 LYS A O 1
ATOM 4442 N N . ILE A 1 572 ? 4.009 2.745 18.712 1.00 98.62 572 ILE A N 1
ATOM 4443 C CA . ILE A 1 572 ? 2.706 3.202 19.198 1.00 98.62 572 ILE A CA 1
ATOM 4444 C C . ILE A 1 572 ? 2.286 4.440 18.405 1.00 98.62 572 ILE A C 1
ATOM 4446 O O . ILE A 1 572 ? 3.048 5.390 18.277 1.00 98.62 572 ILE A O 1
ATOM 4450 N N . ALA A 1 573 ? 1.068 4.432 17.873 1.00 98.12 573 ALA A N 1
ATOM 4451 C CA . ALA A 1 573 ? 0.479 5.597 17.217 1.00 98.12 573 ALA A CA 1
ATOM 4452 C C . ALA A 1 573 ? -0.357 6.423 18.203 1.00 98.12 573 ALA A C 1
ATOM 4454 O O . ALA A 1 573 ? -0.343 7.650 18.155 1.00 98.12 573 ALA A O 1
ATOM 4455 N N . VAL A 1 574 ? -1.073 5.747 19.105 1.00 98.69 574 VAL A N 1
ATOM 4456 C CA . VAL A 1 574 ? -1.912 6.374 20.131 1.00 98.69 574 VAL A CA 1
ATOM 4457 C C . VAL A 1 574 ? -1.715 5.625 21.448 1.00 98.69 574 VAL A C 1
ATOM 4459 O O . VAL A 1 574 ? -1.990 4.429 21.520 1.00 98.69 574 VAL A O 1
ATOM 4462 N N . LEU A 1 575 ? -1.244 6.329 22.477 1.00 98.75 575 LEU A N 1
ATOM 4463 C CA . LEU A 1 575 ? -1.093 5.835 23.844 1.00 98.75 575 LEU A CA 1
ATOM 4464 C C . LEU A 1 575 ? -2.152 6.483 24.739 1.00 98.75 575 LEU A C 1
ATOM 4466 O O . LEU A 1 575 ? -2.068 7.676 25.025 1.00 98.75 575 LEU A O 1
ATOM 4470 N N . ARG A 1 576 ? -3.133 5.710 25.201 1.00 98.62 576 ARG A N 1
ATOM 4471 C CA . ARG A 1 576 ? -4.153 6.158 26.154 1.00 98.62 576 ARG A CA 1
ATOM 4472 C C . ARG A 1 576 ? -3.892 5.561 27.538 1.00 98.62 576 ARG A C 1
ATOM 4474 O O . ARG A 1 576 ? -3.815 4.345 27.688 1.00 98.62 576 ARG A O 1
ATOM 4481 N N . LEU A 1 577 ? -3.758 6.427 28.537 1.00 98.50 577 LEU A N 1
ATOM 4482 C CA . LEU A 1 577 ? -3.534 6.090 29.941 1.00 98.50 577 LEU A CA 1
ATOM 4483 C C . LEU A 1 577 ? -4.793 6.441 30.741 1.00 98.50 577 LEU A C 1
ATOM 4485 O O . LEU A 1 577 ? -5.138 7.616 30.843 1.00 98.50 577 LEU A O 1
ATOM 4489 N N . ASP A 1 578 ? -5.469 5.432 31.278 1.00 96.06 578 ASP A N 1
ATOM 4490 C CA . ASP A 1 578 ? -6.764 5.520 31.972 1.00 96.06 578 ASP A CA 1
ATOM 4491 C C . ASP A 1 578 ? -6.799 4.527 33.146 1.00 96.06 578 ASP A C 1
ATOM 4493 O O . ASP A 1 578 ? -7.673 3.671 33.265 1.00 96.06 578 ASP A O 1
ATOM 4497 N N . ALA A 1 579 ? -5.740 4.560 33.958 1.00 88.69 579 ALA A N 1
ATOM 4498 C CA . ALA A 1 579 ? -5.507 3.594 35.030 1.00 88.69 579 ALA A CA 1
ATOM 4499 C C . ALA A 1 579 ? -5.723 4.167 36.439 1.00 88.69 579 ALA A C 1
ATOM 4501 O O . ALA A 1 579 ? -5.438 3.458 37.406 1.00 88.69 579 ALA A O 1
ATOM 4502 N N . ASP A 1 580 ? -6.176 5.426 36.545 1.00 91.62 580 ASP A N 1
ATOM 4503 C CA . ASP A 1 580 ? -6.402 6.230 37.761 1.00 91.62 580 ASP A CA 1
ATOM 4504 C C . ASP A 1 580 ? -5.157 6.474 38.661 1.00 91.62 580 ASP A C 1
ATOM 4506 O O . ASP A 1 580 ? -4.928 7.578 39.156 1.00 91.62 580 ASP A O 1
ATOM 4510 N N . LEU A 1 581 ? -4.335 5.449 38.885 1.00 93.75 581 LEU A N 1
ATOM 4511 C CA . LEU A 1 581 ? -3.333 5.349 39.946 1.00 93.75 581 LEU A CA 1
ATOM 4512 C C . LEU A 1 581 ? -1.905 5.664 39.483 1.00 93.75 581 LEU A C 1
ATOM 4514 O O . LEU A 1 581 ? -1.583 5.602 38.290 1.00 93.75 581 LEU A O 1
ATOM 4518 N N . PHE A 1 582 ? -1.023 5.945 40.449 1.00 96.44 582 PHE A N 1
ATOM 4519 C CA . PHE A 1 582 ? 0.383 6.277 40.196 1.00 96.44 582 PHE A CA 1
ATOM 4520 C C . PHE A 1 582 ? 1.145 5.156 39.471 1.00 96.44 582 PHE A C 1
ATOM 4522 O O . PHE A 1 582 ? 1.680 5.380 38.384 1.00 96.44 582 PHE A O 1
ATOM 4529 N N . ASP A 1 583 ? 1.201 3.955 40.057 1.00 95.62 583 ASP A N 1
ATOM 4530 C CA . ASP A 1 583 ? 2.047 2.851 39.578 1.00 95.62 583 ASP A CA 1
ATOM 4531 C C . ASP A 1 583 ? 1.759 2.428 38.125 1.00 95.62 583 ASP A C 1
ATOM 4533 O O . ASP A 1 583 ? 2.700 2.426 37.318 1.00 95.62 583 ASP A O 1
ATOM 4537 N N . PRO A 1 584 ? 0.503 2.136 37.725 1.00 95.44 584 PRO A N 1
ATOM 4538 C CA . PRO A 1 584 ? 0.216 1.741 36.348 1.00 95.44 584 PRO A CA 1
ATOM 4539 C C . PRO A 1 584 ? 0.474 2.880 35.349 1.00 95.44 584 PRO A C 1
ATOM 4541 O O . PRO A 1 584 ? 1.016 2.639 34.267 1.00 95.44 584 PRO A O 1
ATOM 4544 N N . THR A 1 585 ? 0.166 4.129 35.719 1.00 98.06 585 THR A N 1
ATOM 4545 C CA . THR A 1 585 ? 0.407 5.310 34.871 1.00 98.06 585 THR A CA 1
ATOM 4546 C C . THR A 1 585 ? 1.903 5.541 34.657 1.00 98.06 585 THR A C 1
ATOM 4548 O O . THR A 1 585 ? 2.367 5.715 33.527 1.00 98.06 585 THR A O 1
ATOM 4551 N N . TYR A 1 586 ? 2.687 5.508 35.736 1.00 98.06 586 TYR A N 1
ATOM 4552 C CA . TYR A 1 586 ? 4.129 5.727 35.691 1.00 98.06 586 TYR A CA 1
ATOM 4553 C C . TYR A 1 586 ? 4.845 4.596 34.942 1.00 98.06 586 TYR A C 1
ATOM 4555 O O . TYR A 1 586 ? 5.729 4.865 34.122 1.00 98.06 586 TYR A O 1
ATOM 4563 N N . ALA A 1 587 ? 4.438 3.338 35.150 1.00 97.69 587 ALA A N 1
ATOM 4564 C CA . ALA A 1 587 ? 4.967 2.200 34.404 1.00 97.69 587 ALA A CA 1
ATOM 4565 C C . ALA A 1 587 ? 4.710 2.341 32.896 1.00 97.69 587 ALA A C 1
ATOM 4567 O O . ALA A 1 587 ? 5.641 2.190 32.099 1.00 97.69 587 ALA A O 1
ATOM 4568 N N . ALA A 1 588 ? 3.488 2.703 32.498 1.00 98.00 588 ALA A N 1
ATOM 4569 C CA . ALA A 1 588 ? 3.160 2.933 31.096 1.00 98.00 588 ALA A CA 1
ATOM 4570 C C . ALA A 1 588 ? 4.028 4.035 30.475 1.00 98.00 588 ALA A C 1
ATOM 4572 O O . ALA A 1 588 ? 4.673 3.802 29.454 1.00 98.00 588 ALA A O 1
ATOM 4573 N N . LEU A 1 589 ? 4.149 5.199 31.121 1.00 98.06 589 LEU A N 1
ATOM 4574 C CA . LEU A 1 589 ? 5.003 6.286 30.628 1.00 98.06 589 LEU A CA 1
ATOM 4575 C C . LEU A 1 589 ? 6.467 5.854 30.482 1.00 98.06 589 LEU A C 1
ATOM 4577 O O . LEU A 1 589 ? 7.086 6.097 29.445 1.00 98.06 589 LEU A O 1
ATOM 4581 N N . ARG A 1 590 ? 7.026 5.161 31.482 1.00 97.81 590 ARG A N 1
ATOM 4582 C CA . ARG A 1 590 ? 8.421 4.698 31.449 1.00 97.81 590 ARG A CA 1
ATOM 4583 C C . ARG A 1 590 ? 8.718 3.721 30.318 1.00 97.81 590 ARG A C 1
ATOM 4585 O O . ARG A 1 590 ? 9.826 3.755 29.788 1.00 97.81 590 ARG A O 1
ATOM 4592 N N . HIS A 1 591 ? 7.776 2.839 29.994 1.00 98.25 591 HIS A N 1
ATOM 4593 C CA . HIS A 1 591 ? 7.994 1.766 29.026 1.00 98.25 591 HIS A CA 1
ATOM 4594 C C . HIS A 1 591 ? 7.525 2.104 27.609 1.00 98.25 591 HIS A C 1
ATOM 4596 O O . HIS A 1 591 ? 8.067 1.548 26.658 1.00 98.25 591 HIS A O 1
ATOM 4602 N N . MET A 1 592 ? 6.529 2.980 27.457 1.00 98.12 592 MET A N 1
ATOM 4603 C CA . MET A 1 592 ? 5.821 3.169 26.187 1.00 98.12 592 MET A CA 1
ATOM 4604 C C . MET A 1 592 ? 5.936 4.573 25.604 1.00 98.12 592 MET A C 1
ATOM 4606 O O . MET A 1 592 ? 5.799 4.708 24.393 1.00 98.12 592 MET A O 1
ATOM 4610 N N . PHE A 1 593 ? 6.217 5.612 26.400 1.00 97.81 593 PHE A N 1
ATOM 4611 C CA . PHE A 1 593 ? 6.230 6.990 25.887 1.00 97.81 593 PHE A CA 1
ATOM 4612 C C . PHE A 1 593 ? 7.237 7.195 24.742 1.00 97.81 593 PHE A C 1
ATOM 4614 O O . PHE A 1 593 ? 6.902 7.820 23.742 1.00 97.81 593 PHE A O 1
ATOM 4621 N N . ASP A 1 594 ? 8.437 6.611 24.839 1.00 97.25 594 ASP A N 1
ATOM 4622 C CA . ASP A 1 594 ? 9.461 6.702 23.780 1.00 97.25 594 ASP A CA 1
ATOM 4623 C C . ASP A 1 594 ? 9.156 5.843 22.545 1.00 97.25 594 ASP A C 1
ATOM 4625 O O . ASP A 1 594 ? 9.851 5.947 21.536 1.00 97.25 594 ASP A O 1
ATOM 4629 N N . LEU A 1 595 ? 8.148 4.973 22.627 1.00 98.12 595 LEU A N 1
ATOM 4630 C CA . LEU A 1 595 ? 7.691 4.142 21.513 1.00 98.12 595 LEU A CA 1
ATOM 4631 C C . LEU A 1 595 ? 6.551 4.805 20.739 1.00 98.12 595 LEU A C 1
ATOM 4633 O O . LEU A 1 595 ? 6.132 4.270 19.712 1.00 98.12 595 LEU A O 1
ATOM 4637 N N . VAL A 1 596 ? 6.037 5.940 21.226 1.00 98.38 596 VAL A N 1
ATOM 4638 C CA . VAL A 1 596 ? 5.069 6.751 20.492 1.00 98.38 596 VAL A CA 1
ATOM 4639 C C . VAL A 1 596 ? 5.785 7.385 19.306 1.00 98.38 596 VAL A C 1
ATOM 4641 O O . VAL A 1 596 ? 6.725 8.162 19.480 1.00 98.38 596 VAL A O 1
ATOM 4644 N N . GLU A 1 597 ? 5.355 7.039 18.093 1.00 96.88 597 GLU A N 1
ATOM 4645 C CA . GLU A 1 597 ? 5.942 7.573 16.865 1.00 96.88 597 GLU A CA 1
ATOM 4646 C C . GLU A 1 597 ? 5.830 9.110 16.862 1.00 96.88 597 GLU A C 1
ATOM 4648 O O . GLU A 1 597 ? 4.829 9.652 17.343 1.00 96.88 597 GLU A O 1
ATOM 4653 N N . PRO A 1 598 ? 6.813 9.841 16.308 1.00 96.00 598 PRO A N 1
ATOM 4654 C CA . PRO A 1 598 ? 6.697 11.285 16.128 1.00 96.00 598 PRO A CA 1
ATOM 4655 C C . PRO A 1 598 ? 5.413 11.655 15.372 1.00 96.00 598 PRO A C 1
ATOM 4657 O O . PRO A 1 598 ? 5.145 11.129 14.290 1.00 96.00 598 PRO A O 1
ATOM 4660 N N . GLY A 1 599 ? 4.618 12.573 15.922 1.00 94.62 599 GLY A N 1
ATOM 4661 C CA . GLY A 1 599 ? 3.296 12.918 15.404 1.00 94.62 599 GLY A CA 1
ATOM 4662 C C . GLY A 1 599 ? 2.153 12.012 15.878 1.00 94.62 599 GLY A C 1
ATOM 4663 O O . GLY A 1 599 ? 1.019 12.254 15.457 1.00 94.62 599 GLY A O 1
ATOM 4664 N N . GLY A 1 600 ? 2.433 11.005 16.709 1.00 97.44 600 GLY A N 1
ATOM 4665 C CA . GLY A 1 600 ? 1.452 10.182 17.413 1.00 97.44 600 GLY A CA 1
ATOM 4666 C C . GLY A 1 600 ? 0.807 10.923 18.584 1.00 97.44 600 GLY A C 1
ATOM 4667 O O . GLY A 1 600 ? 1.105 12.087 18.839 1.00 97.44 600 GLY A O 1
ATOM 4668 N N . TYR A 1 601 ? -0.105 10.265 19.292 1.00 98.56 601 TYR A N 1
ATOM 4669 C CA . TYR A 1 601 ? -0.880 10.883 20.369 1.00 98.56 601 TYR A CA 1
ATOM 4670 C C . TYR A 1 601 ? -0.633 10.216 21.710 1.00 98.56 601 TYR A C 1
ATOM 4672 O O . TYR A 1 601 ? -0.543 8.992 21.803 1.00 98.56 601 TYR A O 1
ATOM 4680 N N . VAL A 1 602 ? -0.612 11.032 22.760 1.00 98.69 602 VAL A N 1
ATOM 4681 C CA . VAL A 1 602 ? -0.701 10.568 24.143 1.00 98.69 602 VAL A CA 1
ATOM 4682 C C . VAL A 1 602 ? -1.915 11.214 24.793 1.00 98.69 602 VAL A C 1
ATOM 4684 O O . VAL A 1 602 ? -2.128 12.419 24.668 1.00 98.69 602 VAL A O 1
ATOM 4687 N N . ILE A 1 603 ? -2.723 10.397 25.460 1.00 98.69 603 ILE A N 1
ATOM 4688 C CA . ILE A 1 603 ? -3.948 10.793 26.151 1.00 98.69 603 ILE A CA 1
ATOM 4689 C C . ILE A 1 603 ? -3.833 10.294 27.588 1.00 98.69 603 ILE A C 1
ATOM 4691 O O . ILE A 1 603 ? -3.608 9.108 27.808 1.00 98.69 603 ILE A O 1
ATOM 4695 N N . VAL A 1 604 ? -3.992 11.186 28.558 1.00 98.44 604 VAL A N 1
ATOM 4696 C CA . VAL A 1 604 ? -4.009 10.877 29.990 1.00 98.44 604 VAL A CA 1
ATOM 4697 C C . VAL A 1 604 ? -5.386 11.245 30.517 1.00 98.44 604 VAL A C 1
ATOM 4699 O O . VAL A 1 604 ? -5.739 12.424 30.566 1.00 98.44 604 VAL A O 1
ATOM 4702 N N . ASP A 1 605 ? -6.189 10.243 30.856 1.00 96.75 605 ASP A N 1
ATOM 4703 C CA . ASP A 1 605 ? -7.606 10.425 31.173 1.00 96.75 605 ASP A CA 1
ATOM 4704 C C . ASP A 1 605 ? -7.826 11.143 32.508 1.00 96.75 605 ASP A C 1
ATOM 4706 O O . ASP A 1 605 ? -8.709 11.992 32.624 1.00 96.75 605 ASP A O 1
ATOM 4710 N N . ASP A 1 606 ? -6.948 10.878 33.476 1.00 94.69 606 ASP A N 1
ATOM 4711 C CA . ASP A 1 606 ? -7.198 11.191 34.881 1.00 94.69 606 ASP A CA 1
ATOM 4712 C C . ASP A 1 606 ? -6.245 12.190 35.537 1.00 94.69 606 ASP A C 1
ATOM 4714 O O . ASP A 1 606 ? -6.268 12.388 36.755 1.00 94.69 606 ASP A O 1
ATOM 4718 N N . TYR A 1 607 ? -5.444 12.892 34.735 1.00 96.75 607 TYR A N 1
ATOM 4719 C CA . TYR A 1 607 ? -4.473 13.867 35.238 1.00 96.75 607 TYR A CA 1
ATOM 4720 C C . TYR A 1 607 ? -5.118 14.957 36.115 1.00 96.75 607 TYR A C 1
ATOM 4722 O O . TYR A 1 607 ? -4.541 15.402 37.104 1.00 96.75 607 TYR A O 1
ATOM 4730 N N . GLY A 1 608 ? -6.329 15.402 35.773 1.00 94.56 608 GLY A N 1
ATOM 4731 C CA . GLY A 1 608 ? -7.062 16.422 36.524 1.00 94.56 608 GLY A CA 1
ATOM 4732 C C . GLY A 1 608 ? -7.985 15.886 37.623 1.00 94.56 608 GLY A C 1
ATOM 4733 O O . GLY A 1 608 ? -8.614 16.702 38.299 1.00 94.56 608 GLY A O 1
ATOM 4734 N N . HIS A 1 609 ? -8.091 14.566 37.815 1.00 95.00 609 HIS A N 1
ATOM 4735 C CA . HIS A 1 609 ? -8.969 13.959 38.823 1.00 95.00 609 HIS A CA 1
ATOM 4736 C C . HIS A 1 609 ? -8.210 13.182 39.900 1.00 95.00 609 HIS A C 1
ATOM 4738 O O . HIS A 1 609 ? -8.522 13.364 41.077 1.00 95.00 609 HIS A O 1
ATOM 4744 N N . TRP A 1 610 ? -7.182 12.409 39.545 1.00 96.50 610 TRP A N 1
ATOM 4745 C CA . TRP A 1 610 ? -6.423 11.588 40.490 1.00 96.50 610 TRP A CA 1
ATOM 4746 C C . TRP A 1 610 ? -5.034 12.156 40.774 1.00 96.50 610 TRP A C 1
ATOM 4748 O O . TRP A 1 610 ? -4.249 12.416 39.860 1.00 96.50 610 TRP A O 1
ATOM 4758 N N . LYS A 1 611 ? -4.691 12.327 42.062 1.00 96.56 611 LYS A N 1
ATOM 4759 C CA . LYS A 1 611 ? -3.381 12.882 42.444 1.00 96.56 611 LYS A CA 1
ATOM 4760 C C . LYS A 1 611 ? -2.226 11.967 42.066 1.00 96.56 611 LYS A C 1
ATOM 4762 O O . LYS A 1 611 ? -1.198 12.477 41.640 1.00 96.56 611 LYS A O 1
ATOM 4767 N N . GLY A 1 612 ? -2.390 10.650 42.194 1.00 95.88 612 GLY A N 1
ATOM 4768 C CA . GLY A 1 612 ? -1.348 9.701 41.809 1.00 95.88 612 GLY A CA 1
ATOM 4769 C C . GLY A 1 612 ? -1.092 9.683 40.305 1.00 95.88 612 GLY A C 1
ATOM 4770 O O . GLY A 1 612 ? 0.066 9.724 39.896 1.00 95.88 612 GLY A O 1
ATOM 4771 N N . CYS A 1 613 ? -2.140 9.739 39.473 1.00 97.19 613 CYS A N 1
ATOM 4772 C CA . CYS A 1 613 ? -1.987 9.935 38.028 1.00 97.19 613 CYS A CA 1
ATOM 4773 C C . CYS A 1 613 ? -1.214 11.227 37.708 1.00 97.19 613 CYS A C 1
ATOM 4775 O O . CYS A 1 613 ? -0.279 11.203 36.904 1.00 97.19 613 CYS A O 1
ATOM 4777 N N . ALA A 1 614 ? -1.576 12.352 38.337 1.00 97.31 614 ALA A N 1
ATOM 4778 C CA . ALA A 1 614 ? -0.879 13.625 38.141 1.00 97.31 614 ALA A CA 1
ATOM 4779 C C . ALA A 1 614 ? 0.595 13.543 38.568 1.00 97.31 614 ALA A C 1
ATOM 4781 O O . ALA A 1 614 ? 1.483 13.919 37.806 1.00 97.31 614 ALA A O 1
ATOM 4782 N N . GLU A 1 615 ? 0.866 12.979 39.748 1.00 97.62 615 GLU A N 1
ATOM 4783 C CA . GLU A 1 615 ? 2.219 12.799 40.274 1.00 97.62 615 GLU A CA 1
ATOM 4784 C C . GLU A 1 615 ? 3.068 11.894 39.369 1.00 97.62 615 GLU A C 1
ATOM 4786 O O . GLU A 1 615 ? 4.234 12.200 39.124 1.00 97.62 615 GLU A O 1
ATOM 4791 N N . ALA A 1 616 ? 2.499 10.814 38.826 1.00 98.19 616 ALA A N 1
ATOM 4792 C CA . ALA A 1 616 ? 3.181 9.927 37.886 1.00 98.19 616 ALA A CA 1
ATOM 4793 C C . ALA A 1 616 ? 3.627 10.669 36.620 1.00 98.19 616 ALA A C 1
ATOM 4795 O O . ALA A 1 616 ? 4.782 10.543 36.198 1.00 98.19 616 ALA A O 1
ATOM 4796 N N . VAL A 1 617 ? 2.730 11.466 36.034 1.00 98.19 617 VAL A N 1
ATOM 4797 C CA . VAL A 1 617 ? 3.015 12.282 34.846 1.00 98.19 617 VAL A CA 1
ATOM 4798 C C . VAL A 1 617 ? 4.063 13.348 35.163 1.00 98.19 617 VAL A C 1
ATOM 4800 O O . VAL A 1 617 ? 5.092 13.417 34.486 1.00 98.19 617 VAL A O 1
ATOM 4803 N N . ASP A 1 618 ? 3.849 14.135 36.217 1.00 97.94 618 ASP A N 1
ATOM 4804 C CA . ASP A 1 618 ? 4.752 15.215 36.619 1.00 97.94 618 ASP A CA 1
ATOM 4805 C C . ASP A 1 618 ? 6.154 14.690 36.912 1.00 97.94 618 ASP A C 1
ATOM 4807 O O . ASP A 1 618 ? 7.151 15.234 36.428 1.00 97.94 618 ASP A O 1
ATOM 4811 N N . ARG A 1 619 ? 6.245 13.581 37.653 1.00 98.31 619 ARG A N 1
ATOM 4812 C CA . ARG A 1 619 ? 7.513 12.923 37.957 1.00 98.31 619 ARG A CA 1
ATOM 4813 C C . ARG A 1 619 ? 8.214 12.445 36.693 1.00 98.31 619 ARG A C 1
ATOM 4815 O O . ARG A 1 619 ? 9.413 12.676 36.551 1.00 98.31 619 A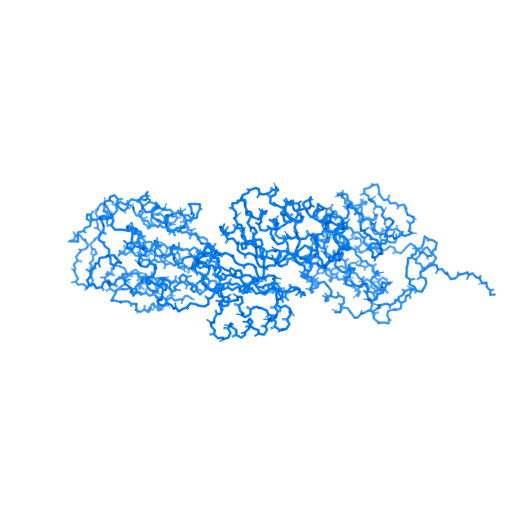RG A O 1
ATOM 4822 N N . PHE A 1 620 ? 7.497 11.799 35.777 1.00 98.38 620 PHE A N 1
ATOM 4823 C CA . PHE A 1 620 ? 8.074 11.307 34.528 1.00 98.38 620 PHE A CA 1
ATOM 4824 C C . PHE A 1 620 ? 8.693 12.438 33.690 1.00 98.38 620 PHE A C 1
ATOM 4826 O O . PHE A 1 620 ? 9.829 12.315 33.224 1.00 98.38 620 PHE A O 1
ATOM 4833 N N . PHE A 1 621 ? 7.987 13.562 33.532 1.00 97.75 621 PHE A N 1
ATOM 4834 C CA . PHE A 1 621 ? 8.496 14.713 32.781 1.00 97.75 621 PHE A CA 1
ATOM 4835 C C . PHE A 1 621 ? 9.622 15.450 33.525 1.00 97.75 621 PHE A C 1
ATOM 4837 O O . PHE A 1 621 ? 10.605 15.852 32.891 1.00 97.75 621 PHE A O 1
ATOM 4844 N N . ALA A 1 622 ? 9.545 15.550 34.856 1.00 97.62 622 ALA A N 1
ATOM 4845 C CA . ALA A 1 622 ? 10.600 16.126 35.688 1.00 97.62 622 ALA A CA 1
ATOM 4846 C C . ALA A 1 622 ? 11.908 15.319 35.616 1.00 97.62 622 ALA A C 1
ATOM 4848 O O . ALA A 1 622 ? 12.978 15.906 35.452 1.00 97.62 622 ALA A O 1
ATOM 4849 N N . GLU A 1 623 ? 11.837 13.983 35.662 1.00 97.69 623 GLU A N 1
ATOM 4850 C CA . GLU A 1 623 ? 12.997 13.087 35.506 1.00 97.69 623 GLU A CA 1
ATOM 4851 C C . GLU A 1 623 ? 13.688 13.249 34.141 1.00 97.69 623 GLU A C 1
ATOM 4853 O O . GLU A 1 623 ? 14.894 13.028 34.026 1.00 97.69 623 GLU A O 1
ATOM 4858 N N . ARG A 1 624 ? 12.946 13.687 33.118 1.00 96.44 624 ARG A N 1
ATOM 4859 C CA . ARG A 1 624 ? 13.459 13.991 31.772 1.00 96.44 624 ARG A CA 1
ATOM 4860 C C . ARG A 1 624 ? 13.947 15.429 31.598 1.00 96.44 624 ARG A C 1
ATOM 4862 O O . ARG A 1 624 ? 14.518 15.748 30.558 1.00 96.44 624 ARG A O 1
ATOM 4869 N N . GLY A 1 625 ? 13.727 16.303 32.579 1.00 96.75 625 GLY A N 1
ATOM 4870 C CA . GLY A 1 625 ? 14.032 17.731 32.460 1.00 96.75 625 GLY A CA 1
ATOM 4871 C C . GLY A 1 625 ? 13.156 18.457 31.431 1.00 96.75 625 GLY A C 1
ATOM 4872 O O . GLY A 1 625 ? 13.588 19.451 30.848 1.00 96.75 625 GLY A O 1
ATOM 4873 N N . THR A 1 626 ? 11.943 17.959 31.192 1.00 94.75 626 THR A N 1
ATOM 4874 C CA . THR A 1 626 ? 10.970 18.508 30.234 1.00 94.75 626 THR A CA 1
ATOM 4875 C C . THR A 1 626 ? 9.681 18.912 30.943 1.00 94.75 626 THR A C 1
ATOM 4877 O O . THR A 1 626 ? 9.410 18.456 32.049 1.00 94.75 626 THR A O 1
ATOM 4880 N N . VAL A 1 627 ? 8.878 19.774 30.321 1.00 93.75 627 VAL A N 1
ATOM 4881 C CA . VAL A 1 627 ? 7.568 20.177 30.856 1.00 93.75 627 VAL A CA 1
ATOM 4882 C C . VAL A 1 627 ? 6.490 19.270 30.271 1.00 93.75 627 VAL A C 1
ATOM 4884 O O . VAL A 1 627 ? 6.564 18.936 29.090 1.00 93.75 627 VAL A O 1
ATOM 4887 N N . PHE A 1 628 ? 5.495 18.901 31.081 1.00 95.25 628 PHE A N 1
ATOM 4888 C CA . PHE A 1 628 ? 4.303 18.195 30.615 1.00 95.25 628 PHE A CA 1
ATOM 4889 C C . PHE A 1 628 ? 3.577 19.025 29.533 1.00 95.25 628 PHE A C 1
ATOM 4891 O O . PHE A 1 628 ? 3.126 20.133 29.831 1.00 95.25 628 PHE A O 1
ATOM 4898 N N . PRO A 1 629 ? 3.472 18.537 28.280 1.00 95.19 629 PRO A N 1
ATOM 4899 C CA . PRO A 1 629 ? 2.924 19.310 27.164 1.00 95.19 629 PRO A CA 1
ATOM 4900 C C . PRO A 1 629 ? 1.405 19.146 26.993 1.00 95.19 629 PRO A C 1
ATOM 4902 O O . PRO A 1 629 ? 0.857 19.627 26.005 1.00 95.19 629 PRO A O 1
ATOM 4905 N N . GLY A 1 630 ? 0.730 18.433 27.902 1.00 94.06 630 GLY A N 1
ATOM 4906 C CA . GLY A 1 630 ? -0.674 18.068 27.747 1.00 94.06 630 GLY A CA 1
ATOM 4907 C C . GLY A 1 630 ? -1.608 19.274 27.680 1.00 94.06 630 GLY A C 1
ATOM 4908 O O . GLY A 1 630 ? -1.563 20.173 28.523 1.00 94.06 630 GLY A O 1
ATOM 4909 N N . GLU A 1 631 ? -2.514 19.253 26.708 1.00 96.75 631 GLU A N 1
ATOM 4910 C CA . GLU A 1 631 ? -3.601 20.216 26.585 1.00 96.75 631 GLU A CA 1
ATOM 4911 C C . GLU A 1 631 ? -4.866 19.656 27.231 1.00 96.75 631 GLU A C 1
ATOM 4913 O O . GLU A 1 631 ? -5.192 18.478 27.088 1.00 96.75 631 GLU A O 1
ATOM 4918 N N . LYS A 1 632 ? -5.590 20.509 27.956 1.00 96.81 632 LYS A N 1
ATOM 4919 C CA . LYS A 1 632 ? -6.802 20.117 28.675 1.00 96.81 632 LYS A CA 1
ATOM 4920 C C . LYS A 1 632 ? -7.951 19.832 27.695 1.00 96.81 632 LYS A C 1
ATOM 4922 O O . LYS A 1 632 ? -8.362 20.735 26.969 1.00 96.81 632 LYS A O 1
ATOM 4927 N N . ILE A 1 633 ? -8.493 18.613 27.724 1.00 95.00 633 ILE A N 1
ATOM 4928 C CA . ILE A 1 633 ? -9.618 18.152 26.885 1.00 95.00 633 ILE A CA 1
ATOM 4929 C C . ILE A 1 633 ? -10.949 18.391 27.604 1.00 95.00 633 ILE A C 1
ATOM 4931 O O . ILE A 1 633 ? -11.869 18.999 27.057 1.00 95.00 633 ILE A O 1
ATOM 4935 N N . ASP A 1 634 ? -11.049 17.927 28.848 1.00 93.56 634 ASP A N 1
ATOM 4936 C CA . ASP A 1 634 ? -12.175 18.191 29.744 1.00 93.56 634 ASP A CA 1
ATOM 4937 C C . ASP A 1 634 ? -11.664 18.492 31.162 1.00 93.56 634 ASP A C 1
ATOM 4939 O O . ASP A 1 634 ? -10.528 18.927 31.328 1.00 93.56 634 ASP A O 1
ATOM 4943 N N . TYR A 1 635 ? -12.487 18.359 32.206 1.00 92.44 635 TYR A N 1
ATOM 4944 C CA . TYR A 1 635 ? -12.045 18.696 33.562 1.00 92.44 635 TYR A CA 1
ATOM 4945 C C . TYR A 1 635 ? -10.874 17.833 34.061 1.00 92.44 635 TYR A C 1
ATOM 4947 O O . TYR A 1 635 ? -10.104 18.342 34.879 1.00 92.44 635 TYR A O 1
ATOM 4955 N N . THR A 1 636 ? -10.742 16.596 33.566 1.00 94.38 636 THR A N 1
ATOM 4956 C CA . THR A 1 636 ? -9.778 15.593 34.035 1.00 94.38 636 THR A CA 1
ATOM 4957 C C . THR A 1 636 ? -8.772 15.167 32.971 1.00 94.38 636 THR A C 1
ATOM 4959 O O . THR A 1 636 ? -7.591 15.008 33.277 1.00 94.38 636 THR A O 1
ATOM 4962 N N . CYS A 1 637 ? -9.205 15.059 31.716 1.00 97.12 637 CYS A N 1
ATOM 4963 C CA . CYS A 1 637 ? -8.406 14.467 30.658 1.00 97.12 637 CYS A CA 1
ATOM 4964 C C . CYS A 1 637 ? -7.525 15.497 29.953 1.00 97.12 637 CYS A C 1
ATOM 4966 O O . CYS A 1 637 ? -7.955 16.618 29.655 1.00 97.12 637 CYS A O 1
ATOM 4968 N N . TYR A 1 638 ? -6.291 15.091 29.666 1.00 98.19 638 TYR A N 1
ATOM 4969 C CA . TYR A 1 638 ? -5.291 15.861 28.942 1.00 98.19 638 TYR A CA 1
ATOM 4970 C C . TYR A 1 638 ? -4.751 15.036 27.777 1.00 98.19 638 TYR A C 1
ATOM 4972 O O . TYR A 1 638 ? -4.574 13.826 27.895 1.00 98.19 638 TYR A O 1
ATOM 4980 N N . GLY A 1 639 ? -4.449 15.677 26.654 1.00 97.81 639 GLY A N 1
ATOM 4981 C CA . GLY A 1 639 ? -3.869 15.000 25.499 1.00 97.81 639 GLY A CA 1
ATOM 4982 C C . GLY A 1 639 ? -2.955 15.909 24.697 1.00 97.81 639 GLY A C 1
ATOM 4983 O O . GLY A 1 639 ? -3.044 17.132 24.787 1.00 97.81 639 GLY A O 1
ATOM 4984 N N . TRP A 1 640 ? -2.039 15.314 23.940 1.00 97.94 640 TRP A N 1
ATOM 4985 C CA . TRP A 1 640 ? -1.173 16.039 23.015 1.00 97.94 640 TRP A CA 1
ATOM 4986 C C . TRP A 1 640 ? -0.690 15.134 21.886 1.00 97.94 640 TRP A C 1
ATOM 4988 O O . TRP A 1 640 ? -0.749 13.904 21.965 1.00 97.94 640 TRP A O 1
ATOM 4998 N N . ARG A 1 641 ? -0.166 15.780 20.844 1.00 96.88 641 ARG A N 1
ATOM 4999 C CA . ARG A 1 641 ? 0.539 15.137 19.740 1.00 96.88 641 ARG A CA 1
ATOM 5000 C C . ARG A 1 641 ? 2.052 15.254 19.951 1.00 96.88 641 ARG A C 1
ATOM 5002 O O . ARG A 1 641 ? 2.515 16.349 20.276 1.00 96.88 641 ARG A O 1
ATOM 5009 N N . THR A 1 642 ? 2.790 14.157 19.794 1.00 93.00 642 THR A N 1
ATOM 5010 C CA . THR A 1 642 ? 4.245 14.062 20.028 1.00 93.00 642 THR A CA 1
ATOM 5011 C C . THR A 1 642 ? 5.100 14.643 18.912 1.00 93.00 642 THR A C 1
ATOM 5013 O O . THR A 1 642 ? 4.621 14.758 17.756 1.00 93.00 642 THR A O 1
#

pLDDT: mean 90.86, std 9.1, range [41.47, 98.75]

Foldseek 3Di:
DDPDPDAPLQQFDAHEPVSCCVFPNLDDFVLLLCLCLPPVQWQEEEEEQCRQVNSVQSNVVRHNHAQYEYEGQHYDHDHDPSYYYDNDDCLVAADDLVQLEATCEYEYEQRVQRPPPVSVLVVLQSRLLRHDFKYKDFHAAPPPDDGRGDHHHDLVVVVCSQQLLQWAWDPVSQCSSLVSGDPVPNRSVPGITMTTRHDDDPLLVVLLVVCLVLLVVLLVLQVVLVDWDADDLFDRGSRRSVNSHGGSLSRLVLVVLLLQLLLWQEEEEEDCRLNPSVSSSCSSHVRHAYEYEEQPPRSSRVVSQVVVCVVNPPRYDYDHDHLLVVLQVADFQATQEYEYPPDALNCLVVNLVSCVRRHHPLHKYKAWQCLDPSNVVSVVVCVVVLQWAQFLVVVSQVVQVSHSTGIGMTDGRDDLVVLLVVLLVVLLVLCVVPPFDDLSHDDDHSLCSLVLSVLLVLLVQCSSNNPAAAAEEADQQLNSSLLSSLLSHHSSNAHAYEYEDQLQWDDDDDDQWAWPVRHGPVPDDRVSSRDPSSHPVNNLVSSVVSPHDPVRYHYFHDQQLVRCVVDPIQAHQEAEYDNLAQRNLLSCCVRPVVRHPQQGKYKYQACQITPNNVCSQCVSQVVVVHDRPWDDSGNGMTMDTD